Protein AF-0000000083562360 (afdb_homodimer)

Nearest PDB structures (foldseek):
  6b9v-assembly1_B  TM=9.055E-01  e=1.232E-24  Candidatus Koribacter versatilis Ellin345
  6b9v-assembly1_A  TM=9.002E-01  e=2.823E-23  Candidatus Koribacter versatilis Ellin345
  8gyg-assembly1_B  TM=6.924E-01  e=5.625E-12  Paraglaciecola sp. T6c
  2wyl-assembly1_C  TM=6.113E-01  e=2.833E-06  Escherichia coli
  3bv6-assembly1_C  TM=5.402E-01  e=5.572E-07  Vibrio cholerae O1 biovar El Tor str. N16961

Secondary structure (DSSP, 8-state):
-EEEEEE-S-TT-BS-HHHHTSSS--HHHHHHHH-TT-TT-B-SSEEEEEETTEEEEE---TTHHHHHHHHHHHHT----SEEE-S-SSHHHHTTGGGGGGGS-EEEEE-TTT--EEEEESSPEEEEE-HHHHHHHHHHHGGGB--PPPTTPPP-----EEEEE--TT-EEEETTEEEEEEEEESSTT-EEEEEEE-GGGT--EEEE-S-SEE-HHHHHHHHHHHHHS--SEEEEE---SS---SSS--HHHHHHHHHHH--SEEEEES--TT--HHHHHHHHHHHHHHHH---EEE--TT-EEE--/-EEEEEE-S-TT-BS-HHHHTSSS--HHHHHHHH-TT-TT-B-SSEEEEEETTEEEEE---TTHHHHHHHHHHHHT----SEEE-S-SSHHHHTTGGGGGGGS-EEEEE-TTT--EEEEESSPEEEEE-HHHHHHHHHHHGGGB--PPPTTPPP-----EEEEE--TT-EEEETTEEEEEEEEESSTT-EEEEEEE-GGGT--EEEE-S-SEE-HHHHHHHHHHHHHS--SEEEEE---SS---SSS--HHHHHHHHHHH--SEEEEES--TT--HHHHHHHHHHHHHHHH---EEE--TT-EEE--

Radius of gyration: 24.57 Å; Cα contacts (8 Å, |Δi|>4): 1512; chains: 2; bounding box: 50×79×63 Å

Organism: NCBI:txid157072

InterPro domains:
  IPR001279 Metallo-beta-lactamase [PF12706] (54-269)
  IPR001279 Metallo-beta-lactamase [SM00849] (43-247)
  IPR036866 Ribonuclease Z/Hydroxyacylglutathione hydrolase-like [G3DSA:3.60.15.10] (1-306)
  IPR036866 Ribonuclease Z/Hydroxyacylglutathione hydrolase-like [SSF56281] (1-306)

Sequence (614 aa):
MEVHFLGTGPSTGVPSIRCLLSDKLCTVCRDAHTNVNSKNHRNNPSLLVRHNDRNVLIDCGKTFRDSVLRVFPAHKISHIDAVLLTHGHADACLGLDDLRELQVLQTTRCEETGELKKIATTPLLLHCHARTKAEVLPKFEYLMDKPLLPGATYRWTAKLDWALFEDFDTFTAAGITFTALPVLHGKGYICNGFEFGSEVGARFVYLSDLTEVTDATVVALTRSSVARPIDVLVIDALYLEDVHGAHMNYPQAMEVAKLLRPKKTYLIGMGDDFDFAQTNTVIRTEMLQNHGLDVEMSFDGLTVQLGMEVHFLGTGPSTGVPSIRCLLSDKLCTVCRDAHTNVNSKNHRNNPSLLVRHNDRNVLIDCGKTFRDSVLRVFPAHKISHIDAVLLTHGHADACLGLDDLRELQVLQTTRCEETGELKKIATTPLLLHCHARTKAEVLPKFEYLMDKPLLPGATYRWTAKLDWALFEDFDTFTAAGITFTALPVLHGKGYICNGFEFGSEVGARFVYLSDLTEVTDATVVALTRSSVARPIDVLVIDALYLEDVHGAHMNYPQAMEVAKLLRPKKTYLIGMGDDFDFAQTNTVIRTEMLQNHGLDVEMSFDGLTVQLG

pLDDT: mean 95.45, std 5.72, range [68.69, 98.94]

Structure (mmCIF, N/CA/C/O backbone):
data_AF-0000000083562360-model_v1
#
loop_
_entity.id
_entity.type
_entity.pdbx_description
1 polymer 'Metallo-beta-lactamase domain-containing protein'
#
loop_
_atom_site.group_PDB
_atom_site.id
_atom_site.type_symbol
_atom_site.label_atom_id
_atom_site.label_alt_id
_atom_site.label_comp_id
_atom_site.label_asym_id
_atom_site.label_entity_id
_atom_site.label_seq_id
_atom_site.pdbx_PDB_ins_code
_atom_site.Cartn_x
_atom_site.Cartn_y
_atom_site.Cartn_z
_atom_site.occupancy
_atom_site.B_iso_or_equiv
_atom_site.auth_seq_id
_atom_site.auth_comp_id
_atom_site.auth_asym_id
_atom_site.auth_atom_id
_atom_site.pdbx_PDB_model_num
ATOM 1 N N . MET A 1 1 ? 6.582 -28.297 5.633 1 98.25 1 MET A N 1
ATOM 2 C CA . MET A 1 1 ? 6.648 -26.953 5.066 1 98.25 1 MET A CA 1
ATOM 3 C C . MET A 1 1 ? 5.25 -26.391 4.848 1 98.25 1 MET A C 1
ATOM 5 O O . MET A 1 1 ? 4.359 -27.078 4.359 1 98.25 1 MET A O 1
ATOM 9 N N . GLU A 1 2 ? 4.992 -25.078 5.305 1 98.56 2 GLU A N 1
ATOM 10 C CA . GLU A 1 2 ? 3.711 -24.406 5.129 1 98.56 2 GLU A CA 1
ATOM 11 C C . GLU A 1 2 ? 3.805 -23.297 4.082 1 98.56 2 GLU A C 1
ATOM 13 O O . GLU A 1 2 ? 4.77 -22.547 4.059 1 98.56 2 GLU A O 1
ATOM 18 N N . VAL A 1 3 ? 2.838 -23.297 3.197 1 98.88 3 VAL A N 1
ATOM 19 C CA . VAL A 1 3 ? 2.74 -22.219 2.221 1 98.88 3 VAL A CA 1
ATOM 20 C C . VAL A 1 3 ? 1.475 -21.406 2.477 1 98.88 3 VAL A C 1
ATOM 22 O O . VAL A 1 3 ? 0.364 -21.938 2.424 1 98.88 3 VAL A O 1
ATOM 25 N N . HIS A 1 4 ? 1.628 -20.156 2.785 1 98.88 4 HIS A N 1
ATOM 26 C CA . HIS A 1 4 ? 0.517 -19.234 3.041 1 98.88 4 HIS A CA 1
ATOM 27 C C . HIS A 1 4 ? 0.271 -18.328 1.85 1 98.88 4 HIS A C 1
ATOM 29 O O . HIS A 1 4 ? 1.181 -17.625 1.403 1 98.88 4 HIS A O 1
ATOM 35 N N . PHE A 1 5 ? -0.954 -18.359 1.334 1 98.94 5 PHE A N 1
ATOM 36 C CA . PHE A 1 5 ? -1.347 -17.422 0.292 1 98.94 5 PHE A CA 1
ATOM 37 C C . PHE A 1 5 ? -1.694 -16.062 0.892 1 98.94 5 PHE A C 1
ATOM 39 O O . PHE A 1 5 ? -2.703 -15.93 1.587 1 98.94 5 PHE A O 1
ATOM 46 N N . LEU A 1 6 ? -0.9 -15.047 0.588 1 98.88 6 LEU A N 1
ATOM 47 C CA . LEU A 1 6 ? -1.088 -13.734 1.188 1 98.88 6 LEU A CA 1
ATOM 48 C C . LEU A 1 6 ? -1.972 -12.859 0.306 1 98.88 6 LEU A C 1
ATOM 50 O O . LEU A 1 6 ? -2.709 -12.008 0.809 1 98.88 6 LEU A O 1
ATOM 54 N N . GLY A 1 7 ? -1.855 -13.016 -0.937 1 98.88 7 GLY A N 1
ATOM 55 C CA . GLY A 1 7 ? -2.656 -12.305 -1.924 1 98.88 7 GLY A CA 1
ATOM 56 C C . GLY A 1 7 ? -2.912 -13.125 -3.178 1 98.88 7 GLY A C 1
ATOM 57 O O . GLY A 1 7 ? -2.027 -13.836 -3.654 1 98.88 7 GLY A O 1
ATOM 58 N N . THR A 1 8 ? -4.152 -12.984 -3.721 1 98.94 8 THR A N 1
ATOM 59 C CA . THR A 1 8 ? -4.543 -13.875 -4.805 1 98.94 8 THR A CA 1
ATOM 60 C C . THR A 1 8 ? -5.254 -13.109 -5.914 1 98.94 8 THR A C 1
ATOM 62 O O . THR A 1 8 ? -5.914 -13.703 -6.766 1 98.94 8 THR A O 1
ATOM 65 N N . GLY A 1 9 ? -5.156 -11.758 -5.859 1 98.75 9 GLY A N 1
ATOM 66 C CA . GLY A 1 9 ? -5.875 -10.914 -6.805 1 98.75 9 GLY A CA 1
ATOM 67 C C . GLY A 1 9 ? -4.961 -10.234 -7.809 1 98.75 9 GLY A C 1
ATOM 68 O O . GLY A 1 9 ? -3.773 -10.547 -7.887 1 98.75 9 GLY A O 1
ATOM 69 N N . PRO A 1 10 ? -5.602 -9.438 -8.68 1 98.12 10 PRO A N 1
ATOM 70 C CA . PRO A 1 10 ? -4.824 -8.695 -9.68 1 98.12 10 PRO A CA 1
ATOM 71 C C . PRO A 1 10 ? -4.109 -7.48 -9.094 1 98.12 10 PRO A C 1
ATOM 73 O O . PRO A 1 10 ? -4.16 -7.258 -7.879 1 98.12 10 PRO A O 1
ATOM 76 N N . SER A 1 11 ? -3.418 -6.723 -9.938 1 97.5 11 SER A N 1
ATOM 77 C CA . SER A 1 11 ? -2.635 -5.566 -9.516 1 97.5 11 SER A CA 1
ATOM 78 C C . SER A 1 11 ? -3.514 -4.527 -8.828 1 97.5 11 SER A C 1
ATOM 80 O O . SER A 1 11 ? -3.049 -3.799 -7.949 1 97.5 11 SER A O 1
ATOM 82 N N . THR A 1 12 ? -4.832 -4.441 -9.133 1 97.12 12 THR A N 1
ATOM 83 C CA . THR A 1 12 ? -5.727 -3.461 -8.531 1 97.12 12 THR A CA 1
ATOM 84 C C . THR A 1 12 ? -6.328 -3.998 -7.234 1 97.12 12 THR A C 1
ATOM 86 O O . THR A 1 12 ? -6.906 -3.242 -6.453 1 97.12 12 THR A O 1
ATOM 89 N N . GLY A 1 13 ? -6.176 -5.328 -7.035 1 98.25 13 GLY A N 1
ATOM 90 C CA . GLY A 1 13 ? -6.855 -5.961 -5.914 1 98.25 13 GLY A CA 1
ATOM 91 C C . GLY A 1 13 ? -8.352 -6.082 -6.113 1 98.25 13 GLY A C 1
ATOM 92 O O . GLY A 1 13 ? -8.898 -5.582 -7.102 1 98.25 13 GLY A O 1
ATOM 93 N N . VAL A 1 14 ? -8.969 -6.797 -5.273 1 98.75 14 VAL A N 1
ATOM 94 C CA . VAL A 1 14 ? -10.422 -6.914 -5.16 1 98.75 14 VAL A CA 1
ATOM 95 C C . VAL A 1 14 ? -10.852 -6.594 -3.73 1 98.75 14 VAL A C 1
ATOM 97 O O . VAL A 1 14 ? -10.383 -7.219 -2.777 1 98.75 14 VAL A O 1
ATOM 100 N N . PRO A 1 15 ? -11.836 -5.629 -3.445 1 98.44 15 PRO A N 1
ATOM 101 C CA . PRO A 1 15 ? -12.586 -4.887 -4.457 1 98.44 15 PRO A CA 1
ATOM 102 C C . PRO A 1 15 ? -11.711 -3.957 -5.289 1 98.44 15 PRO A C 1
ATOM 104 O O . PRO A 1 15 ? -10.711 -3.434 -4.785 1 98.44 15 PRO A O 1
ATOM 107 N N . SER A 1 16 ? -11.992 -3.885 -6.531 1 97.5 16 SER A N 1
ATOM 108 C CA . SER A 1 16 ? -11.406 -2.822 -7.34 1 97.5 16 SER A CA 1
ATOM 109 C C . SER A 1 16 ? -11.984 -1.461 -6.973 1 97.5 16 SER A C 1
ATOM 111 O O . SER A 1 16 ? -13.195 -1.328 -6.773 1 97.5 16 SER A O 1
ATOM 113 N N . ILE A 1 17 ? -11.109 -0.446 -6.852 1 97.75 17 ILE A N 1
ATOM 114 C CA . ILE A 1 17 ? -11.531 0.907 -6.504 1 97.75 17 ILE A CA 1
ATOM 115 C C . ILE A 1 17 ? -12.516 1.424 -7.551 1 97.75 17 ILE A C 1
ATOM 117 O O . ILE A 1 17 ? -13.547 2.01 -7.211 1 97.75 17 ILE A O 1
ATOM 121 N N . ARG A 1 18 ? -12.219 1.127 -8.781 1 95 18 ARG A N 1
ATOM 122 C CA . ARG A 1 18 ? -13.055 1.607 -9.875 1 95 18 ARG A CA 1
ATOM 123 C C . ARG A 1 18 ? -14.453 1.015 -9.797 1 95 18 ARG A C 1
ATOM 125 O O . ARG A 1 18 ? -15.445 1.731 -9.945 1 95 18 ARG A O 1
ATOM 132 N N . CYS A 1 19 ? -14.57 -0.242 -9.578 1 96.69 19 CYS A N 1
ATOM 133 C CA . CYS A 1 19 ? -15.859 -0.902 -9.461 1 96.69 19 CYS A CA 1
ATOM 134 C C . CYS A 1 19 ? -16.609 -0.407 -8.227 1 96.69 19 CYS A C 1
ATOM 136 O O . CYS A 1 19 ? -17.797 -0.094 -8.305 1 96.69 19 CYS A O 1
ATOM 138 N N . LEU A 1 20 ? -15.883 -0.313 -7.148 1 97.38 20 LEU A N 1
ATOM 139 C CA . LEU A 1 20 ? -16.469 0.08 -5.871 1 97.38 20 LEU A CA 1
ATOM 140 C C . LEU A 1 20 ? -17.094 1.468 -5.965 1 97.38 20 LEU A C 1
ATOM 142 O O . LEU A 1 20 ? -18.141 1.723 -5.363 1 97.38 20 LEU A O 1
ATOM 146 N N . LEU A 1 21 ? -16.438 2.367 -6.715 1 96.88 21 LEU A N 1
ATOM 147 C CA . LEU A 1 21 ? -16.859 3.762 -6.762 1 96.88 21 LEU A CA 1
ATOM 148 C C . LEU A 1 21 ? -17.766 4.016 -7.961 1 96.88 21 LEU A C 1
ATOM 150 O O . LEU A 1 21 ? -18.219 5.145 -8.18 1 96.88 21 LEU A O 1
ATOM 154 N N . SER A 1 22 ? -18.047 2.947 -8.711 1 93.44 22 SER A N 1
ATOM 155 C CA . SER A 1 22 ? -18.906 3.082 -9.883 1 93.44 22 SER A CA 1
ATOM 156 C C . SER A 1 22 ? -20.375 2.902 -9.523 1 93.44 22 SER A C 1
ATOM 158 O O . SER A 1 22 ? -20.703 2.426 -8.43 1 93.44 22 SER A O 1
ATOM 160 N N . ASP A 1 23 ? -21.266 3.27 -10.477 1 91.62 23 ASP A N 1
ATOM 161 C CA . ASP A 1 23 ? -22.703 3.094 -10.297 1 91.62 23 ASP A CA 1
ATOM 162 C C . ASP A 1 23 ? -23.109 1.638 -10.516 1 91.62 23 ASP A C 1
ATOM 164 O O . ASP A 1 23 ? -24.25 1.257 -10.242 1 91.62 23 ASP A O 1
ATOM 168 N N . LYS A 1 24 ? -22.266 0.789 -11.055 1 92.06 24 LYS A N 1
ATOM 169 C CA . LYS A 1 24 ? -22.531 -0.617 -11.344 1 92.06 24 LYS A CA 1
ATOM 170 C C . LYS A 1 24 ? -21.641 -1.529 -10.508 1 92.06 24 LYS A C 1
ATOM 172 O O . LYS A 1 24 ? -20.969 -2.408 -11.047 1 92.06 24 LYS A O 1
ATOM 177 N N . LEU A 1 25 ? -21.688 -1.356 -9.164 1 95.88 25 LEU A N 1
ATOM 178 C CA . LEU A 1 25 ? -20.922 -2.168 -8.219 1 95.88 25 LEU A CA 1
ATOM 179 C C . LEU A 1 25 ? -21.297 -3.643 -8.352 1 95.88 25 LEU A C 1
ATOM 181 O O . LEU A 1 25 ? -22.453 -4.012 -8.211 1 95.88 25 LEU A O 1
ATOM 185 N N . CYS A 1 26 ? -20.312 -4.469 -8.719 1 97.62 26 CYS A N 1
ATOM 186 C CA . CYS A 1 26 ? -20.578 -5.891 -8.914 1 97.62 26 CYS A CA 1
ATOM 187 C C . CYS A 1 26 ? -20.719 -6.609 -7.578 1 97.62 26 CYS A C 1
ATOM 189 O O . CYS A 1 26 ? -20.328 -6.07 -6.535 1 97.62 26 CYS A O 1
ATOM 191 N N . THR A 1 27 ? -21.234 -7.824 -7.582 1 97.5 27 THR A N 1
ATOM 192 C CA . THR A 1 27 ? -21.484 -8.602 -6.375 1 97.5 27 THR A CA 1
ATOM 193 C C . THR A 1 27 ? -20.188 -8.984 -5.688 1 97.5 27 THR A C 1
ATOM 195 O O . THR A 1 27 ? -20.109 -9 -4.457 1 97.5 27 THR A O 1
ATOM 198 N N . VAL A 1 28 ? -19.172 -9.289 -6.406 1 98.62 28 VAL A N 1
ATOM 199 C CA . VAL A 1 28 ? -17.891 -9.742 -5.875 1 98.62 28 VAL A CA 1
ATOM 200 C C . VAL A 1 28 ? -17.203 -8.594 -5.129 1 98.62 28 VAL A C 1
ATOM 202 O O . VAL A 1 28 ? -16.781 -8.758 -3.984 1 98.62 28 VAL A O 1
ATOM 205 N N . CYS A 1 29 ? -17.125 -7.438 -5.742 1 98.62 29 CYS A N 1
ATOM 206 C CA . CYS A 1 29 ? -16.5 -6.285 -5.102 1 98.62 29 CYS A CA 1
ATOM 207 C C . CYS A 1 29 ? -17.297 -5.828 -3.893 1 98.62 29 CYS A C 1
ATOM 209 O O . CYS A 1 29 ? -16.734 -5.41 -2.881 1 98.62 29 CYS A O 1
ATOM 211 N N . ARG A 1 30 ? -18.594 -5.883 -4.031 1 98.19 30 ARG A N 1
ATOM 212 C CA . ARG A 1 30 ? -19.438 -5.547 -2.883 1 98.19 30 ARG A CA 1
ATOM 213 C C . ARG A 1 30 ? -19.141 -6.465 -1.704 1 98.19 30 ARG A C 1
ATOM 215 O O . ARG A 1 30 ? -18.953 -6 -0.578 1 98.19 30 ARG A O 1
ATOM 222 N N . ASP A 1 31 ? -19.141 -7.758 -1.99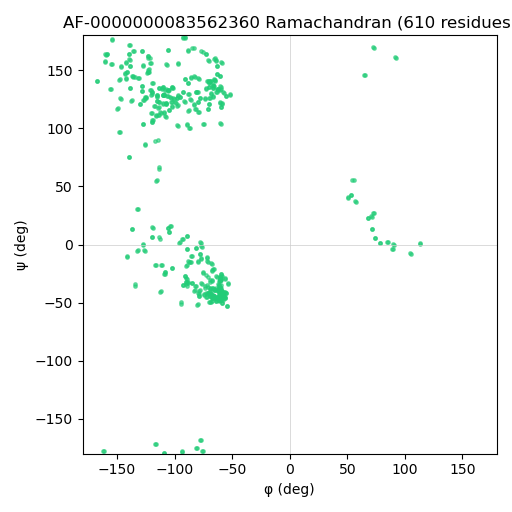 1 98.5 31 ASP A N 1
ATOM 223 C CA . ASP A 1 31 ? -18.859 -8.75 -0.952 1 98.5 31 ASP A CA 1
ATOM 224 C C . ASP A 1 31 ? -17.484 -8.539 -0.35 1 98.5 31 ASP A C 1
ATOM 226 O O . ASP A 1 31 ? -17.312 -8.547 0.873 1 98.5 31 ASP A O 1
ATOM 230 N N . ALA A 1 32 ? -16.5 -8.312 -1.198 1 98.5 32 ALA A N 1
ATOM 231 C CA . ALA A 1 32 ? -15.117 -8.117 -0.766 1 98.5 32 ALA A CA 1
ATOM 232 C C . ALA A 1 32 ? -14.992 -6.883 0.126 1 98.5 32 ALA A C 1
ATOM 234 O O . ALA A 1 32 ? -14.164 -6.848 1.035 1 98.5 32 ALA A O 1
ATOM 235 N N . HIS A 1 33 ? -15.773 -5.879 -0.144 1 97.81 33 HIS A N 1
ATOM 236 C CA . HIS A 1 33 ? -15.688 -4.609 0.574 1 97.81 33 HIS A CA 1
ATOM 237 C C . HIS A 1 33 ? -16.438 -4.676 1.9 1 97.81 33 HIS A C 1
ATOM 239 O O . HIS A 1 33 ? -15.984 -4.113 2.9 1 97.81 33 HIS A O 1
ATOM 245 N N . THR A 1 34 ? -17.547 -5.371 1.975 1 96.44 34 THR A N 1
ATOM 246 C CA . THR A 1 34 ? -18.453 -5.242 3.107 1 96.44 34 THR A CA 1
ATOM 247 C C . THR A 1 34 ? -18.297 -6.414 4.07 1 96.44 34 THR A C 1
ATOM 249 O O . THR A 1 34 ? -18.703 -6.336 5.23 1 96.44 34 THR A O 1
ATOM 252 N N . ASN A 1 35 ? -17.734 -7.504 3.551 1 96 35 ASN A N 1
ATOM 253 C CA . ASN A 1 35 ? -17.531 -8.703 4.359 1 96 35 ASN A CA 1
ATOM 254 C C . ASN A 1 35 ? -16.062 -8.922 4.707 1 96 35 ASN A C 1
ATOM 256 O O . ASN A 1 35 ? -15.281 -9.352 3.861 1 96 35 ASN A O 1
ATOM 260 N N . VAL A 1 36 ? -15.68 -8.742 5.949 1 90.75 36 VAL A N 1
ATOM 261 C CA . VAL A 1 36 ? -14.297 -8.773 6.398 1 90.75 36 VAL A CA 1
ATOM 262 C C . VAL A 1 36 ? -13.727 -10.18 6.223 1 90.75 36 VAL A C 1
ATOM 264 O O . VAL A 1 36 ? -12.516 -10.344 6.055 1 90.75 36 VAL A O 1
ATOM 267 N N . ASN A 1 37 ? -14.562 -11.148 6.145 1 92.94 37 ASN A N 1
ATOM 268 C CA . ASN A 1 37 ? -14.117 -12.531 6.043 1 92.94 37 ASN A CA 1
ATOM 269 C C . ASN A 1 37 ? -14.281 -13.078 4.625 1 92.94 37 ASN A C 1
ATOM 271 O O . ASN A 1 37 ? -14.125 -14.273 4.395 1 92.94 37 ASN A O 1
ATOM 275 N N . SER A 1 38 ? -14.555 -12.219 3.738 1 97.69 38 SER A N 1
ATOM 276 C CA . SER A 1 38 ? -14.859 -12.648 2.379 1 97.69 38 SER A CA 1
ATOM 277 C C . SER A 1 38 ? -13.633 -13.266 1.707 1 97.69 38 SER A C 1
ATOM 279 O O . SER A 1 38 ? -12.539 -12.703 1.761 1 97.69 38 SER A O 1
ATOM 281 N N . LYS A 1 39 ? -13.844 -14.359 1.01 1 98.56 39 LYS A N 1
ATOM 282 C CA . LYS A 1 39 ? -12.789 -14.969 0.201 1 98.56 39 LYS A CA 1
ATOM 283 C C . LYS A 1 39 ? -12.656 -14.273 -1.149 1 98.56 39 LYS A C 1
ATOM 285 O O . LYS A 1 39 ? -11.758 -14.578 -1.932 1 98.56 39 LYS A O 1
ATOM 290 N N . ASN A 1 40 ? -13.57 -13.281 -1.36 1 98.81 40 ASN A N 1
ATOM 291 C CA . ASN A 1 40 ? -13.484 -12.477 -2.574 1 98.81 40 ASN A CA 1
ATOM 292 C C . ASN A 1 40 ? -12.539 -11.297 -2.402 1 98.81 40 ASN A C 1
ATOM 294 O O . ASN A 1 40 ? -12.18 -10.633 -3.379 1 98.81 40 ASN A O 1
ATOM 298 N N . HIS A 1 41 ? -12.211 -11.008 -1.152 1 98.69 41 HIS A N 1
ATOM 299 C CA . HIS A 1 41 ? -11.18 -9.992 -0.948 1 98.69 41 HIS A CA 1
ATOM 300 C C . HIS A 1 41 ? -9.805 -10.516 -1.356 1 98.69 41 HIS A C 1
ATOM 302 O O . HIS A 1 41 ? -9.312 -11.492 -0.788 1 98.69 41 HIS A O 1
ATOM 308 N N . ARG A 1 42 ? -9.211 -9.898 -2.369 1 98.88 42 ARG A N 1
ATOM 309 C CA . ARG A 1 42 ? -7.969 -10.414 -2.943 1 98.88 42 ARG A CA 1
ATOM 310 C C . ARG A 1 42 ? -6.918 -9.312 -3.047 1 98.88 42 ARG A C 1
ATOM 312 O O . ARG A 1 42 ? -7.156 -8.273 -3.672 1 98.88 42 ARG A O 1
ATOM 319 N N . ASN A 1 43 ? -5.793 -9.492 -2.422 1 98.81 43 ASN A N 1
ATOM 320 C CA . ASN A 1 43 ? -4.637 -8.609 -2.494 1 98.81 43 ASN A CA 1
ATOM 321 C C . ASN A 1 43 ? -3.688 -9.016 -3.617 1 98.81 43 ASN A C 1
ATOM 323 O O . ASN A 1 43 ? -3.99 -9.922 -4.395 1 98.81 43 ASN A O 1
ATOM 327 N N . ASN A 1 44 ? -2.6 -8.273 -3.834 1 98.88 44 ASN A N 1
ATOM 328 C CA . ASN A 1 44 ? -1.623 -8.594 -4.871 1 98.88 44 ASN A CA 1
ATOM 329 C C . ASN A 1 44 ? -0.999 -9.969 -4.648 1 98.88 44 ASN A C 1
ATOM 331 O O . ASN A 1 44 ? -0.776 -10.383 -3.508 1 98.88 44 ASN A O 1
ATOM 335 N N . PRO A 1 45 ? -0.702 -10.664 -5.711 1 98.81 45 PRO A N 1
ATOM 336 C CA . PRO A 1 45 ? -0.163 -12.023 -5.586 1 98.81 45 PRO A CA 1
ATOM 337 C C . PRO A 1 45 ? 1.09 -12.078 -4.715 1 98.81 45 PRO A C 1
ATOM 339 O O . PRO A 1 45 ? 2.021 -11.297 -4.914 1 98.81 45 PRO A O 1
A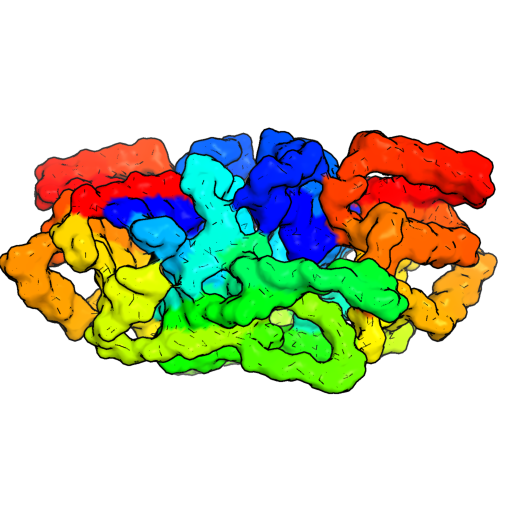TOM 342 N N . SER A 1 46 ? 1.081 -12.945 -3.74 1 98.94 46 SER A N 1
ATOM 343 C CA . SER A 1 46 ? 2.186 -13.125 -2.803 1 98.94 46 SER A CA 1
ATOM 344 C C . SER A 1 46 ? 2.014 -14.398 -1.981 1 98.94 46 SER A C 1
ATOM 346 O O . SER A 1 46 ? 0.894 -14.766 -1.624 1 98.94 46 SER A O 1
ATOM 348 N N . LEU A 1 47 ? 3.113 -15.094 -1.75 1 98.88 47 LEU A N 1
ATOM 349 C CA . LEU A 1 47 ? 3.139 -16.266 -0.875 1 98.88 47 LEU A CA 1
ATOM 350 C C . LEU A 1 47 ? 4.152 -16.078 0.251 1 98.88 47 LEU A C 1
ATOM 352 O O . LEU A 1 47 ? 5.141 -15.352 0.089 1 98.88 47 LEU A O 1
ATOM 356 N N . LEU A 1 48 ? 3.885 -16.703 1.359 1 98.94 48 LEU A N 1
ATOM 357 C CA . LEU A 1 48 ? 4.879 -16.891 2.41 1 98.94 48 LEU A CA 1
ATOM 358 C C . LEU A 1 48 ? 5.148 -18.375 2.631 1 98.94 48 LEU A C 1
ATOM 360 O O . LEU A 1 48 ? 4.223 -19.156 2.887 1 98.94 48 LEU A O 1
ATOM 364 N N . VAL A 1 49 ? 6.375 -18.766 2.414 1 98.94 49 VAL A N 1
ATOM 365 C CA . VAL A 1 49 ? 6.805 -20.141 2.635 1 98.94 49 VAL A CA 1
ATOM 366 C C . VAL A 1 49 ? 7.469 -20.25 4.004 1 98.94 49 VAL A C 1
ATOM 368 O O . VAL A 1 49 ? 8.477 -19.609 4.273 1 98.94 49 VAL A O 1
ATOM 371 N N . ARG A 1 50 ? 6.938 -21.062 4.859 1 98.5 50 ARG A N 1
ATOM 372 C CA . ARG A 1 50 ? 7.461 -21.25 6.211 1 98.5 50 ARG A CA 1
ATOM 373 C C . ARG A 1 50 ? 8.008 -22.672 6.379 1 98.5 50 ARG A C 1
ATOM 375 O O . ARG A 1 50 ? 7.324 -23.641 6.09 1 98.5 50 ARG A O 1
ATOM 382 N N . HIS A 1 51 ? 9.211 -22.781 6.719 1 98.31 51 HIS A N 1
ATOM 383 C CA . HIS A 1 51 ? 9.883 -24.047 6.98 1 98.31 51 HIS A CA 1
ATOM 384 C C . HIS A 1 51 ? 10.938 -23.891 8.07 1 98.31 51 HIS A C 1
ATOM 386 O O . HIS A 1 51 ? 11.797 -23.016 7.988 1 98.31 51 HIS A O 1
ATOM 392 N N . ASN A 1 52 ? 10.883 -24.734 9.195 1 96.56 52 ASN A N 1
ATOM 393 C CA . ASN A 1 52 ? 11.812 -24.703 10.32 1 96.56 52 ASN A CA 1
ATOM 394 C C . ASN A 1 52 ? 11.922 -23.297 10.914 1 96.56 52 ASN A C 1
ATOM 396 O O . ASN A 1 52 ? 13.023 -22.781 11.094 1 96.56 52 ASN A O 1
ATOM 400 N N . ASP A 1 53 ? 10.836 -22.609 11.07 1 94.12 53 ASP A N 1
ATOM 401 C CA . ASP A 1 53 ? 10.688 -21.312 11.727 1 94.12 53 ASP A CA 1
ATOM 402 C C . ASP A 1 53 ? 11.297 -20.188 10.891 1 94.12 53 ASP A C 1
ATOM 404 O O . ASP A 1 53 ? 11.609 -19.125 11.406 1 94.12 53 ASP A O 1
ATOM 408 N N . ARG A 1 54 ? 11.594 -20.531 9.602 1 97.25 54 ARG A N 1
ATOM 409 C CA . ARG A 1 54 ? 12.023 -19.5 8.648 1 97.25 54 ARG A CA 1
ATOM 410 C C . ARG A 1 54 ? 10.883 -19.109 7.723 1 97.25 54 ARG A C 1
ATOM 412 O O . ARG A 1 54 ? 10.109 -19.953 7.277 1 97.25 54 ARG A O 1
ATOM 419 N N . ASN A 1 55 ? 10.766 -17.828 7.555 1 98.31 55 ASN A N 1
ATOM 420 C CA . ASN A 1 55 ? 9.727 -17.266 6.711 1 98.31 55 ASN A CA 1
ATOM 421 C C . ASN A 1 55 ? 10.305 -16.609 5.461 1 98.31 55 ASN A C 1
ATOM 423 O O . ASN A 1 55 ? 11.016 -15.617 5.551 1 98.31 55 ASN A O 1
ATOM 427 N N . VAL A 1 56 ? 10.008 -17.172 4.281 1 98.81 56 VAL A N 1
ATOM 428 C CA . VAL A 1 56 ? 10.445 -16.609 3.014 1 98.81 56 VAL A CA 1
ATOM 429 C C . VAL A 1 56 ? 9.242 -16.047 2.26 1 98.81 56 VAL A C 1
ATOM 431 O O . VAL A 1 56 ? 8.289 -16.766 1.969 1 98.81 56 VAL A O 1
ATOM 434 N N . LEU A 1 57 ? 9.359 -14.766 1.996 1 98.88 57 LEU A N 1
ATOM 435 C CA . LEU A 1 57 ? 8.297 -14.055 1.3 1 98.88 57 LEU A CA 1
ATOM 436 C C . LEU A 1 57 ? 8.539 -14.047 -0.205 1 98.88 57 LEU A C 1
ATOM 438 O O . LEU A 1 57 ? 9.664 -13.805 -0.655 1 98.88 57 LEU A O 1
ATOM 442 N N . ILE A 1 58 ? 7.516 -14.391 -0.993 1 98.94 58 ILE A N 1
ATOM 443 C CA . ILE A 1 58 ? 7.562 -14.211 -2.439 1 98.94 58 ILE A CA 1
ATOM 444 C C . ILE A 1 58 ? 6.699 -13.023 -2.842 1 98.94 58 ILE A C 1
ATOM 446 O O . ILE A 1 58 ? 5.473 -13.055 -2.689 1 98.94 58 ILE A O 1
ATOM 450 N N . ASP A 1 59 ? 7.289 -11.992 -3.377 1 98.94 59 ASP A N 1
ATOM 451 C CA . ASP A 1 59 ? 6.711 -10.719 -3.795 1 98.94 59 ASP A CA 1
ATOM 452 C C . ASP A 1 59 ? 6.164 -9.945 -2.6 1 98.94 59 ASP A C 1
ATOM 454 O O . ASP A 1 59 ? 5.746 -10.539 -1.605 1 98.94 59 ASP A O 1
ATOM 458 N N . CYS A 1 60 ? 6.262 -8.695 -2.67 1 98.81 60 CYS A N 1
ATOM 459 C CA . CYS A 1 60 ? 5.859 -7.719 -1.662 1 98.81 60 CYS A CA 1
ATOM 460 C C . CYS A 1 60 ? 5.199 -6.504 -2.309 1 98.81 60 CYS A C 1
ATOM 462 O O . CYS A 1 60 ? 5.801 -5.43 -2.375 1 98.81 60 CYS A O 1
ATOM 464 N N . GLY A 1 61 ? 3.979 -6.715 -2.723 1 98.69 61 GLY A N 1
ATOM 465 C CA . GLY A 1 61 ? 3.289 -5.715 -3.523 1 98.69 61 GLY A CA 1
ATOM 466 C C . GLY A 1 61 ? 2.686 -4.602 -2.693 1 98.69 61 GLY A C 1
ATOM 467 O O . GLY A 1 61 ? 2.863 -4.559 -1.474 1 98.69 61 GLY A O 1
ATOM 468 N N . LYS A 1 62 ? 1.961 -3.713 -3.361 1 98.25 62 LYS A N 1
ATOM 469 C CA . LYS A 1 62 ? 1.468 -2.482 -2.75 1 98.25 62 LYS A CA 1
ATOM 470 C C . LYS A 1 62 ? 0.349 -2.773 -1.754 1 98.25 62 LYS A C 1
ATOM 472 O O . LYS A 1 62 ? -0.038 -1.9 -0.974 1 98.25 62 LYS A O 1
ATOM 477 N N . THR A 1 63 ? -0.212 -4.012 -1.71 1 98.5 63 THR A N 1
ATOM 478 C CA . THR A 1 63 ? -1.25 -4.379 -0.754 1 98.5 63 THR A CA 1
ATOM 479 C C . THR A 1 63 ? -0.671 -5.227 0.374 1 98.5 63 THR A C 1
ATOM 481 O O . THR A 1 63 ? -1.415 -5.863 1.124 1 98.5 63 THR A O 1
ATOM 484 N N . PHE A 1 64 ? 0.664 -5.223 0.512 1 98.81 64 PHE A N 1
ATOM 485 C CA . PHE A 1 64 ? 1.354 -6.113 1.437 1 98.81 64 PHE A CA 1
ATOM 486 C C . PHE A 1 64 ? 0.896 -5.867 2.869 1 98.81 64 PHE A C 1
ATOM 488 O O . PHE A 1 64 ? 0.662 -6.816 3.621 1 98.81 64 PHE A O 1
ATOM 495 N N . ARG A 1 65 ? 0.787 -4.621 3.273 1 98.56 65 ARG A N 1
ATOM 496 C CA . ARG A 1 65 ? 0.374 -4.309 4.637 1 98.56 65 ARG A CA 1
ATOM 497 C C . ARG A 1 65 ? -0.967 -4.961 4.965 1 98.56 65 ARG A C 1
ATOM 499 O O . ARG A 1 65 ? -1.129 -5.559 6.027 1 98.56 65 ARG A O 1
ATOM 506 N N . ASP A 1 66 ? -1.922 -4.84 4.055 1 98.12 66 ASP A N 1
ATOM 507 C CA . ASP A 1 66 ? -3.23 -5.453 4.273 1 98.12 66 ASP A CA 1
ATOM 508 C C . ASP A 1 66 ? -3.113 -6.969 4.391 1 98.12 66 ASP A C 1
ATOM 510 O O . ASP A 1 66 ? -3.781 -7.586 5.227 1 98.12 66 ASP A O 1
ATOM 514 N N . SER A 1 67 ? -2.271 -7.602 3.559 1 98.56 67 SER A N 1
ATOM 515 C CA . SER A 1 67 ? -2.035 -9.039 3.635 1 98.56 67 SER A CA 1
ATOM 516 C C . SER A 1 67 ? -1.53 -9.445 5.016 1 98.56 67 SER A C 1
ATOM 518 O O . SER A 1 67 ? -1.993 -10.43 5.586 1 98.56 67 SER A O 1
ATOM 520 N N . VAL A 1 68 ? -0.57 -8.641 5.547 1 98.62 68 VAL A N 1
ATOM 521 C CA . VAL A 1 68 ? 0.023 -8.93 6.848 1 98.62 68 VAL A CA 1
ATOM 522 C C . VAL A 1 68 ? -1.045 -8.836 7.938 1 98.62 68 VAL A C 1
ATOM 524 O O . VAL A 1 68 ? -1.2 -9.758 8.742 1 98.62 68 VAL A O 1
ATOM 527 N N . LEU A 1 69 ? -1.82 -7.754 7.938 1 97.75 69 LEU A N 1
ATOM 528 C CA . LEU A 1 69 ? -2.828 -7.52 8.969 1 97.75 69 LEU A CA 1
ATOM 529 C C . LEU A 1 69 ? -3.867 -8.633 8.977 1 97.75 69 LEU A C 1
ATOM 531 O O . LEU A 1 69 ? -4.371 -9.016 10.031 1 97.75 69 LEU A O 1
ATOM 535 N N . ARG A 1 70 ? -4.125 -9.234 7.816 1 97.06 70 ARG A N 1
ATOM 536 C CA . ARG A 1 70 ? -5.207 -10.203 7.684 1 97.06 70 ARG A CA 1
ATOM 537 C C . ARG A 1 70 ? -4.715 -11.617 7.969 1 97.06 70 ARG A C 1
ATOM 539 O O . ARG A 1 70 ? -5.449 -12.438 8.523 1 97.06 70 ARG A O 1
ATOM 546 N N . VAL A 1 71 ? -3.451 -11.891 7.641 1 98.12 71 VAL A N 1
ATOM 547 C CA . VAL A 1 71 ? -3.055 -13.297 7.586 1 98.12 71 VAL A CA 1
ATOM 548 C C . VAL A 1 71 ? -2.066 -13.602 8.711 1 98.12 71 VAL A C 1
ATOM 550 O O . VAL A 1 71 ? -2.164 -14.633 9.375 1 98.12 71 VAL A O 1
ATOM 553 N N . PHE A 1 72 ? -1.109 -12.711 9.023 1 98.44 72 PHE A N 1
ATOM 554 C CA . PHE A 1 72 ? 0.04 -13.031 9.859 1 98.44 72 PHE A CA 1
ATOM 555 C C . PHE A 1 72 ? -0.399 -13.336 11.289 1 98.44 72 PHE A C 1
ATOM 557 O O . PHE A 1 72 ? 0.047 -14.32 11.883 1 98.44 72 PHE A O 1
ATOM 564 N N . PRO A 1 73 ? -1.35 -12.508 11.859 1 97.06 73 PRO A N 1
ATOM 565 C CA . PRO A 1 73 ? -1.723 -12.766 13.258 1 97.06 73 PRO A CA 1
ATOM 566 C C . PRO A 1 73 ? -2.311 -14.156 13.461 1 97.06 73 PRO A C 1
ATOM 568 O O . PRO A 1 73 ? -1.951 -14.844 14.422 1 97.06 73 PRO A O 1
ATOM 571 N N . ALA A 1 74 ? -3.137 -14.594 12.555 1 95.5 74 ALA A N 1
ATOM 572 C CA . ALA A 1 74 ? -3.828 -15.875 12.695 1 95.5 74 ALA A CA 1
ATOM 573 C C . ALA A 1 74 ? -2.846 -17.047 12.609 1 95.5 74 ALA A C 1
ATOM 575 O O . ALA A 1 74 ? -3.121 -18.125 13.117 1 95.5 74 ALA A O 1
ATOM 576 N N . HIS A 1 75 ? -1.712 -16.828 12.008 1 96.62 75 HIS A N 1
ATOM 577 C CA . HIS A 1 75 ? -0.755 -17.906 11.781 1 96.62 75 HIS A CA 1
ATOM 578 C C . HIS A 1 75 ? 0.513 -17.688 12.602 1 96.62 75 HIS A C 1
ATOM 580 O O . HIS A 1 75 ? 1.507 -18.391 12.406 1 96.62 75 HIS A O 1
ATOM 586 N N . LYS A 1 76 ? 0.526 -16.672 13.469 1 95.38 76 LYS A N 1
ATOM 587 C CA . LYS A 1 76 ? 1.629 -16.375 14.375 1 95.38 76 LYS A CA 1
ATOM 588 C C . LYS A 1 76 ? 2.93 -16.156 13.609 1 95.38 76 LYS A C 1
ATOM 590 O O . LYS A 1 76 ? 3.973 -16.703 13.977 1 95.38 76 LYS A O 1
ATOM 595 N N . ILE A 1 77 ? 2.82 -15.547 12.477 1 96.88 77 ILE A N 1
ATOM 596 C CA . ILE A 1 77 ? 3.988 -15.117 11.711 1 96.88 77 ILE A CA 1
ATOM 597 C C . ILE A 1 77 ? 4.445 -13.742 12.188 1 96.88 77 ILE A C 1
ATOM 599 O O . ILE A 1 77 ? 3.672 -12.781 12.164 1 96.88 77 ILE A O 1
ATOM 603 N N . SER A 1 78 ? 5.695 -13.578 12.594 1 95 78 SER A N 1
ATOM 604 C CA . SER A 1 78 ? 6.078 -12.336 13.258 1 95 78 SER A CA 1
ATOM 605 C C . SER A 1 78 ? 7.273 -11.688 12.562 1 95 78 SER A C 1
ATOM 607 O O . SER A 1 78 ? 7.68 -10.578 12.922 1 95 78 SER A O 1
ATOM 609 N N . HIS A 1 79 ? 7.84 -12.383 11.578 1 95.81 79 HIS A N 1
ATOM 610 C CA . HIS A 1 79 ? 9.023 -11.844 10.922 1 95.81 79 HIS A CA 1
ATOM 611 C C . HIS A 1 79 ? 9.219 -12.461 9.539 1 95.81 79 HIS A C 1
ATOM 613 O O . HIS A 1 79 ? 8.539 -13.43 9.188 1 95.81 79 HIS A O 1
ATOM 619 N N . ILE A 1 80 ? 10.008 -11.859 8.758 1 97.5 80 ILE A N 1
ATOM 620 C CA . ILE A 1 80 ? 10.438 -12.336 7.445 1 97.5 80 ILE A CA 1
ATOM 621 C C . ILE A 1 80 ? 11.953 -12.523 7.438 1 97.5 80 ILE A C 1
ATOM 623 O O . ILE A 1 80 ? 12.688 -11.688 7.965 1 97.5 80 ILE A O 1
ATOM 627 N N . ASP A 1 81 ? 12.398 -13.617 6.812 1 97.44 81 ASP A N 1
ATOM 628 C CA . ASP A 1 81 ? 13.82 -13.922 6.836 1 97.44 81 ASP A CA 1
ATOM 629 C C . ASP A 1 81 ? 14.461 -13.688 5.469 1 97.44 81 ASP A C 1
ATOM 631 O O . ASP A 1 81 ? 15.672 -13.508 5.363 1 97.44 81 ASP A O 1
ATOM 635 N N . ALA A 1 82 ? 13.68 -13.727 4.41 1 98.31 82 ALA A N 1
ATOM 636 C CA . ALA A 1 82 ? 14.133 -13.461 3.049 1 98.31 82 ALA A CA 1
ATOM 637 C C . ALA A 1 82 ? 12.961 -13.117 2.133 1 98.31 82 ALA A C 1
ATOM 639 O O . ALA A 1 82 ? 11.812 -13.438 2.439 1 98.31 82 ALA A O 1
ATOM 640 N N . VAL A 1 83 ? 13.281 -12.43 1.06 1 98.75 83 VAL A N 1
ATOM 641 C CA . VAL A 1 83 ? 12.273 -12.047 0.08 1 98.75 83 VAL A CA 1
ATOM 642 C C . VAL A 1 83 ? 12.719 -12.477 -1.315 1 98.75 83 VAL A C 1
ATOM 644 O O . VAL A 1 83 ? 13.883 -12.32 -1.678 1 98.75 83 VAL A O 1
ATOM 647 N N . LEU A 1 84 ? 11.844 -13.117 -2.08 1 98.94 84 LEU A N 1
ATOM 648 C CA . LEU A 1 84 ? 12.016 -13.344 -3.512 1 98.94 84 LEU A CA 1
ATOM 649 C C . LEU A 1 84 ? 11.109 -12.422 -4.32 1 98.94 84 LEU A C 1
ATOM 651 O O . LEU A 1 84 ? 9.93 -12.273 -4.008 1 98.94 84 LEU A O 1
ATOM 655 N N . LEU A 1 85 ? 11.68 -11.812 -5.312 1 98.88 85 LEU A N 1
ATOM 656 C CA . LEU A 1 85 ? 10.867 -11.016 -6.223 1 98.88 85 LEU A CA 1
ATOM 657 C C . LEU A 1 85 ? 10.758 -11.688 -7.586 1 98.88 85 LEU A C 1
ATOM 659 O O . LEU A 1 85 ? 11.773 -12.07 -8.172 1 98.88 85 LEU A O 1
ATOM 663 N N . THR A 1 86 ? 9.508 -11.812 -8.016 1 98.81 86 THR A N 1
ATOM 664 C CA . THR A 1 86 ? 9.281 -12.352 -9.352 1 98.81 86 THR A CA 1
ATOM 665 C C . THR A 1 86 ? 9.625 -11.32 -10.422 1 98.81 86 THR A C 1
ATOM 667 O O . THR A 1 86 ? 10.156 -11.664 -11.477 1 98.81 86 THR A O 1
ATOM 670 N N . HIS A 1 87 ? 9.258 -10.078 -10.242 1 98.56 87 HIS A N 1
ATOM 671 C CA . HIS A 1 87 ? 9.492 -8.977 -11.172 1 98.56 87 HIS A CA 1
ATOM 672 C C . HIS A 1 87 ? 9.344 -7.629 -10.469 1 98.56 87 HIS A C 1
ATOM 674 O O . HIS A 1 87 ? 9.156 -7.574 -9.25 1 98.56 87 HIS A O 1
ATOM 680 N N . GLY A 1 88 ? 9.492 -6.523 -11.258 1 97.94 88 GLY A N 1
ATOM 681 C CA . GLY A 1 88 ? 9.664 -5.234 -10.609 1 97.94 88 GLY A CA 1
ATOM 682 C C . GLY A 1 88 ? 8.43 -4.359 -10.68 1 97.94 88 GLY A C 1
ATOM 683 O O . GLY A 1 88 ? 8.492 -3.16 -10.414 1 97.94 88 GLY A O 1
ATOM 684 N N . HIS A 1 89 ? 7.238 -4.902 -11.039 1 98 89 HIS A N 1
ATOM 685 C CA . HIS A 1 89 ? 6.02 -4.102 -11.109 1 98 89 HIS A CA 1
ATOM 686 C C . HIS A 1 89 ? 5.516 -3.752 -9.711 1 98 89 HIS A C 1
ATOM 688 O O . HIS A 1 89 ? 5.934 -4.359 -8.727 1 98 89 HIS A O 1
ATOM 694 N N . ALA A 1 90 ? 4.629 -2.771 -9.617 1 98.12 90 ALA A N 1
ATOM 695 C CA . ALA A 1 90 ? 4.113 -2.209 -8.375 1 98.12 90 ALA A CA 1
ATOM 696 C C . ALA A 1 90 ? 3.484 -3.293 -7.5 1 98.12 90 ALA A C 1
ATOM 698 O O . ALA A 1 90 ? 3.707 -3.33 -6.289 1 98.12 90 ALA A O 1
ATOM 699 N N . ASP A 1 91 ? 2.756 -4.188 -8.117 1 98.19 91 ASP A N 1
ATOM 700 C CA . ASP A 1 91 ? 2.018 -5.199 -7.371 1 98.19 91 ASP A CA 1
ATOM 701 C C . ASP A 1 91 ? 2.945 -6.312 -6.887 1 98.19 91 ASP A C 1
ATOM 703 O O . ASP A 1 91 ? 2.518 -7.215 -6.164 1 98.19 91 ASP A O 1
ATOM 707 N N . ALA A 1 92 ? 4.258 -6.215 -7.164 1 98.75 92 ALA A N 1
ATOM 708 C CA . ALA A 1 92 ? 5.211 -7.211 -6.684 1 98.75 92 ALA A CA 1
ATOM 709 C C . ALA A 1 92 ? 6.211 -6.59 -5.715 1 98.75 92 ALA A C 1
ATOM 711 O O . ALA A 1 92 ? 6.883 -7.297 -4.961 1 98.75 92 ALA A O 1
ATOM 712 N N . CYS A 1 93 ? 6.312 -5.219 -5.734 1 98.62 93 CYS A N 1
ATOM 713 C CA . CYS A 1 93 ? 7.461 -4.773 -4.957 1 98.62 93 CYS A CA 1
ATOM 714 C C . CYS A 1 93 ? 7.137 -3.502 -4.18 1 98.62 93 CYS A C 1
ATOM 716 O O . CYS A 1 93 ? 7.891 -3.102 -3.291 1 98.62 93 CYS A O 1
ATOM 718 N N . LEU A 1 94 ? 6.051 -2.793 -4.359 1 98.69 94 LEU A N 1
ATOM 719 C CA . LEU A 1 94 ? 5.863 -1.458 -3.803 1 98.69 94 LEU A CA 1
ATOM 720 C C . LEU A 1 94 ? 5.543 -1.528 -2.314 1 98.69 94 LEU A C 1
ATOM 722 O O . LEU A 1 94 ? 5.438 -0.497 -1.647 1 98.69 94 LEU A O 1
ATOM 726 N N . GLY A 1 95 ? 5.434 -2.66 -1.77 1 98.62 95 GLY A N 1
ATOM 727 C CA . GLY A 1 95 ? 5.227 -2.824 -0.339 1 98.62 95 GLY A CA 1
ATOM 728 C C . GLY A 1 95 ? 6.516 -3.004 0.434 1 98.62 95 GLY A C 1
ATOM 729 O O . GLY A 1 95 ? 6.5 -3.158 1.657 1 98.62 95 GLY A O 1
ATOM 730 N N . LEU A 1 96 ? 7.691 -2.896 -0.204 1 98.56 96 LEU A N 1
ATOM 731 C CA . LEU A 1 96 ? 8.984 -3.236 0.39 1 98.56 96 LEU A CA 1
ATOM 732 C C . LEU A 1 96 ? 9.289 -2.326 1.575 1 98.56 96 LEU A C 1
ATOM 734 O O . LEU A 1 96 ? 9.992 -2.729 2.504 1 98.56 96 LEU A O 1
ATOM 738 N N . ASP A 1 97 ? 8.742 -1.087 1.577 1 97.75 97 ASP A N 1
ATOM 739 C CA . ASP A 1 97 ? 8.961 -0.157 2.682 1 97.75 97 ASP A CA 1
ATOM 740 C C . ASP A 1 97 ? 8.438 -0.735 3.996 1 97.75 97 ASP A C 1
ATOM 742 O O . ASP A 1 97 ? 9.008 -0.49 5.059 1 97.75 97 ASP A O 1
ATOM 746 N N . ASP A 1 98 ? 7.418 -1.552 3.943 1 97.94 98 ASP A N 1
ATOM 747 C CA . ASP A 1 98 ? 6.746 -2.066 5.133 1 97.94 98 ASP A CA 1
ATOM 748 C C . ASP A 1 98 ? 7.555 -3.189 5.777 1 97.94 98 ASP A C 1
ATOM 750 O O . ASP A 1 98 ? 7.281 -3.584 6.914 1 97.94 98 ASP A O 1
ATOM 754 N N . LEU A 1 99 ? 8.617 -3.664 5.125 1 97.69 99 LEU A N 1
ATOM 755 C CA . LEU A 1 99 ? 9.43 -4.746 5.664 1 97.69 99 LEU A CA 1
ATOM 756 C C . LEU A 1 99 ? 10.188 -4.289 6.91 1 97.69 99 LEU A C 1
ATOM 758 O O . LEU A 1 99 ? 10.68 -5.117 7.68 1 97.69 99 LEU A O 1
ATOM 762 N N . ARG A 1 100 ? 10.281 -2.963 7.113 1 95.56 100 ARG A N 1
ATOM 763 C CA . ARG A 1 100 ? 10.969 -2.426 8.281 1 95.56 100 ARG A CA 1
ATOM 764 C C . ARG A 1 100 ? 10.383 -2.986 9.57 1 95.56 100 ARG A C 1
ATOM 766 O O . ARG A 1 100 ? 11.102 -3.164 10.562 1 95.56 100 ARG A O 1
ATOM 773 N N . GLU A 1 101 ? 9.125 -3.318 9.562 1 95.69 101 GLU A N 1
ATOM 774 C CA . GLU A 1 101 ? 8.438 -3.746 10.781 1 95.69 101 GLU A CA 1
ATOM 775 C C . GLU A 1 101 ? 8.547 -5.258 10.969 1 95.69 101 GLU A C 1
ATOM 777 O O . GLU A 1 101 ? 8.102 -5.789 11.992 1 95.69 101 GLU A O 1
ATOM 782 N N . LEU A 1 102 ? 9.172 -5.969 9.984 1 96.19 102 LEU A N 1
ATOM 783 C CA . LEU A 1 102 ? 9.195 -7.426 10.008 1 96.19 102 LEU A CA 1
ATOM 784 C C . LEU A 1 102 ? 10.625 -7.945 10.062 1 96.19 102 LEU A C 1
ATOM 786 O O . LEU A 1 102 ? 10.859 -9.148 9.914 1 96.19 102 LEU A O 1
ATOM 790 N N . GLN A 1 103 ? 11.523 -7.004 10.219 1 92.31 103 GLN A N 1
ATOM 791 C CA . GLN A 1 103 ? 12.93 -7.375 10.367 1 92.31 103 GLN A CA 1
ATOM 792 C C . GLN A 1 103 ? 13.336 -7.414 11.836 1 92.31 103 GLN A C 1
ATOM 794 O O . GLN A 1 103 ? 12.664 -6.828 12.688 1 92.31 103 GLN A O 1
ATOM 799 N N . VAL A 1 104 ? 14.383 -8.203 12.125 1 83.31 104 VAL A N 1
ATOM 800 C CA . VAL A 1 104 ? 14.93 -8.211 13.477 1 83.31 104 VAL A CA 1
ATOM 801 C C . VAL A 1 104 ? 15.625 -6.879 13.766 1 83.31 104 VAL A C 1
ATOM 803 O O . VAL A 1 104 ? 16.469 -6.434 12.984 1 83.31 104 VAL A O 1
ATOM 806 N N . LEU A 1 105 ? 15.172 -6.273 14.883 1 87.88 105 LEU A N 1
ATOM 807 C CA . LEU A 1 105 ? 15.672 -4.934 15.188 1 87.88 105 LEU A CA 1
ATOM 808 C C . LEU A 1 105 ? 16.312 -4.895 16.562 1 87.88 105 LEU A C 1
ATOM 810 O O . LEU A 1 105 ? 16 -5.723 17.422 1 87.88 105 LEU A O 1
ATOM 814 N N . GLN A 1 106 ? 17.281 -4.039 16.641 1 85.44 106 GLN A N 1
ATOM 815 C CA . GLN A 1 106 ? 17.781 -3.598 17.938 1 85.44 106 GLN A CA 1
ATOM 816 C C . GLN A 1 106 ? 17.328 -2.172 18.25 1 85.44 106 GLN A C 1
ATOM 818 O O . GLN A 1 106 ? 17.391 -1.295 17.375 1 85.44 106 GLN A O 1
ATOM 823 N N . THR A 1 107 ? 16.734 -1.998 19.438 1 87.94 107 THR A N 1
ATOM 824 C CA . THR A 1 107 ? 16.266 -0.679 19.844 1 87.94 107 THR A CA 1
ATOM 825 C C . THR A 1 107 ? 17.25 -0.043 20.828 1 87.94 107 THR A C 1
ATOM 827 O O . THR A 1 107 ? 17.656 -0.673 21.812 1 87.94 107 THR A O 1
ATOM 830 N N . THR A 1 108 ? 17.656 1.141 20.469 1 87.5 108 THR A N 1
ATOM 831 C CA . THR A 1 108 ? 18.562 1.891 21.344 1 87.5 108 THR A CA 1
ATOM 832 C C . THR A 1 108 ? 18.062 3.32 21.531 1 87.5 108 THR A C 1
ATOM 834 O O . THR A 1 108 ? 17.422 3.881 20.641 1 87.5 108 THR A O 1
ATOM 837 N N . ARG A 1 109 ? 18.219 3.838 22.656 1 88.75 109 ARG A N 1
ATOM 838 C CA . ARG A 1 109 ? 17.844 5.223 22.922 1 88.75 109 ARG A CA 1
ATOM 839 C C . ARG A 1 109 ? 19.047 6.156 22.766 1 88.75 109 ARG A C 1
ATOM 841 O O . ARG A 1 109 ? 20.094 5.926 23.359 1 88.75 109 ARG A O 1
ATOM 848 N N . CYS A 1 110 ? 18.828 7.145 21.953 1 85.69 110 CYS A N 1
ATOM 849 C CA . CYS A 1 110 ? 19.891 8.133 21.781 1 85.69 110 CYS A CA 1
ATOM 850 C C . CYS A 1 110 ? 20.125 8.922 23.062 1 85.69 110 CYS A C 1
ATOM 852 O O . CYS A 1 110 ? 19.203 9.516 23.609 1 85.69 110 CYS A O 1
ATOM 854 N N . GLU A 1 111 ? 21.359 8.93 23.438 1 84.31 111 GLU A N 1
ATOM 855 C CA . GLU A 1 111 ? 21.688 9.609 24.688 1 84.31 111 GLU A CA 1
ATOM 856 C C . GLU A 1 111 ? 21.516 11.117 24.562 1 84.31 111 GLU A C 1
ATOM 858 O O . GLU A 1 111 ? 21.094 11.781 25.5 1 84.31 111 GLU A O 1
ATOM 863 N N . GLU A 1 112 ? 21.734 11.641 23.453 1 82.38 112 GLU A N 1
ATOM 864 C CA . GLU A 1 112 ? 21.734 13.086 23.234 1 82.38 112 GLU A CA 1
ATOM 865 C C . GLU A 1 112 ? 20.312 13.609 23.047 1 82.38 112 GLU A C 1
ATOM 867 O O . GLU A 1 112 ? 19.922 14.609 23.672 1 82.38 112 GLU A O 1
ATOM 872 N N . THR A 1 113 ? 19.469 12.93 22.375 1 82.38 113 THR A N 1
ATOM 873 C CA . THR A 1 113 ? 18.172 13.461 21.984 1 82.38 113 THR A CA 1
ATOM 874 C C . THR A 1 113 ? 17.047 12.734 22.719 1 82.38 113 THR A C 1
ATOM 876 O O . THR A 1 113 ? 15.906 13.211 22.75 1 82.38 113 THR A O 1
ATOM 879 N N . GLY A 1 114 ? 17.406 11.562 23.266 1 87 114 GLY A N 1
ATOM 880 C CA . GLY A 1 114 ? 16.391 10.758 23.922 1 87 114 GLY A CA 1
ATOM 881 C C . GLY A 1 114 ? 15.516 9.984 22.969 1 87 114 GLY A C 1
ATOM 882 O O . GLY A 1 114 ? 14.625 9.234 23.375 1 87 114 GLY A O 1
ATOM 883 N N . GLU A 1 115 ? 15.781 10.094 21.734 1 87.38 115 GLU A N 1
ATOM 884 C CA . GLU A 1 115 ? 14.984 9.43 20.703 1 87.38 115 GLU A CA 1
ATOM 885 C C . GLU A 1 115 ? 15.242 7.922 20.703 1 87.38 115 GLU A C 1
ATOM 887 O O . GLU A 1 115 ? 16.375 7.48 20.844 1 87.38 115 GLU A O 1
ATOM 892 N N . LEU A 1 116 ? 14.172 7.18 20.641 1 88.31 116 LEU A N 1
ATOM 893 C CA . LEU A 1 116 ? 14.305 5.738 20.453 1 88.31 116 LEU A CA 1
ATOM 894 C C . LEU A 1 116 ? 14.57 5.398 18.984 1 88.31 116 LEU A C 1
ATOM 896 O O . LEU A 1 116 ? 13.805 5.785 18.109 1 88.31 116 LEU A O 1
ATOM 900 N N . LYS A 1 117 ? 15.703 4.707 18.797 1 87.31 117 LYS A N 1
ATOM 901 C CA . LYS A 1 117 ? 16.109 4.328 17.453 1 87.31 117 LYS A CA 1
ATOM 902 C C . LYS A 1 117 ? 15.977 2.82 17.25 1 87.31 117 LYS A C 1
ATOM 904 O O . LYS A 1 117 ? 16.406 2.033 18.094 1 87.31 117 LYS A O 1
ATOM 909 N N . LYS A 1 118 ? 15.328 2.441 16.219 1 87.69 118 LYS A N 1
ATOM 910 C CA . LYS A 1 118 ? 15.219 1.045 15.812 1 87.69 118 LYS A CA 1
ATOM 911 C C . LYS A 1 118 ? 16.156 0.746 14.641 1 87.69 118 LYS A C 1
ATOM 913 O O . LYS A 1 118 ? 16.016 1.332 13.562 1 87.69 118 LYS A O 1
ATOM 918 N N . ILE A 1 119 ? 17.078 -0.15 14.836 1 83.62 119 ILE A N 1
ATOM 919 C CA . ILE A 1 119 ? 18.094 -0.424 13.836 1 83.62 119 ILE A CA 1
ATOM 920 C C . ILE A 1 119 ? 18.094 -1.91 13.484 1 83.62 119 ILE A C 1
ATOM 922 O O . ILE A 1 119 ? 18.141 -2.766 14.367 1 83.62 119 ILE A O 1
ATOM 926 N N . ALA A 1 120 ? 17.969 -2.164 12.18 1 84.81 120 ALA A N 1
ATOM 927 C CA . ALA A 1 120 ? 18.031 -3.553 11.727 1 84.81 120 ALA A CA 1
ATOM 928 C C . ALA A 1 120 ? 19.422 -4.137 11.945 1 84.81 120 ALA A C 1
ATOM 930 O O . ALA A 1 120 ? 20.438 -3.504 11.617 1 84.81 120 ALA A O 1
ATOM 931 N N . THR A 1 121 ? 19.531 -5.344 12.438 1 82.5 121 THR A N 1
ATOM 932 C CA . THR A 1 121 ? 20.781 -6.004 12.75 1 82.5 121 THR A CA 1
ATOM 933 C C . THR A 1 121 ? 21.438 -6.566 11.492 1 82.5 121 THR A C 1
ATOM 935 O O . THR A 1 121 ? 22.656 -6.508 11.336 1 82.5 121 THR A O 1
ATOM 938 N N . THR A 1 122 ? 20.641 -7.145 10.695 1 89.5 122 THR A N 1
ATOM 939 C CA . THR A 1 122 ? 21.094 -7.73 9.438 1 89.5 122 THR A CA 1
ATOM 940 C C . THR A 1 122 ? 20.156 -7.359 8.297 1 89.5 122 THR A C 1
ATOM 942 O O . THR A 1 122 ? 18.938 -7.23 8.508 1 89.5 122 THR A O 1
ATOM 945 N N . PRO A 1 123 ? 20.719 -7.152 7.133 1 94.38 123 PRO A N 1
ATOM 946 C CA . PRO A 1 123 ? 19.844 -6.859 6.008 1 94.38 123 PRO A CA 1
ATOM 947 C C . PRO A 1 123 ? 19 -8.062 5.59 1 94.38 123 PRO A C 1
ATOM 949 O O . PRO A 1 123 ? 19.453 -9.203 5.703 1 94.38 123 PRO A O 1
ATOM 952 N N . LEU A 1 124 ? 17.781 -7.785 5.254 1 95.88 124 LEU A N 1
ATOM 953 C CA . LEU A 1 124 ? 16.953 -8.797 4.605 1 95.88 124 LEU A CA 1
ATOM 954 C C . LEU A 1 124 ? 17.391 -9.008 3.16 1 95.88 124 LEU A C 1
ATOM 956 O O . LEU A 1 124 ? 17.484 -8.055 2.383 1 95.88 124 LEU A O 1
ATOM 960 N N . LEU A 1 125 ? 17.688 -10.242 2.789 1 97.38 125 LEU A N 1
ATOM 961 C CA . LEU A 1 125 ? 18.141 -10.516 1.431 1 97.38 125 LEU A CA 1
ATOM 962 C C . LEU A 1 125 ? 16.969 -10.523 0.455 1 97.38 125 LEU A C 1
ATOM 964 O O . LEU A 1 125 ? 15.953 -11.188 0.696 1 97.38 125 LEU A O 1
ATOM 968 N N . LEU A 1 126 ? 17.078 -9.742 -0.563 1 98.25 126 LEU A N 1
ATOM 969 C CA . LEU A 1 126 ? 16.156 -9.703 -1.685 1 98.25 126 LEU A CA 1
ATOM 970 C C . LEU A 1 126 ? 16.672 -10.531 -2.855 1 98.25 126 LEU A C 1
ATOM 972 O O . LEU A 1 126 ? 17.578 -10.094 -3.574 1 98.25 126 LEU A O 1
ATOM 976 N N . HIS A 1 127 ? 16.141 -11.672 -3.016 1 98.88 127 HIS A N 1
ATOM 977 C CA . HIS A 1 127 ? 16.516 -12.531 -4.129 1 98.88 127 HIS A CA 1
ATOM 978 C C . HIS A 1 127 ? 15.758 -12.164 -5.398 1 98.88 127 HIS A C 1
ATOM 980 O O . HIS A 1 127 ? 14.523 -12.18 -5.418 1 98.88 127 HIS A O 1
ATOM 986 N N . CYS A 1 128 ? 16.469 -11.812 -6.414 1 98.81 128 CYS A N 1
ATOM 987 C CA . CYS A 1 128 ? 15.805 -11.508 -7.68 1 98.81 128 CYS A CA 1
ATOM 988 C C . CYS A 1 128 ? 16.797 -11.602 -8.836 1 98.81 128 CYS A C 1
ATOM 990 O O . CYS A 1 128 ? 18 -11.773 -8.625 1 98.81 128 CYS A O 1
ATOM 992 N N . HIS A 1 129 ? 16.297 -11.688 -10.023 1 98.81 129 HIS A N 1
ATOM 993 C CA . HIS A 1 129 ? 17.109 -11.594 -11.219 1 98.81 129 HIS A CA 1
ATOM 994 C C . HIS A 1 129 ? 17.625 -10.172 -11.43 1 98.81 129 HIS A C 1
ATOM 996 O O . HIS A 1 129 ? 17 -9.211 -10.992 1 98.81 129 HIS A O 1
ATOM 1002 N N . ALA A 1 130 ? 18.703 -10.008 -12.188 1 98.62 130 ALA A N 1
ATOM 1003 C CA . ALA A 1 130 ? 19.297 -8.703 -12.461 1 98.62 130 ALA A CA 1
ATOM 1004 C C . ALA A 1 130 ? 18.297 -7.773 -13.148 1 98.62 130 ALA A C 1
ATOM 1006 O O . ALA A 1 130 ? 18.297 -6.566 -12.898 1 98.62 130 ALA A O 1
ATOM 1007 N N . ARG A 1 131 ? 17.5 -8.305 -14.047 1 98.25 131 ARG A N 1
ATOM 1008 C CA . ARG A 1 131 ? 16.5 -7.496 -14.742 1 98.25 131 ARG A CA 1
ATOM 1009 C C . ARG A 1 131 ? 15.508 -6.895 -13.758 1 98.25 131 ARG A C 1
ATOM 1011 O O . ARG A 1 131 ? 15.062 -5.762 -13.93 1 98.25 131 ARG A O 1
ATOM 1018 N N . THR A 1 132 ? 15.172 -7.684 -12.727 1 98.56 132 THR A N 1
ATOM 1019 C CA . THR A 1 132 ? 14.266 -7.203 -11.688 1 98.56 132 THR A CA 1
ATOM 1020 C C . THR A 1 132 ? 14.945 -6.148 -10.82 1 98.56 132 THR A C 1
ATOM 1022 O O . THR A 1 132 ? 14.352 -5.121 -10.5 1 98.56 132 THR A O 1
ATOM 1025 N N . LYS A 1 133 ? 16.203 -6.359 -10.461 1 98.69 133 LYS A N 1
ATOM 1026 C CA . LYS A 1 133 ? 16.969 -5.383 -9.695 1 98.69 133 LYS A CA 1
ATOM 1027 C C . LYS A 1 133 ? 16.984 -4.023 -10.391 1 98.69 133 LYS A C 1
ATOM 1029 O O . LYS A 1 133 ? 16.828 -2.986 -9.75 1 98.69 133 LYS A O 1
ATOM 1034 N N . ALA A 1 134 ? 17.141 -4.055 -11.68 1 98.19 134 ALA A N 1
ATOM 1035 C CA . ALA A 1 134 ? 17.234 -2.824 -12.461 1 98.19 134 ALA A CA 1
ATOM 1036 C C . ALA A 1 134 ? 15.953 -2.004 -12.336 1 98.19 134 ALA A C 1
ATOM 1038 O O . ALA A 1 134 ? 15.992 -0.771 -12.367 1 98.19 134 ALA A O 1
ATOM 1039 N N . GLU A 1 135 ? 14.867 -2.658 -12.172 1 97.56 135 GLU A N 1
ATOM 1040 C CA . GLU A 1 135 ? 13.578 -1.993 -12.055 1 97.56 135 GLU A CA 1
ATOM 1041 C C . GLU A 1 135 ? 13.312 -1.549 -10.625 1 97.56 135 GLU A C 1
ATOM 1043 O O . GLU A 1 135 ? 12.656 -0.528 -10.391 1 97.56 135 GLU A O 1
ATOM 1048 N N . VAL A 1 136 ? 13.781 -2.301 -9.672 1 98.5 136 VAL A N 1
ATOM 1049 C CA . VAL A 1 136 ? 13.414 -2.107 -8.273 1 98.5 136 VAL A CA 1
ATOM 1050 C C . VAL A 1 136 ? 14.359 -1.104 -7.625 1 98.5 136 VAL A C 1
ATOM 1052 O O . VAL A 1 136 ? 13.945 -0.292 -6.797 1 98.5 136 VAL A O 1
ATOM 1055 N N . LEU A 1 137 ? 15.594 -1.067 -8.023 1 98.12 137 LEU A N 1
ATOM 1056 C CA . LEU A 1 137 ? 16.641 -0.286 -7.363 1 98.12 137 LEU A CA 1
ATOM 1057 C C . LEU A 1 137 ? 16.297 1.2 -7.383 1 98.12 137 LEU A C 1
ATOM 1059 O O . LEU A 1 137 ? 16.359 1.871 -6.352 1 98.12 137 LEU A O 1
ATOM 1063 N N . PRO A 1 138 ? 15.891 1.755 -8.539 1 97.19 138 PRO A N 1
ATOM 1064 C CA . PRO A 1 138 ? 15.594 3.189 -8.531 1 97.19 138 PRO A CA 1
ATOM 1065 C C . PRO A 1 138 ? 14.469 3.551 -7.559 1 97.19 138 PRO A C 1
ATOM 1067 O O . PRO A 1 138 ? 14.445 4.66 -7.016 1 97.19 138 PRO A O 1
ATOM 1070 N N . LYS A 1 139 ? 13.57 2.637 -7.312 1 97.38 139 LYS A N 1
ATOM 1071 C CA . LYS A 1 139 ? 12.43 2.885 -6.438 1 97.38 139 LYS A CA 1
ATOM 1072 C C . LYS A 1 139 ? 12.844 2.852 -4.969 1 97.38 139 LYS A C 1
ATOM 1074 O O . LYS A 1 139 ? 12.258 3.543 -4.137 1 97.38 139 LYS A O 1
ATOM 1079 N N . PHE A 1 140 ? 13.82 2.01 -4.66 1 97.88 140 PHE A N 1
ATOM 1080 C CA . PHE A 1 140 ? 14.055 1.686 -3.26 1 97.88 140 PHE A CA 1
ATOM 1081 C C . PHE A 1 140 ? 15.539 1.783 -2.93 1 97.88 140 PHE A C 1
ATOM 1083 O O . PHE A 1 140 ? 16.047 1.03 -2.094 1 97.88 140 PHE A O 1
ATOM 1090 N N . GLU A 1 141 ? 16.234 2.643 -3.607 1 95.56 141 GLU A N 1
ATOM 1091 C CA . GLU A 1 141 ? 17.641 2.836 -3.307 1 95.56 141 GLU A CA 1
ATOM 1092 C C . GLU A 1 141 ? 17.859 3.15 -1.829 1 95.56 141 GLU A C 1
ATOM 1094 O O . GLU A 1 141 ? 18.828 2.693 -1.226 1 95.56 141 GLU A O 1
ATOM 1099 N N . TYR A 1 142 ? 16.922 3.855 -1.192 1 92.88 142 TYR A N 1
ATOM 1100 C CA . TYR A 1 142 ? 17.047 4.324 0.183 1 92.88 142 TYR A CA 1
ATOM 1101 C C . TYR A 1 142 ? 16.953 3.164 1.166 1 92.88 142 TYR A C 1
ATOM 1103 O O . TYR A 1 142 ? 17.297 3.307 2.342 1 92.88 142 TYR A O 1
ATOM 1111 N N . LEU A 1 143 ? 16.484 1.989 0.726 1 95.75 143 LEU A N 1
ATOM 1112 C CA . LEU A 1 143 ? 16.359 0.826 1.596 1 95.75 143 LEU A CA 1
ATOM 1113 C C . LEU A 1 143 ? 17.641 -0.006 1.587 1 95.75 143 LEU A C 1
ATOM 1115 O O . LEU A 1 143 ? 17.812 -0.88 2.438 1 95.75 143 LEU A O 1
ATOM 1119 N N . MET A 1 144 ? 18.422 0.224 0.618 1 93.38 144 MET A N 1
AT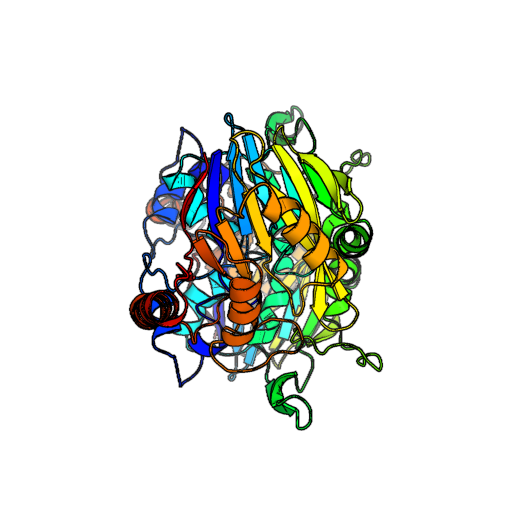OM 1120 C CA . MET A 1 144 ? 19.625 -0.609 0.488 1 93.38 144 MET A CA 1
ATOM 1121 C C . MET A 1 144 ? 20.641 -0.273 1.572 1 93.38 144 MET A C 1
ATOM 1123 O O . MET A 1 144 ? 20.781 0.891 1.95 1 93.38 144 MET A O 1
ATOM 1127 N N . ASP A 1 145 ? 21.188 -1.248 2.008 1 82.94 145 ASP A N 1
ATOM 1128 C CA . ASP A 1 145 ? 22.141 -1.107 3.107 1 82.94 145 ASP A CA 1
ATOM 1129 C C . ASP A 1 145 ? 23.297 -0.201 2.713 1 82.94 145 ASP A C 1
ATOM 1131 O O . ASP A 1 145 ? 24.094 -0.541 1.823 1 82.94 145 ASP A O 1
ATOM 1135 N N . LYS A 1 146 ? 23.266 0.929 3.174 1 79.06 146 LYS A N 1
ATOM 1136 C CA . LYS A 1 146 ? 24.344 1.903 2.986 1 79.06 146 LYS A CA 1
ATOM 1137 C C . LYS A 1 146 ? 24.656 2.637 4.289 1 79.06 146 LYS A C 1
ATOM 1139 O O . LYS A 1 146 ? 23.781 2.807 5.137 1 79.06 146 LYS A O 1
ATOM 1144 N N . PRO A 1 147 ? 25.906 2.947 4.477 1 72.81 147 PRO A N 1
ATOM 1145 C CA . PRO A 1 147 ? 26.25 3.725 5.668 1 72.81 147 PRO A CA 1
ATOM 1146 C C . PRO A 1 147 ? 25.547 5.078 5.715 1 72.81 147 PRO A C 1
ATOM 1148 O O . PRO A 1 147 ? 25.297 5.684 4.668 1 72.81 147 PRO A O 1
ATOM 1151 N N . LEU A 1 148 ? 25.031 5.398 6.902 1 69 148 LEU A N 1
ATOM 1152 C CA . LEU A 1 148 ? 24.438 6.715 7.086 1 69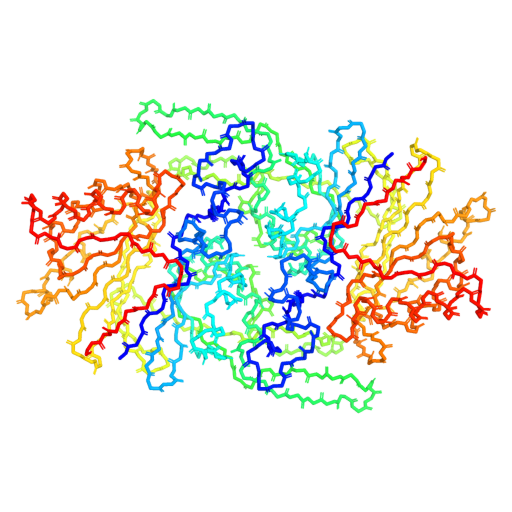 148 LEU A CA 1
ATOM 1153 C C . LEU A 1 148 ? 25.469 7.82 6.887 1 69 148 LEU A C 1
ATOM 1155 O O . LEU A 1 148 ? 26.594 7.711 7.371 1 69 148 LEU A O 1
ATOM 1159 N N . LEU A 1 149 ? 25.047 8.844 6.105 1 69.75 149 LEU A N 1
ATOM 1160 C CA . LEU A 1 149 ? 25.922 9.992 5.926 1 69.75 149 LEU A CA 1
ATOM 1161 C C . LEU A 1 149 ? 26.031 10.797 7.219 1 69.75 149 LEU A C 1
ATOM 1163 O O . LEU A 1 149 ? 25.062 10.922 7.965 1 69.75 149 LEU A O 1
ATOM 1167 N N . PRO A 1 150 ? 27.266 11.266 7.484 1 71.25 150 PRO A N 1
ATOM 1168 C CA . PRO A 1 150 ? 27.438 12.109 8.672 1 71.25 150 PRO A CA 1
ATOM 1169 C C . PRO A 1 150 ? 26.453 13.273 8.711 1 71.25 150 PRO A C 1
ATOM 1171 O O . PRO A 1 150 ? 26.25 13.953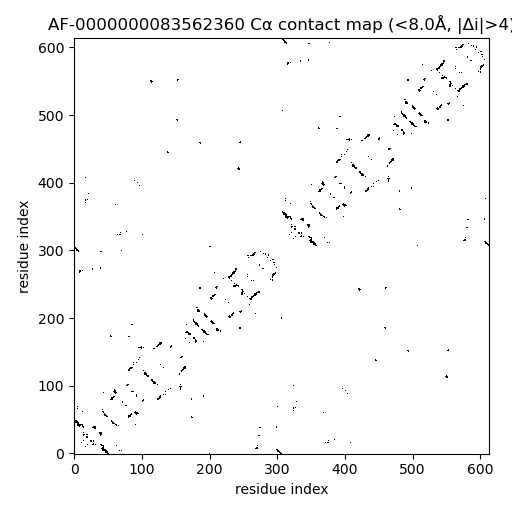 7.699 1 71.25 150 PRO A O 1
ATOM 1174 N N . GLY A 1 151 ? 25.75 13.438 9.875 1 69.12 151 GLY A N 1
ATOM 1175 C CA . GLY A 1 151 ? 24.859 14.578 10.055 1 69.12 151 GLY A CA 1
ATOM 1176 C C . GLY A 1 151 ? 23.438 14.312 9.578 1 69.12 151 GLY A C 1
ATOM 1177 O O . GLY A 1 151 ? 22.547 15.125 9.805 1 69.12 151 GLY A O 1
ATOM 1178 N N . ALA A 1 152 ? 23.266 13.109 8.992 1 76.12 152 ALA A N 1
ATOM 1179 C CA . ALA A 1 152 ? 21.922 12.82 8.477 1 76.12 152 ALA A CA 1
ATOM 1180 C C . ALA A 1 152 ? 20.984 12.406 9.609 1 76.12 152 ALA A C 1
ATOM 1182 O O . ALA A 1 152 ? 21.422 11.805 10.594 1 76.12 152 ALA A O 1
ATOM 1183 N N . THR A 1 153 ? 19.766 12.891 9.406 1 81.38 153 THR A N 1
ATOM 1184 C CA . THR A 1 153 ? 18.75 12.469 10.352 1 81.38 153 THR A CA 1
ATOM 1185 C C . THR A 1 153 ? 18.438 10.977 10.195 1 81.38 153 THR A C 1
ATOM 1187 O O . THR A 1 153 ? 18.266 10.492 9.07 1 81.38 153 THR A O 1
ATOM 1190 N N . TYR A 1 154 ? 18.469 10.344 11.344 1 82 154 TYR A N 1
ATOM 1191 C CA . TYR A 1 154 ? 18.125 8.93 11.336 1 82 154 TYR A CA 1
ATOM 1192 C C . TYR A 1 154 ? 16.688 8.719 10.883 1 82 154 TYR A C 1
ATOM 1194 O O . TYR A 1 154 ? 15.789 9.461 11.289 1 82 154 TYR A O 1
ATOM 1202 N N . ARG A 1 155 ? 16.562 7.762 9.992 1 85.12 155 ARG A N 1
ATOM 1203 C CA . ARG A 1 155 ? 15.234 7.34 9.539 1 85.12 155 ARG A CA 1
ATOM 1204 C C . ARG A 1 155 ? 15.07 5.828 9.672 1 85.12 155 ARG A C 1
ATOM 1206 O O . ARG A 1 155 ? 15.906 5.062 9.188 1 85.12 155 ARG A O 1
ATOM 1213 N N . TRP A 1 156 ? 14.039 5.496 10.383 1 88.06 156 TRP A N 1
ATOM 1214 C CA . TRP A 1 156 ? 13.75 4.07 10.5 1 88.06 156 TRP A CA 1
ATOM 1215 C C . TRP A 1 156 ? 13.148 3.529 9.211 1 88.06 156 TRP A C 1
ATOM 1217 O O . TRP A 1 156 ? 11.984 3.812 8.891 1 88.06 156 TRP A O 1
ATOM 1227 N N . THR A 1 157 ? 13.969 2.801 8.406 1 90.56 157 THR A N 1
ATOM 1228 C CA . THR A 1 157 ? 13.562 2.131 7.18 1 90.56 157 THR A CA 1
ATOM 1229 C C . THR A 1 157 ? 14 0.668 7.188 1 90.56 157 THR A C 1
ATOM 1231 O O . THR A 1 157 ? 14.758 0.248 8.07 1 90.56 157 THR A O 1
ATOM 1234 N N . ALA A 1 158 ? 13.453 -0.089 6.281 1 92.81 158 ALA A N 1
ATOM 1235 C CA . ALA A 1 158 ? 13.969 -1.444 6.086 1 92.81 158 ALA A CA 1
ATOM 1236 C C . ALA A 1 158 ? 15.414 -1.425 5.617 1 92.81 158 ALA A C 1
ATOM 1238 O O . ALA A 1 158 ? 15.859 -0.466 4.977 1 92.81 158 ALA A O 1
ATOM 1239 N N . LYS A 1 159 ? 16.141 -2.387 6.02 1 94.44 159 LYS A N 1
ATOM 1240 C CA . LYS A 1 159 ? 17.484 -2.615 5.516 1 94.44 159 LYS A CA 1
ATOM 1241 C C . LYS A 1 159 ? 17.531 -3.855 4.629 1 94.44 159 LYS A C 1
ATOM 1243 O O . LYS A 1 159 ? 17.312 -4.973 5.102 1 94.44 159 LYS A O 1
ATOM 1248 N N . LEU A 1 160 ? 17.812 -3.629 3.328 1 96.94 160 LEU A N 1
ATOM 1249 C CA . LEU A 1 160 ? 17.781 -4.711 2.348 1 96.94 160 LEU A CA 1
ATOM 1250 C C . LEU A 1 160 ? 19.141 -4.859 1.669 1 96.94 160 LEU A C 1
ATOM 1252 O O . LEU A 1 160 ? 19.953 -3.936 1.688 1 96.94 160 LEU A O 1
ATOM 1256 N N . ASP A 1 161 ? 19.406 -5.977 1.171 1 97 161 ASP A N 1
ATOM 1257 C CA . ASP A 1 161 ? 20.547 -6.258 0.313 1 97 161 ASP A CA 1
ATOM 1258 C C . ASP A 1 161 ? 20.188 -7.242 -0.794 1 97 161 ASP A C 1
ATOM 1260 O O . ASP A 1 161 ? 19.234 -8.016 -0.652 1 97 161 ASP A O 1
ATOM 1264 N N . TRP A 1 162 ? 20.938 -7.23 -1.885 1 98 162 TRP A N 1
ATOM 1265 C CA . TRP A 1 162 ? 20.594 -8.023 -3.061 1 98 162 TRP A CA 1
ATOM 1266 C C . TRP A 1 162 ? 21.203 -9.422 -2.967 1 98 162 TRP A C 1
ATOM 1268 O O . TRP A 1 162 ? 22.344 -9.578 -2.508 1 98 162 TRP A O 1
ATOM 1278 N N . ALA A 1 163 ? 20.5 -10.406 -3.33 1 98.62 163 ALA A N 1
ATOM 1279 C CA . ALA A 1 163 ? 20.969 -11.75 -3.643 1 98.62 163 ALA A CA 1
ATOM 1280 C C . ALA A 1 163 ? 20.469 -12.203 -5.012 1 98.62 163 ALA A C 1
ATOM 1282 O O . ALA A 1 163 ? 19.344 -12.664 -5.145 1 98.62 163 ALA A O 1
ATOM 1283 N N . LEU A 1 164 ? 21.328 -12.188 -5.988 1 98.69 164 LEU A N 1
ATOM 1284 C CA . LEU A 1 164 ? 20.875 -12.352 -7.367 1 98.69 164 LEU A CA 1
ATOM 1285 C C . LEU A 1 164 ? 20.891 -13.812 -7.781 1 98.69 164 LEU A C 1
ATOM 1287 O O . LEU A 1 164 ? 21.75 -14.578 -7.336 1 98.69 164 LEU A O 1
ATOM 1291 N N . PHE A 1 165 ? 19.922 -14.203 -8.547 1 98.75 165 PHE A N 1
ATOM 1292 C CA . PHE A 1 165 ? 19.906 -15.492 -9.227 1 98.75 165 PHE A CA 1
ATOM 1293 C C . PHE A 1 165 ? 19.75 -15.32 -10.727 1 98.75 165 PHE A C 1
ATOM 1295 O O . PHE A 1 165 ? 19.359 -14.25 -11.195 1 98.75 165 PHE A O 1
ATOM 1302 N N . GLU A 1 166 ? 20.078 -16.344 -11.492 1 98.5 166 GLU A N 1
ATOM 1303 C CA . GLU A 1 166 ? 19.844 -16.406 -12.93 1 98.5 166 GLU A CA 1
ATOM 1304 C C . GLU A 1 166 ? 18.688 -17.344 -13.25 1 98.5 166 GLU A C 1
ATOM 1306 O O . GLU A 1 166 ? 18.203 -18.078 -12.383 1 98.5 166 GLU A O 1
ATOM 1311 N N . ASP A 1 167 ? 18.25 -17.266 -14.469 1 98.19 167 ASP A N 1
ATOM 1312 C CA . ASP A 1 167 ? 17.188 -18.172 -14.914 1 98.19 167 ASP A CA 1
ATOM 1313 C C . ASP A 1 167 ? 17.609 -19.625 -14.742 1 98.19 167 ASP A C 1
ATOM 1315 O O . ASP A 1 167 ? 18.734 -20 -15.078 1 98.19 167 ASP A O 1
ATOM 1319 N N . PHE A 1 168 ? 16.75 -20.406 -14.141 1 97.75 168 PHE A N 1
ATOM 1320 C CA . PHE A 1 168 ? 16.859 -21.844 -13.938 1 97.75 168 PHE A CA 1
ATOM 1321 C C . PHE A 1 168 ? 17.875 -22.156 -12.852 1 97.75 168 PHE A C 1
ATOM 1323 O O . PHE A 1 168 ? 18.156 -23.328 -12.578 1 97.75 168 PHE A O 1
ATOM 1330 N N . ASP A 1 169 ? 18.422 -21.078 -12.164 1 98.06 169 ASP A N 1
ATOM 1331 C CA . ASP A 1 169 ? 19.281 -21.312 -11.016 1 98.06 169 ASP A CA 1
ATOM 1332 C C . ASP A 1 169 ? 18.516 -21.969 -9.875 1 98.06 169 ASP A C 1
ATOM 1334 O O . ASP A 1 169 ? 17.328 -21.688 -9.664 1 98.06 169 ASP A O 1
ATOM 1338 N N . THR A 1 170 ? 19.172 -22.875 -9.203 1 98.12 170 THR A N 1
ATOM 1339 C CA . THR A 1 170 ? 18.734 -23.312 -7.879 1 98.12 170 THR A CA 1
ATOM 1340 C C . THR A 1 170 ? 19.516 -22.578 -6.793 1 98.12 170 THR A C 1
ATOM 1342 O O . THR A 1 170 ? 20.75 -22.5 -6.848 1 98.12 170 THR A O 1
ATOM 1345 N N . PHE A 1 171 ? 18.859 -21.938 -5.867 1 98.62 171 PHE A N 1
ATOM 1346 C CA . PHE A 1 171 ? 19.484 -21.156 -4.816 1 98.62 171 PHE A CA 1
ATOM 1347 C C . PHE A 1 171 ? 18.766 -21.359 -3.486 1 98.62 171 PHE A C 1
ATOM 1349 O O . PHE A 1 171 ? 17.672 -21.922 -3.443 1 98.62 171 PHE A O 1
ATOM 1356 N N . THR A 1 172 ? 19.422 -20.969 -2.428 1 98.56 172 THR A N 1
ATOM 1357 C CA . THR A 1 172 ? 18.859 -21.109 -1.086 1 98.56 172 THR A CA 1
ATOM 1358 C C . THR A 1 172 ? 18.484 -19.75 -0.506 1 98.56 172 THR A C 1
ATOM 1360 O O . THR A 1 172 ? 19.266 -18.797 -0.598 1 98.56 172 THR A O 1
ATOM 1363 N N . ALA A 1 173 ? 17.312 -19.625 -0.037 1 98.56 173 ALA A N 1
ATOM 1364 C CA . ALA A 1 173 ? 16.828 -18.469 0.702 1 98.56 173 ALA A CA 1
ATOM 1365 C C . ALA A 1 173 ? 16.375 -18.859 2.105 1 98.56 173 ALA A C 1
ATOM 1367 O O . ALA A 1 173 ? 15.375 -19.562 2.266 1 98.56 173 ALA A O 1
ATOM 1368 N N . ALA A 1 174 ? 17.094 -18.391 3.072 1 97.38 174 ALA A N 1
ATOM 1369 C CA . ALA A 1 174 ? 16.781 -18.672 4.473 1 97.38 174 ALA A CA 1
ATOM 1370 C C . ALA A 1 174 ? 16.594 -20.156 4.707 1 97.38 174 ALA A C 1
ATOM 1372 O O . ALA A 1 174 ? 15.625 -20.578 5.355 1 97.38 174 ALA A O 1
ATOM 1373 N N . GLY A 1 175 ? 17.375 -20.969 4.125 1 97.81 175 GLY A N 1
ATOM 1374 C CA . GLY A 1 175 ? 17.391 -22.406 4.391 1 97.81 175 GLY A CA 1
ATOM 1375 C C . GLY A 1 175 ? 16.438 -23.188 3.5 1 97.81 175 GLY A C 1
ATOM 1376 O O . GLY A 1 175 ? 16.359 -24.406 3.59 1 97.81 175 GLY A O 1
ATOM 1377 N N . ILE A 1 176 ? 15.727 -22.531 2.615 1 98.56 176 ILE A N 1
ATOM 1378 C CA . ILE A 1 176 ? 14.797 -23.188 1.707 1 98.56 176 ILE A CA 1
ATOM 1379 C C . ILE A 1 176 ? 15.328 -23.125 0.278 1 98.56 176 ILE A C 1
ATOM 1381 O O . ILE A 1 176 ? 15.789 -22.062 -0.169 1 98.56 176 ILE A O 1
ATOM 1385 N N . THR A 1 177 ? 15.281 -24.219 -0.424 1 98.62 177 THR A N 1
ATOM 1386 C CA . THR A 1 177 ? 15.797 -24.281 -1.787 1 98.62 177 THR A CA 1
ATOM 1387 C C . THR A 1 177 ? 14.719 -23.891 -2.793 1 98.62 177 THR A C 1
ATOM 1389 O O . THR A 1 177 ? 13.594 -24.406 -2.738 1 98.62 177 THR A O 1
ATOM 1392 N N . PHE A 1 178 ? 15.094 -22.969 -3.684 1 98.81 178 PHE A N 1
ATOM 1393 C CA . PHE A 1 178 ? 14.211 -22.531 -4.754 1 98.81 178 PHE A CA 1
ATOM 1394 C C . PHE A 1 178 ? 14.867 -22.734 -6.117 1 98.81 178 PHE A C 1
ATOM 1396 O O . PHE A 1 178 ? 16.094 -22.672 -6.23 1 98.81 178 PHE A O 1
ATOM 1403 N N . THR A 1 179 ? 14.078 -23 -7.09 1 98.5 179 THR A N 1
ATOM 1404 C CA . THR A 1 179 ? 14.5 -22.922 -8.484 1 98.5 179 THR A CA 1
ATOM 1405 C C . THR A 1 179 ? 13.734 -21.828 -9.227 1 98.5 179 THR A C 1
ATOM 1407 O O . THR A 1 179 ? 12.508 -21.797 -9.195 1 98.5 179 THR A O 1
ATOM 1410 N N . ALA A 1 180 ? 14.531 -20.984 -9.867 1 98.75 180 ALA A N 1
ATOM 1411 C CA . ALA A 1 180 ? 13.914 -19.891 -10.625 1 98.75 180 ALA A CA 1
ATOM 1412 C C . ALA A 1 180 ? 13.438 -20.375 -11.992 1 98.75 180 ALA A C 1
ATOM 1414 O O . ALA A 1 180 ? 14.164 -21.062 -12.703 1 98.75 180 ALA A O 1
ATOM 1415 N N . LEU A 1 181 ? 12.203 -20.062 -12.344 1 98.44 181 LEU A N 1
ATOM 1416 C CA . LEU A 1 181 ? 11.586 -20.469 -13.602 1 98.44 181 LEU A CA 1
ATOM 1417 C C . LEU A 1 181 ? 11.18 -19.25 -14.43 1 98.44 181 LEU A C 1
ATOM 1419 O O . LEU A 1 181 ? 10.188 -18.594 -14.125 1 98.44 181 LEU A O 1
ATOM 1423 N N . PRO A 1 182 ? 11.914 -18.906 -15.508 1 98.25 182 PRO A N 1
ATOM 1424 C CA . PRO A 1 182 ? 11.539 -17.75 -16.328 1 98.25 182 PRO A CA 1
ATOM 1425 C C . PRO A 1 182 ? 10.219 -17.953 -17.062 1 98.25 182 PRO A C 1
ATOM 1427 O O . PRO A 1 182 ? 9.961 -19.031 -17.594 1 98.25 182 PRO A O 1
ATOM 1430 N N . VAL A 1 183 ? 9.367 -16.984 -17.047 1 98.19 183 VAL A N 1
ATOM 1431 C CA . VAL A 1 183 ? 8.094 -16.969 -17.766 1 98.19 183 VAL A CA 1
ATOM 1432 C C . VAL A 1 183 ? 7.902 -15.602 -18.438 1 98.19 183 VAL A C 1
ATOM 1434 O O . VAL A 1 183 ? 8.633 -14.648 -18.141 1 98.19 183 VAL A O 1
ATOM 1437 N N . LEU A 1 184 ? 6.91 -15.531 -19.359 1 97.44 184 LEU A N 1
ATOM 1438 C CA . LEU A 1 184 ? 6.598 -14.273 -20.016 1 97.44 184 LEU A CA 1
ATOM 1439 C C . LEU A 1 184 ? 5.43 -13.57 -19.328 1 97.44 184 LEU A C 1
ATOM 1441 O O . LEU A 1 184 ? 4.41 -14.203 -19.031 1 97.44 184 LEU A O 1
ATOM 1445 N N . HIS A 1 185 ? 5.605 -12.32 -18.984 1 97.19 185 HIS A N 1
ATOM 1446 C CA . HIS A 1 185 ? 4.574 -11.438 -18.453 1 97.19 185 HIS A CA 1
ATOM 1447 C C . HIS A 1 185 ? 4.254 -10.305 -19.406 1 97.19 185 HIS A C 1
ATOM 1449 O O . HIS A 1 185 ? 4.359 -9.133 -19.047 1 97.19 185 HIS A O 1
ATOM 1455 N N . GLY A 1 186 ? 3.703 -10.68 -20.562 1 93.12 186 GLY A N 1
ATOM 1456 C CA . GLY A 1 186 ? 3.596 -9.805 -21.719 1 93.12 186 GLY A CA 1
ATOM 1457 C C . GLY A 1 186 ? 4.766 -9.93 -22.672 1 93.12 186 GLY A C 1
ATOM 1458 O O . GLY A 1 186 ? 5.84 -10.398 -22.281 1 93.12 186 GLY A O 1
ATOM 1459 N N . LYS A 1 187 ? 4.531 -9.469 -23.906 1 88.31 187 LYS A N 1
ATOM 1460 C CA . LYS A 1 187 ? 5.562 -9.602 -24.922 1 88.31 187 LYS A CA 1
ATOM 1461 C C . LYS A 1 187 ? 6.832 -8.852 -24.516 1 88.31 187 LYS A C 1
ATOM 1463 O O . LYS A 1 187 ? 6.773 -7.676 -24.156 1 88.31 187 LYS A O 1
ATOM 1468 N N . GLY A 1 188 ? 7.895 -9.633 -24.469 1 89.12 188 GLY A N 1
ATOM 1469 C CA . GLY A 1 188 ? 9.195 -9.031 -24.266 1 89.12 188 GLY A CA 1
ATOM 1470 C C . GLY A 1 188 ? 9.523 -8.797 -22.797 1 89.12 188 GLY A C 1
ATOM 1471 O O . GLY A 1 188 ? 10.57 -8.234 -22.469 1 89.12 188 GLY A O 1
ATOM 1472 N N . TYR A 1 189 ? 8.688 -9.172 -21.891 1 94.69 189 TYR A N 1
ATOM 1473 C CA . TYR A 1 189 ? 8.938 -9 -20.469 1 94.69 189 TYR A CA 1
ATOM 1474 C C . TYR A 1 189 ? 9.039 -10.352 -19.766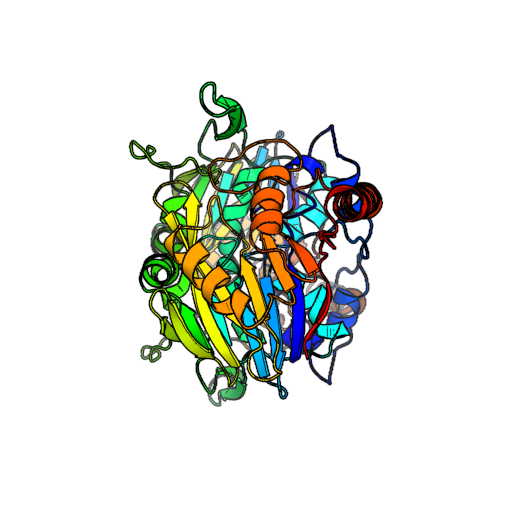 1 94.69 189 TYR A C 1
ATOM 1476 O O . TYR A 1 189 ? 8.039 -11.055 -19.625 1 94.69 189 TYR A O 1
ATOM 1484 N N . ILE A 1 190 ? 10.242 -10.633 -19.344 1 96.62 190 ILE A N 1
ATOM 1485 C CA . ILE A 1 190 ? 10.484 -11.914 -18.672 1 96.62 190 ILE A CA 1
ATOM 1486 C C . ILE A 1 190 ? 10.484 -11.719 -17.156 1 96.62 190 ILE A C 1
ATOM 1488 O O . ILE A 1 190 ? 11.195 -10.852 -16.641 1 96.62 190 ILE A O 1
ATOM 1492 N N . CYS A 1 191 ? 9.656 -12.375 -16.484 1 97.25 191 CYS A N 1
ATOM 1493 C CA . CYS A 1 191 ? 9.68 -12.445 -15.023 1 97.25 191 CYS A CA 1
ATOM 1494 C C . CYS A 1 191 ? 9.938 -13.867 -14.555 1 97.25 191 CYS A C 1
ATOM 1496 O O . CYS A 1 191 ? 10.383 -14.711 -15.328 1 97.25 191 CYS A O 1
ATOM 1498 N N . ASN A 1 192 ? 9.82 -14.117 -13.211 1 98.12 192 ASN A N 1
ATOM 1499 C CA . ASN A 1 192 ? 10.18 -15.438 -12.719 1 98.12 192 ASN A CA 1
ATOM 1500 C C . ASN A 1 192 ? 9.07 -16.047 -11.867 1 98.12 192 ASN A C 1
ATOM 1502 O O . ASN A 1 192 ? 8.422 -15.336 -11.094 1 98.12 192 ASN A O 1
ATOM 1506 N N . GLY A 1 193 ? 8.773 -17.312 -12.07 1 98.56 193 GLY A N 1
ATOM 1507 C CA . GLY A 1 193 ? 8.164 -18.188 -11.078 1 98.56 193 GLY A CA 1
ATOM 1508 C C . GLY A 1 193 ? 9.188 -18.984 -10.273 1 98.56 193 GLY A C 1
ATOM 1509 O O . GLY A 1 193 ? 10.391 -18.828 -10.469 1 98.56 193 GLY A O 1
ATOM 1510 N N . PHE A 1 194 ? 8.68 -19.828 -9.375 1 98.88 194 PHE A N 1
ATOM 1511 C CA . PHE A 1 194 ? 9.594 -20.562 -8.516 1 98.88 194 PHE A CA 1
ATOM 1512 C C . PHE A 1 194 ? 9.086 -21.984 -8.281 1 98.88 194 PHE A C 1
ATOM 1514 O O . PHE A 1 194 ? 7.875 -22.203 -8.18 1 98.88 194 PHE A O 1
ATOM 1521 N N . GLU A 1 195 ? 9.969 -22.906 -8.227 1 98.5 195 GLU A N 1
ATOM 1522 C CA . GLU A 1 195 ? 9.719 -24.25 -7.719 1 98.5 195 GLU A CA 1
ATOM 1523 C C . GLU A 1 195 ? 10.43 -24.484 -6.391 1 98.5 195 GLU A C 1
ATOM 1525 O O . GLU A 1 195 ? 11.578 -24.062 -6.215 1 98.5 195 GLU A O 1
ATOM 1530 N N . PHE A 1 196 ? 9.758 -25.078 -5.41 1 98.56 196 PHE A N 1
ATOM 1531 C CA . PHE A 1 196 ? 10.359 -25.375 -4.117 1 98.56 196 PHE A CA 1
ATOM 1532 C C . PHE A 1 196 ? 9.648 -26.547 -3.443 1 98.56 196 PHE A C 1
ATOM 1534 O O . PHE A 1 196 ? 8.695 -27.094 -4 1 98.56 196 PHE A O 1
ATOM 1541 N N . GLY A 1 197 ? 10.172 -26.953 -2.266 1 98 197 GLY A N 1
ATOM 1542 C CA . GLY A 1 197 ? 9.547 -28.031 -1.501 1 98 197 GLY A CA 1
ATOM 1543 C C . GLY A 1 197 ? 10.391 -29.281 -1.426 1 98 197 GLY A C 1
ATOM 1544 O O . GLY A 1 197 ? 10 -30.266 -0.796 1 98 197 GLY A O 1
ATOM 1545 N N . SER A 1 198 ? 11.609 -29.266 -2.047 1 96.06 198 SER A N 1
ATOM 1546 C CA . SER A 1 198 ? 12.453 -30.453 -2.104 1 96.06 198 SER A CA 1
ATOM 1547 C C . SER A 1 198 ? 12.805 -30.938 -0.705 1 96.06 198 SER A C 1
ATOM 1549 O O . SER A 1 198 ? 12.953 -32.156 -0.487 1 96.06 198 SER A O 1
ATOM 1551 N N . GLU A 1 199 ? 12.898 -30.062 0.295 1 96.88 199 GLU A N 1
ATOM 1552 C CA . GLU A 1 199 ? 13.25 -30.406 1.669 1 96.88 199 GLU A CA 1
ATOM 1553 C C . GLU A 1 199 ? 12.25 -31.391 2.26 1 96.88 199 GLU A C 1
ATOM 1555 O O . GLU A 1 199 ? 12.594 -32.188 3.15 1 96.88 199 GLU A O 1
ATOM 1560 N N . VAL A 1 200 ? 11.078 -31.359 1.743 1 97.5 200 VAL A N 1
ATOM 1561 C CA . VAL A 1 200 ? 10.039 -32.188 2.326 1 97.5 200 VAL A CA 1
ATOM 1562 C C . VAL A 1 200 ? 9.539 -33.188 1.284 1 97.5 200 VAL A C 1
ATOM 1564 O O . VAL A 1 200 ? 8.438 -33.719 1.407 1 97.5 200 VAL A O 1
ATOM 1567 N N . GLY A 1 201 ? 10.242 -33.344 0.236 1 95.88 201 GLY A N 1
ATOM 1568 C CA . GLY A 1 201 ? 9.938 -34.344 -0.793 1 95.88 201 GLY A CA 1
ATOM 1569 C C . GLY A 1 201 ? 8.742 -33.969 -1.64 1 95.88 201 GLY A C 1
ATOM 1570 O O . GLY A 1 201 ? 8.016 -34.844 -2.121 1 95.88 201 GLY A O 1
ATOM 1571 N N . ALA A 1 202 ? 8.477 -32.688 -1.78 1 96.88 202 ALA A N 1
ATOM 1572 C CA . ALA A 1 202 ? 7.344 -32.219 -2.562 1 96.88 202 ALA A CA 1
ATOM 1573 C C . ALA A 1 202 ? 7.809 -31.266 -3.674 1 96.88 202 ALA A C 1
ATOM 1575 O O . ALA A 1 202 ? 8.953 -30.812 -3.666 1 96.88 202 ALA A O 1
ATOM 1576 N N . ARG A 1 203 ? 6.934 -31.125 -4.633 1 97.5 203 ARG A N 1
ATOM 1577 C CA . ARG A 1 203 ? 7.152 -30.156 -5.707 1 97.5 203 ARG A CA 1
ATOM 1578 C C . ARG A 1 203 ? 6.043 -29.109 -5.734 1 97.5 203 ARG A C 1
ATOM 1580 O O . ARG A 1 203 ? 4.895 -29.422 -6.051 1 97.5 203 ARG A O 1
ATOM 1587 N N . PHE A 1 204 ? 6.355 -27.922 -5.324 1 98.62 204 PHE A N 1
ATOM 1588 C CA . PHE A 1 204 ? 5.461 -26.766 -5.406 1 98.62 204 PHE A CA 1
ATOM 1589 C C . PHE A 1 204 ? 5.926 -25.797 -6.48 1 98.62 204 PHE A C 1
ATOM 1591 O O . PHE A 1 204 ? 7.055 -25.312 -6.441 1 98.62 204 PHE A O 1
ATOM 1598 N N . VAL A 1 205 ? 5.074 -25.531 -7.461 1 98.75 205 VAL A N 1
ATOM 1599 C CA . VAL A 1 205 ? 5.41 -24.625 -8.562 1 98.75 205 VAL A CA 1
ATOM 1600 C C . VAL A 1 205 ? 4.504 -23.391 -8.516 1 98.75 205 VAL A C 1
ATOM 1602 O O . VAL A 1 205 ? 3.277 -23.516 -8.516 1 98.75 205 VAL A O 1
ATOM 1605 N N . TYR A 1 206 ? 5.117 -22.219 -8.445 1 98.88 206 TYR A N 1
ATOM 1606 C CA . TYR A 1 206 ? 4.426 -20.938 -8.344 1 98.88 206 TYR A CA 1
ATOM 1607 C C . TYR A 1 206 ? 4.645 -20.094 -9.594 1 98.88 206 TYR A C 1
ATOM 1609 O O . TYR A 1 206 ? 5.754 -19.625 -9.836 1 98.88 206 TYR A O 1
ATOM 1617 N N . LEU A 1 207 ? 3.551 -19.891 -10.383 1 98.62 207 LEU A N 1
ATOM 1618 C CA . LEU A 1 207 ? 3.562 -19.094 -11.602 1 98.62 207 LEU A CA 1
ATOM 1619 C C . LEU A 1 207 ? 2.484 -18.016 -11.555 1 98.62 207 LEU A C 1
ATOM 1621 O O . LEU A 1 207 ? 1.403 -18.188 -12.117 1 98.62 207 LEU A O 1
ATOM 1625 N N . SER A 1 208 ? 2.584 -16.812 -11.016 1 97.19 208 SER A N 1
ATOM 1626 C CA . SER A 1 208 ? 1.548 -15.836 -10.688 1 97.19 208 SER A CA 1
ATOM 1627 C C . SER A 1 208 ? 1.355 -14.828 -11.82 1 97.19 208 SER A C 1
ATOM 1629 O O . SER A 1 208 ? 0.226 -14.445 -12.133 1 97.19 208 SER A O 1
ATOM 1631 N N . ASP A 1 209 ? 2.139 -14.148 -12.414 1 96.12 209 ASP A N 1
ATOM 1632 C CA . ASP A 1 209 ? 2.145 -13.086 -13.422 1 96.12 209 ASP A CA 1
ATOM 1633 C C . ASP A 1 209 ? 2.795 -13.562 -14.719 1 96.12 209 ASP A C 1
ATOM 1635 O O . ASP A 1 209 ? 4 -13.383 -14.914 1 96.12 209 ASP A O 1
ATOM 1639 N N . LEU A 1 210 ? 1.853 -14.125 -15.562 1 97 210 LEU A N 1
ATOM 1640 C CA . LEU A 1 210 ? 2.445 -14.609 -16.797 1 97 210 LEU A CA 1
ATOM 1641 C C . LEU A 1 210 ? 1.412 -14.641 -17.922 1 97 210 LEU A C 1
ATOM 1643 O O . LEU A 1 210 ? 0.209 -14.703 -17.656 1 97 210 LEU A O 1
ATOM 1647 N N . THR A 1 211 ? 1.873 -14.562 -19.047 1 95.56 211 THR A N 1
ATOM 1648 C CA . THR A 1 211 ? 1.078 -14.742 -20.25 1 95.56 211 THR A CA 1
ATOM 1649 C C . THR A 1 211 ? 1.424 -16.062 -20.938 1 95.56 211 THR A C 1
ATOM 1651 O O . THR A 1 211 ? 0.59 -16.641 -21.641 1 95.56 211 THR A O 1
ATOM 1654 N N . GLU A 1 212 ? 2.629 -16.516 -20.703 1 95.19 212 GLU A N 1
ATOM 1655 C CA . GLU A 1 212 ? 3.111 -17.719 -21.375 1 95.19 212 GLU A CA 1
ATOM 1656 C C . GLU A 1 212 ? 4.215 -18.391 -20.578 1 95.19 212 GLU A C 1
ATOM 1658 O O . GLU A 1 212 ? 5.102 -17.719 -20.047 1 95.19 212 GLU A O 1
ATOM 1663 N N . VAL A 1 213 ? 4.07 -19.703 -20.453 1 96.56 213 VAL A N 1
ATOM 1664 C CA . VAL A 1 213 ? 5.18 -20.5 -19.953 1 96.56 213 VAL A CA 1
ATOM 1665 C C . VAL A 1 213 ? 6.164 -20.781 -21.094 1 96.56 213 VAL A C 1
ATOM 1667 O O . VAL A 1 213 ? 5.805 -21.391 -22.094 1 96.56 213 VAL A O 1
ATOM 1670 N N . THR A 1 214 ? 7.336 -20.266 -20.922 1 94.19 214 THR A N 1
ATOM 1671 C CA . THR A 1 214 ? 8.312 -20.438 -21.984 1 94.19 214 THR A CA 1
ATOM 1672 C C . THR A 1 214 ? 8.562 -21.922 -22.25 1 94.19 214 THR A C 1
ATOM 1674 O O . THR A 1 214 ? 8.398 -22.75 -21.359 1 94.19 214 THR A O 1
ATOM 1677 N N . ASP A 1 215 ? 9.039 -22.25 -23.5 1 94.5 215 ASP A N 1
ATOM 1678 C CA . ASP A 1 215 ? 9.375 -23.625 -23.859 1 94.5 215 ASP A CA 1
ATOM 1679 C C . ASP A 1 215 ? 10.43 -24.203 -22.922 1 94.5 215 ASP A C 1
ATOM 1681 O O . ASP A 1 215 ? 10.32 -25.344 -22.484 1 94.5 215 ASP A O 1
ATOM 1685 N N . ALA A 1 216 ? 11.367 -23.406 -22.641 1 95.69 216 ALA A N 1
ATOM 1686 C CA . ALA A 1 216 ? 12.43 -23.844 -21.75 1 95.69 216 ALA A CA 1
ATOM 1687 C C . ALA A 1 216 ? 11.883 -24.188 -20.359 1 95.69 216 ALA A C 1
ATOM 1689 O O . ALA A 1 216 ? 12.312 -25.156 -19.734 1 95.69 216 ALA A O 1
ATOM 1690 N N . THR A 1 217 ? 10.969 -23.406 -19.875 1 96.81 217 THR A N 1
ATOM 1691 C CA . THR A 1 217 ? 10.359 -23.656 -18.562 1 96.81 217 THR A CA 1
ATOM 1692 C C . THR A 1 217 ? 9.477 -24.906 -18.609 1 96.81 217 THR A C 1
ATOM 1694 O O . THR A 1 217 ? 9.453 -25.688 -17.656 1 96.81 217 THR A O 1
ATOM 1697 N N . VAL A 1 218 ? 8.773 -25.109 -19.688 1 95.75 218 VAL A N 1
ATOM 1698 C CA . VAL A 1 218 ? 7.969 -26.312 -19.859 1 95.75 218 VAL A CA 1
ATOM 1699 C C . VAL A 1 218 ? 8.867 -27.547 -19.797 1 95.75 218 VAL A C 1
ATOM 1701 O O . VAL A 1 218 ? 8.547 -28.516 -19.094 1 95.75 218 VAL A O 1
ATOM 1704 N N . VAL A 1 219 ? 9.945 -27.484 -20.5 1 94.75 219 VAL A N 1
ATOM 1705 C CA . VAL A 1 219 ? 10.883 -28.594 -20.516 1 94.75 219 VAL A CA 1
ATOM 1706 C C . VAL A 1 219 ? 11.414 -28.859 -19.109 1 94.75 219 VAL A C 1
ATOM 1708 O O . VAL A 1 219 ? 11.461 -30 -18.672 1 94.75 219 VAL A O 1
ATOM 1711 N N . ALA A 1 220 ? 11.766 -27.812 -18.438 1 94.5 220 ALA A N 1
ATOM 1712 C CA . ALA A 1 220 ? 12.281 -27.953 -17.078 1 94.5 220 ALA A CA 1
ATOM 1713 C C . ALA A 1 220 ? 11.258 -28.609 -16.156 1 94.5 220 ALA A C 1
ATOM 1715 O O . ALA A 1 220 ? 11.594 -29.5 -15.383 1 94.5 220 ALA A O 1
ATOM 1716 N N . LEU A 1 221 ? 10.031 -28.203 -16.266 1 95.62 221 LEU A N 1
ATOM 1717 C CA . LEU A 1 221 ? 8.977 -28.703 -15.383 1 95.62 221 LEU A CA 1
ATOM 1718 C C . LEU A 1 221 ? 8.586 -30.125 -15.742 1 95.62 221 LEU A C 1
ATOM 1720 O O . LEU A 1 221 ? 8.297 -30.938 -14.859 1 95.62 221 LEU A O 1
ATOM 1724 N N . THR A 1 222 ? 8.586 -30.469 -16.984 1 93.06 222 THR A N 1
ATOM 1725 C CA . THR A 1 222 ? 8.141 -31.781 -17.438 1 93.06 222 THR A CA 1
ATOM 1726 C C . THR A 1 222 ? 9.234 -32.812 -17.203 1 93.06 222 THR A C 1
ATOM 1728 O O . THR A 1 222 ? 8.945 -34 -16.906 1 93.06 222 THR A O 1
ATOM 1731 N N . ARG A 1 223 ? 10.453 -32.438 -17.438 1 85.5 223 ARG A N 1
ATOM 1732 C CA . ARG A 1 223 ? 11.562 -33.375 -17.219 1 85.5 223 ARG A CA 1
ATOM 1733 C C . ARG A 1 223 ? 11.57 -33.875 -15.781 1 85.5 223 ARG A C 1
ATOM 1735 O O . ARG A 1 223 ? 11.75 -35.094 -15.547 1 85.5 223 ARG A O 1
ATOM 1742 N N . SER A 1 224 ? 11.406 -33 -14.93 1 76.94 224 SER A N 1
ATOM 1743 C CA . SER A 1 224 ? 11.406 -33.344 -13.516 1 76.94 224 SER A CA 1
ATOM 1744 C C . SER A 1 224 ? 10.148 -34.125 -13.133 1 76.94 224 SER A C 1
ATOM 1746 O O . SER A 1 224 ? 10.172 -34.938 -12.211 1 76.94 224 SER A O 1
ATOM 1748 N N . SER A 1 225 ? 9.102 -33.875 -13.875 1 76.56 225 SER A N 1
ATOM 1749 C CA . SER A 1 225 ? 7.801 -34.438 -13.531 1 76.56 225 SER A CA 1
ATOM 1750 C C . SER A 1 225 ? 7.738 -35.938 -13.875 1 76.56 225 SER A C 1
ATOM 1752 O O . SER A 1 225 ? 6.91 -36.656 -13.336 1 76.56 225 SER A O 1
ATOM 1754 N N . VAL A 1 226 ? 8.547 -36.375 -14.781 1 72.38 226 VAL A N 1
ATOM 1755 C CA . VAL A 1 226 ? 8.625 -37.781 -15.109 1 72.38 226 VAL A CA 1
ATOM 1756 C C . VAL A 1 226 ? 9.062 -38.562 -13.883 1 72.38 226 VAL A C 1
ATOM 1758 O O . VAL A 1 226 ? 8.5 -39.625 -13.594 1 72.38 226 VAL A O 1
ATOM 1761 N N . ALA A 1 227 ? 9.859 -37.969 -13.172 1 75.81 227 ALA A N 1
ATOM 1762 C CA . ALA A 1 227 ? 10.367 -38.625 -11.977 1 75.81 227 ALA A CA 1
ATOM 1763 C C . ALA A 1 227 ? 9.477 -38.344 -10.773 1 75.81 227 ALA A C 1
ATOM 1765 O O . ALA A 1 227 ? 9.219 -39.25 -9.961 1 75.81 227 ALA A O 1
ATOM 1766 N N . ARG A 1 228 ? 8.992 -37.219 -10.758 1 89.06 228 ARG A N 1
ATOM 1767 C CA . ARG A 1 228 ? 8.164 -36.812 -9.633 1 89.06 228 ARG A CA 1
ATOM 1768 C C . ARG A 1 228 ? 7.102 -35.812 -10.086 1 89.06 228 ARG A C 1
ATOM 1770 O O . ARG A 1 228 ? 7.426 -34.688 -10.492 1 89.06 228 ARG A O 1
ATOM 1777 N N . PRO A 1 229 ? 5.91 -36.156 -9.961 1 92.94 229 PRO A N 1
ATOM 1778 C CA . PRO A 1 229 ? 4.836 -35.25 -10.344 1 92.94 229 PRO A CA 1
ATOM 1779 C C . PRO A 1 229 ? 4.816 -33.969 -9.508 1 92.94 229 PRO A C 1
ATOM 1781 O O . PRO A 1 229 ? 5.328 -33.969 -8.383 1 92.94 229 PRO A O 1
ATOM 1784 N N . ILE A 1 230 ? 4.273 -32.875 -10.094 1 97.38 230 ILE A N 1
ATOM 1785 C CA . ILE A 1 230 ? 4.059 -31.625 -9.352 1 97.38 230 ILE A CA 1
ATOM 1786 C C . ILE A 1 230 ? 2.934 -31.828 -8.336 1 97.38 230 ILE A C 1
ATOM 1788 O O . ILE A 1 230 ? 1.832 -32.25 -8.695 1 97.38 230 ILE A O 1
ATOM 1792 N N . ASP A 1 231 ? 3.258 -31.625 -7.086 1 98.06 231 ASP A N 1
ATOM 1793 C CA . ASP A 1 231 ? 2.244 -31.781 -6.047 1 98.06 231 ASP A CA 1
ATOM 1794 C C . ASP A 1 231 ? 1.242 -30.625 -6.078 1 98.06 231 ASP A C 1
ATOM 1796 O O . ASP A 1 231 ? 0.033 -30.844 -5.977 1 98.06 231 ASP A O 1
ATOM 1800 N N . VAL A 1 232 ? 1.728 -29.406 -6.203 1 98.75 232 VAL A N 1
ATOM 1801 C CA . VAL A 1 232 ? 0.866 -28.219 -6.242 1 98.75 232 VAL A CA 1
ATOM 1802 C C . VAL A 1 232 ? 1.358 -27.25 -7.312 1 98.75 232 VAL A C 1
ATOM 1804 O O . VAL A 1 232 ? 2.533 -26.875 -7.324 1 98.75 232 VAL A O 1
ATOM 1807 N N . LEU A 1 233 ? 0.498 -26.906 -8.227 1 98.75 233 LEU A N 1
ATOM 1808 C CA . LEU A 1 233 ? 0.717 -25.828 -9.188 1 98.75 233 LEU A CA 1
ATOM 1809 C C . LEU A 1 233 ? -0.144 -24.625 -8.852 1 98.75 233 LEU A C 1
ATOM 1811 O O . LEU A 1 233 ? -1.362 -24.734 -8.695 1 98.75 233 LEU A O 1
ATOM 1815 N N . VAL A 1 234 ? 0.476 -23.5 -8.625 1 98.94 234 VAL A N 1
ATOM 1816 C CA . VAL A 1 234 ? -0.221 -22.219 -8.547 1 98.94 234 VAL A CA 1
ATOM 1817 C C . VAL A 1 234 ? -0.012 -21.422 -9.836 1 98.94 234 VAL A C 1
ATOM 1819 O O . VAL A 1 234 ? 1.126 -21.172 -10.234 1 98.94 234 VAL A O 1
ATOM 1822 N N . ILE A 1 235 ? -1.121 -20.984 -10.461 1 98.81 235 ILE A N 1
ATOM 1823 C CA . ILE A 1 235 ? -0.947 -20.438 -11.797 1 98.81 235 ILE A CA 1
ATOM 1824 C C . ILE A 1 235 ? -1.893 -19.25 -12 1 98.81 235 ILE A C 1
ATOM 1826 O O . ILE A 1 235 ? -3.016 -19.25 -11.492 1 98.81 235 ILE A O 1
ATOM 1830 N N . ASP A 1 236 ? -1.439 -18.297 -12.773 1 98.56 236 ASP A N 1
ATOM 1831 C CA . ASP A 1 236 ? -2.109 -17.047 -13.094 1 98.56 236 ASP A CA 1
ATOM 1832 C C . ASP A 1 236 ? -3.406 -17.297 -13.859 1 98.56 236 ASP A C 1
ATOM 1834 O O . ASP A 1 236 ? -3.428 -18.062 -14.82 1 98.56 236 ASP A O 1
ATOM 1838 N N . ALA A 1 237 ? -4.469 -16.672 -13.43 1 98.56 237 ALA A N 1
ATOM 1839 C CA . ALA A 1 237 ? -5.738 -16.609 -14.148 1 98.56 237 ALA A CA 1
ATOM 1840 C C . ALA A 1 237 ? -6.461 -15.297 -13.859 1 98.56 237 ALA A C 1
ATOM 1842 O O . ALA A 1 237 ? -7.309 -15.227 -12.969 1 98.56 237 ALA A O 1
ATOM 1843 N N . LEU A 1 238 ? -6.305 -14.336 -14.734 1 98.25 238 LEU A N 1
ATOM 1844 C CA . LEU A 1 238 ? -6.762 -12.977 -14.469 1 98.25 238 LEU A CA 1
ATOM 1845 C C . LEU A 1 238 ? -8.266 -12.859 -14.68 1 98.25 238 LEU A C 1
ATOM 1847 O O . LEU A 1 238 ? -8.969 -12.242 -13.883 1 98.25 238 LEU A O 1
ATOM 1851 N N . TYR A 1 239 ? -8.68 -13.477 -15.82 1 97.94 239 TYR A N 1
ATOM 1852 C CA . TYR A 1 239 ? -10.086 -13.391 -16.219 1 97.94 239 TYR A CA 1
ATOM 1853 C C . TYR A 1 239 ? -10.664 -14.773 -16.469 1 97.94 239 TYR A C 1
ATOM 1855 O O . TYR A 1 239 ? -9.93 -15.711 -16.797 1 97.94 239 TYR A O 1
ATOM 1863 N N . LEU A 1 240 ? -11.938 -14.867 -16.297 1 97.44 240 LEU A N 1
ATOM 1864 C CA . LEU A 1 240 ? -12.617 -16.125 -16.625 1 97.44 240 LEU A CA 1
ATOM 1865 C C . LEU A 1 240 ? -12.625 -16.359 -18.125 1 97.44 240 LEU A C 1
ATOM 1867 O O . LEU A 1 240 ? -12.406 -17.484 -18.578 1 97.44 240 LEU A O 1
ATOM 1871 N N . GLU A 1 241 ? -12.891 -15.219 -18.859 1 94.62 241 GLU A N 1
ATOM 1872 C CA . GLU A 1 241 ? -13.047 -15.406 -20.297 1 94.62 241 GLU A CA 1
ATOM 1873 C C . GLU A 1 241 ? -12.273 -14.352 -21.078 1 94.62 241 GLU A C 1
ATOM 1875 O O . GLU A 1 241 ? -11.664 -14.664 -22.109 1 94.62 241 GLU A O 1
ATOM 1880 N N . ASP A 1 242 ? -12.203 -13.125 -20.594 1 94.81 242 ASP A N 1
ATOM 1881 C CA . ASP A 1 242 ? -11.578 -12.039 -21.328 1 94.81 242 ASP A CA 1
ATOM 1882 C C . ASP A 1 242 ? -10.078 -12.281 -21.516 1 94.81 242 ASP A C 1
ATOM 1884 O O . ASP A 1 242 ? -9.5 -13.148 -20.844 1 94.81 242 ASP A O 1
ATOM 1888 N N . VAL A 1 243 ? -9.555 -11.586 -22.469 1 94.06 243 VAL A N 1
ATOM 1889 C CA . VAL A 1 243 ? -8.148 -11.773 -22.781 1 94.06 243 VAL A CA 1
ATOM 1890 C C . VAL A 1 243 ? -7.348 -10.562 -22.297 1 94.06 243 VAL A C 1
ATOM 1892 O O . VAL A 1 243 ? -7.91 -9.477 -22.109 1 94.06 243 VAL A O 1
ATOM 1895 N N . HIS A 1 244 ? -6.121 -10.805 -22.062 1 93.62 244 HIS A N 1
ATOM 1896 C CA . HIS A 1 244 ? -5.207 -9.773 -21.578 1 93.62 244 HIS A CA 1
ATOM 1897 C C . HIS A 1 244 ? -3.828 -9.922 -22.219 1 93.62 244 HIS A C 1
ATOM 1899 O O . HIS A 1 244 ? -3.363 -11.047 -22.438 1 93.62 244 HIS A O 1
ATOM 1905 N N . GLY A 1 245 ? -3.178 -8.844 -22.406 1 91.31 245 GLY A N 1
ATOM 1906 C CA . GLY A 1 245 ? -1.893 -8.859 -23.078 1 91.31 245 GLY A CA 1
ATOM 1907 C C . GLY A 1 245 ? -0.746 -9.273 -22.188 1 91.31 245 GLY A C 1
ATOM 1908 O O . GLY A 1 245 ? 0.323 -9.656 -22.672 1 91.31 245 GLY A O 1
ATOM 1909 N N . ALA A 1 246 ? -0.991 -9.273 -20.875 1 94.44 246 ALA A N 1
ATOM 1910 C CA . ALA A 1 246 ? 0.129 -9.516 -19.969 1 94.44 246 ALA A CA 1
ATOM 1911 C C . ALA A 1 246 ? -0.199 -10.633 -18.984 1 94.44 246 ALA A C 1
ATOM 1913 O O . ALA A 1 246 ? 0.632 -10.992 -18.141 1 94.44 246 ALA A O 1
ATOM 1914 N N . HIS A 1 247 ? -1.373 -11.195 -19.062 1 97.5 247 HIS A N 1
ATOM 1915 C CA . HIS A 1 247 ? -1.779 -12.234 -18.125 1 97.5 247 HIS A CA 1
ATOM 1916 C C . HIS A 1 247 ? -2.525 -13.359 -18.828 1 97.5 247 HIS A C 1
ATOM 1918 O O . HIS A 1 247 ? -3.082 -13.156 -19.922 1 97.5 247 HIS A O 1
ATOM 1924 N N . MET A 1 248 ? -2.562 -14.523 -18.188 1 97.69 248 MET A N 1
ATOM 1925 C CA . MET A 1 248 ? -3.414 -15.617 -18.625 1 97.69 248 MET A CA 1
ATOM 1926 C C . MET A 1 248 ? -4.844 -15.438 -18.125 1 97.69 248 MET A C 1
ATOM 1928 O O . MET A 1 248 ? -5.062 -14.875 -17.047 1 97.69 248 MET A O 1
ATOM 1932 N N . ASN A 1 249 ? -5.738 -15.852 -18.969 1 97.94 249 ASN A N 1
ATOM 1933 C CA . ASN A 1 249 ? -7.094 -16.094 -18.484 1 97.94 249 ASN A CA 1
ATOM 1934 C C . ASN A 1 249 ? -7.297 -17.547 -18.062 1 97.94 249 ASN A C 1
ATOM 1936 O O . ASN A 1 249 ? -6.363 -18.344 -18.141 1 97.94 249 ASN A O 1
ATOM 1940 N N . TYR A 1 250 ? -8.5 -17.891 -17.562 1 98.38 250 TYR A N 1
ATOM 1941 C CA . TYR A 1 250 ? -8.797 -19.203 -17.016 1 98.38 250 TYR A CA 1
ATOM 1942 C C . TYR A 1 250 ? -8.555 -20.297 -18.062 1 98.38 250 TYR A C 1
ATOM 1944 O O . TYR A 1 250 ? -7.836 -21.266 -17.797 1 98.38 250 TYR A O 1
ATOM 1952 N N . PRO A 1 251 ? -9 -20.219 -19.25 1 97.88 251 PRO A N 1
ATOM 1953 C CA . PRO A 1 251 ? -8.758 -21.266 -20.234 1 97.88 251 PRO A CA 1
ATOM 1954 C C . PRO A 1 251 ? -7.277 -21.484 -20.531 1 97.88 251 PRO A C 1
ATOM 1956 O O . PRO A 1 251 ? -6.824 -22.625 -20.641 1 97.88 251 PRO A O 1
ATOM 1959 N N . GLN A 1 252 ? -6.578 -20.406 -20.672 1 97.88 252 GLN A N 1
ATOM 1960 C CA . GLN A 1 252 ? -5.148 -20.516 -20.938 1 97.88 252 GLN A CA 1
ATOM 1961 C C . GLN A 1 252 ? -4.43 -21.219 -19.781 1 97.88 252 GLN A C 1
ATOM 1963 O O . GLN A 1 252 ? -3.561 -22.062 -20 1 97.88 252 GLN A O 1
ATOM 1968 N N . ALA A 1 253 ? -4.746 -20.859 -18.578 1 98.5 253 ALA A N 1
ATOM 1969 C CA . ALA A 1 253 ? -4.172 -21.5 -17.406 1 98.5 253 ALA A CA 1
ATOM 1970 C C . ALA A 1 253 ? -4.477 -23 -17.391 1 98.5 253 ALA A C 1
ATOM 1972 O O . ALA A 1 253 ? -3.619 -23.812 -17.031 1 98.5 253 ALA A O 1
ATOM 1973 N N . MET A 1 254 ? -5.684 -23.375 -17.766 1 98.12 254 MET A N 1
ATOM 1974 C CA . MET A 1 254 ? -6.09 -24.781 -17.75 1 98.12 254 MET A CA 1
ATOM 1975 C C . MET A 1 254 ? -5.324 -25.578 -18.797 1 98.12 254 MET A C 1
ATOM 1977 O O . MET A 1 254 ? -5.039 -26.75 -18.594 1 98.12 254 MET A O 1
ATOM 1981 N N . GLU A 1 255 ? -4.965 -24.906 -19.891 1 97.75 255 GLU A N 1
ATOM 1982 C CA . GLU A 1 255 ? -4.129 -25.594 -20.859 1 97.75 255 GLU A CA 1
ATOM 1983 C C . GLU A 1 255 ? -2.781 -25.984 -20.266 1 97.75 255 GLU A C 1
ATOM 1985 O O . GLU A 1 255 ? -2.262 -27.062 -20.547 1 97.75 255 GLU A O 1
ATOM 1990 N N . VAL A 1 256 ? -2.236 -25.141 -19.484 1 97.56 256 VAL A N 1
ATOM 1991 C CA . VAL A 1 256 ? -0.971 -25.438 -18.828 1 97.56 256 VAL A CA 1
ATOM 1992 C C . VAL A 1 256 ? -1.165 -26.562 -17.812 1 97.56 256 VAL A C 1
ATOM 1994 O O . VAL A 1 256 ? -0.351 -27.484 -17.734 1 97.56 256 VAL A O 1
ATOM 1997 N N . ALA A 1 257 ? -2.242 -26.516 -17.031 1 97.38 257 ALA A N 1
ATOM 1998 C CA . ALA A 1 257 ? -2.537 -27.547 -16.047 1 97.38 257 ALA A CA 1
ATOM 1999 C C . ALA A 1 257 ? -2.709 -28.906 -16.719 1 97.38 257 ALA A C 1
ATOM 2001 O O . ALA A 1 257 ? -2.248 -29.922 -16.203 1 97.38 257 ALA A O 1
ATOM 2002 N N . LYS A 1 258 ? -3.389 -28.922 -17.844 1 96.75 258 LYS A N 1
ATOM 2003 C CA . LYS A 1 258 ? -3.592 -30.172 -18.578 1 96.75 258 LYS A CA 1
ATOM 2004 C C . LYS A 1 258 ? -2.264 -30.734 -19.062 1 96.75 258 LYS A C 1
ATOM 2006 O O . LYS A 1 258 ? -2.082 -31.953 -19.094 1 96.75 258 LYS A O 1
ATOM 2011 N N . LEU A 1 259 ? -1.434 -29.859 -19.438 1 94.56 259 LEU A N 1
ATOM 2012 C CA . LEU A 1 259 ? -0.13 -30.266 -19.953 1 94.56 259 LEU A CA 1
ATOM 2013 C C . LEU A 1 259 ? 0.729 -30.844 -18.828 1 94.56 259 LEU A C 1
ATOM 2015 O O . LEU A 1 259 ? 1.345 -31.906 -19 1 94.56 259 LEU A O 1
ATOM 2019 N N . LEU A 1 260 ? 0.771 -30.234 -17.656 1 95.25 260 LEU A N 1
ATOM 2020 C CA . LEU A 1 260 ? 1.693 -30.578 -16.578 1 95.25 260 LEU A CA 1
ATOM 2021 C C . LEU A 1 260 ? 1.089 -31.641 -15.664 1 95.25 260 LEU A C 1
ATOM 2023 O O . LEU A 1 260 ? 1.814 -32.344 -14.953 1 95.25 260 LEU A O 1
ATOM 2027 N N . ARG A 1 261 ? -0.19 -31.672 -15.539 1 95.19 261 ARG A N 1
ATOM 2028 C CA . ARG A 1 261 ? -0.989 -32.625 -14.781 1 95.19 261 ARG A CA 1
ATOM 2029 C C . ARG A 1 261 ? -0.543 -32.656 -13.32 1 95.19 261 ARG A C 1
ATOM 2031 O O . ARG A 1 261 ? -0.249 -33.75 -12.789 1 95.19 261 ARG A O 1
ATOM 2038 N N . PRO A 1 262 ? -0.514 -31.562 -12.633 1 97.19 262 PRO A N 1
ATOM 2039 C CA . PRO A 1 262 ? -0.231 -31.547 -11.195 1 97.19 262 PRO A CA 1
ATOM 2040 C C . PRO A 1 262 ? -1.296 -32.281 -10.383 1 97.19 262 PRO A C 1
ATOM 2042 O O . PRO A 1 262 ? -2.42 -32.469 -10.852 1 97.19 262 PRO A O 1
ATOM 2045 N N . LYS A 1 263 ? -0.922 -32.719 -9.133 1 97.12 263 LYS A N 1
ATOM 2046 C CA . LYS A 1 263 ? -1.901 -33.312 -8.242 1 97.12 263 LYS A CA 1
ATOM 2047 C C . LYS A 1 263 ? -2.973 -32.312 -7.824 1 97.12 263 LYS A C 1
ATOM 2049 O O . LYS A 1 263 ? -4.145 -32.688 -7.68 1 97.12 263 LYS A O 1
ATOM 2054 N N . LYS A 1 264 ? -2.611 -31.125 -7.578 1 98.38 264 LYS A N 1
ATOM 2055 C CA . LYS A 1 264 ? -3.49 -30.031 -7.18 1 98.38 264 LYS A CA 1
ATOM 2056 C C . LYS A 1 264 ? -3.1 -28.734 -7.879 1 98.38 264 LYS A C 1
ATOM 2058 O O . LYS A 1 264 ? -1.913 -28.422 -8 1 98.38 264 LYS A O 1
ATOM 2063 N N . THR A 1 265 ? -4.074 -28 -8.414 1 98.75 265 THR A N 1
ATOM 2064 C CA . THR A 1 265 ? -3.846 -26.688 -9.016 1 98.75 265 THR A CA 1
ATOM 2065 C C . THR A 1 265 ? -4.641 -25.609 -8.289 1 98.75 265 THR A C 1
ATOM 2067 O O . THR A 1 265 ? -5.828 -25.781 -8.016 1 98.75 265 THR A O 1
ATOM 2070 N N . TYR A 1 266 ? -4 -24.516 -7.934 1 98.94 266 TYR A N 1
ATOM 2071 C CA . TYR A 1 266 ? -4.672 -23.328 -7.426 1 98.94 266 TYR A CA 1
ATOM 2072 C C . TYR A 1 266 ? -4.531 -22.156 -8.406 1 98.94 266 TYR A C 1
ATOM 2074 O O . TYR A 1 266 ? -3.438 -21.906 -8.914 1 98.94 266 TYR A O 1
ATOM 2082 N N . LEU A 1 267 ? -5.652 -21.484 -8.617 1 98.88 267 LEU A N 1
ATOM 2083 C CA . LEU A 1 267 ? -5.641 -20.266 -9.422 1 98.88 267 LEU A CA 1
ATOM 2084 C C . LEU A 1 267 ? -5.293 -19.047 -8.578 1 98.88 267 LEU A C 1
ATOM 2086 O O . LEU A 1 267 ? -5.738 -18.938 -7.43 1 98.88 267 LEU A O 1
ATOM 2090 N N . ILE A 1 268 ? -4.527 -18.094 -9.195 1 98.81 268 ILE A N 1
ATOM 2091 C CA . ILE A 1 268 ? -4.164 -16.844 -8.523 1 98.81 268 ILE A CA 1
ATOM 2092 C C . ILE A 1 268 ? -4.27 -15.68 -9.5 1 98.81 268 ILE A C 1
ATOM 2094 O O . ILE A 1 268 ? -4.496 -15.875 -10.695 1 98.81 268 ILE A O 1
ATOM 2098 N N . GLY A 1 269 ? -4.141 -14.406 -9 1 98.75 269 GLY A N 1
ATOM 2099 C CA . GLY A 1 269 ? -4.23 -13.219 -9.836 1 98.75 269 GLY A CA 1
ATOM 2100 C C . GLY A 1 269 ? -5.637 -12.953 -10.336 1 98.75 269 GLY A C 1
ATOM 2101 O O . GLY A 1 269 ? -5.82 -12.312 -11.375 1 98.75 269 GLY A O 1
ATOM 2102 N N . MET A 1 270 ? -6.652 -13.398 -9.68 1 98.88 270 MET A N 1
ATOM 2103 C CA . MET A 1 270 ? -8.031 -13.461 -10.156 1 98.88 270 MET A CA 1
ATOM 2104 C C . MET A 1 270 ? -8.719 -12.109 -10.008 1 98.88 270 MET A C 1
ATOM 2106 O O . MET A 1 270 ? -8.695 -11.508 -8.938 1 98.88 270 MET A O 1
ATOM 2110 N N . GLY A 1 271 ? -9.367 -11.641 -11.047 1 98.31 271 GLY A N 1
ATOM 2111 C CA . GLY A 1 271 ? -10.164 -10.43 -11.008 1 98.31 271 GLY A CA 1
ATOM 2112 C C . GLY A 1 271 ? -11.516 -10.625 -10.352 1 98.31 271 GLY A C 1
ATOM 2113 O O . GLY A 1 271 ? -11.773 -11.664 -9.734 1 98.31 271 GLY A O 1
ATOM 2114 N N . ASP A 1 272 ? -12.375 -9.617 -10.508 1 97.88 272 ASP A N 1
ATOM 2115 C CA . ASP A 1 272 ? -13.633 -9.625 -9.773 1 97.88 272 ASP A CA 1
ATOM 2116 C C . ASP A 1 272 ? -14.734 -10.344 -10.562 1 97.88 272 ASP A C 1
ATOM 2118 O O . ASP A 1 272 ? -15.875 -10.422 -10.109 1 97.88 272 ASP A O 1
ATOM 2122 N N . ASP A 1 273 ? -14.336 -10.961 -11.672 1 96.94 273 ASP A N 1
ATOM 2123 C CA . ASP A 1 273 ? -15.305 -11.844 -12.328 1 96.94 273 ASP A CA 1
ATOM 2124 C C . ASP A 1 273 ? -15.273 -13.242 -11.719 1 96.94 273 ASP A C 1
ATOM 2126 O O . ASP A 1 273 ? -16.156 -14.062 -11.992 1 96.94 273 ASP A O 1
ATOM 2130 N N . PHE A 1 274 ? -14.344 -13.508 -10.914 1 98.5 274 PHE A N 1
ATOM 2131 C CA . PHE A 1 274 ? -14.266 -14.742 -10.148 1 98.5 274 PHE A CA 1
ATOM 2132 C C . PHE A 1 274 ? -15 -14.602 -8.82 1 98.5 274 PHE A C 1
ATOM 2134 O O . PHE A 1 274 ? -14.516 -13.938 -7.898 1 98.5 274 PHE A O 1
ATOM 2141 N N . ASP A 1 275 ? -16.156 -15.133 -8.672 1 98.44 275 ASP A N 1
ATOM 2142 C CA . ASP A 1 275 ? -16.859 -15.258 -7.395 1 98.44 275 ASP A CA 1
ATOM 2143 C C . ASP A 1 275 ? -16.469 -16.562 -6.688 1 98.44 275 ASP A C 1
ATOM 2145 O O . ASP A 1 275 ? -16.797 -17.641 -7.16 1 98.44 275 ASP A O 1
ATOM 2149 N N . PHE A 1 276 ? -15.82 -16.453 -5.555 1 98.56 276 PHE A N 1
ATOM 2150 C CA . PHE A 1 276 ? -15.203 -17.625 -4.949 1 98.56 276 PHE A CA 1
ATOM 2151 C C . PHE A 1 276 ? -16.219 -18.75 -4.77 1 98.56 276 PHE A C 1
ATOM 2153 O O . PHE A 1 276 ? -15.992 -19.875 -5.195 1 98.56 276 PHE A O 1
ATOM 2160 N N . ALA A 1 277 ? -17.344 -18.5 -4.145 1 96.31 277 ALA A N 1
ATOM 2161 C CA . ALA A 1 277 ? -18.328 -19.547 -3.846 1 96.31 277 ALA A CA 1
ATOM 2162 C C . ALA A 1 277 ? -18.922 -20.125 -5.129 1 96.31 277 ALA A C 1
ATOM 2164 O O . ALA A 1 277 ? -18.953 -21.344 -5.309 1 96.31 277 ALA A O 1
ATOM 2165 N N . GLN A 1 278 ? -19.281 -19.297 -6.004 1 96.56 278 GLN A N 1
ATOM 2166 C CA . GLN A 1 278 ? -19.984 -19.719 -7.207 1 96.56 278 GLN A CA 1
ATOM 2167 C C . GLN A 1 278 ? -19.016 -20.281 -8.242 1 96.56 278 GLN A C 1
ATOM 2169 O O . GLN A 1 278 ? -19.203 -21.391 -8.734 1 96.56 278 GLN A O 1
ATOM 2174 N N . THR A 1 279 ? -18 -19.547 -8.531 1 97.94 279 THR A N 1
ATOM 2175 C CA . THR A 1 279 ? -17.094 -19.906 -9.602 1 97.94 279 THR A CA 1
ATOM 2176 C C . THR A 1 279 ? -16.234 -21.094 -9.203 1 97.94 279 THR A C 1
ATOM 2178 O O . THR A 1 279 ? -15.961 -21.984 -10.023 1 97.94 279 THR A O 1
ATOM 2181 N N . ASN A 1 280 ? -15.75 -21.125 -7.965 1 98.06 280 ASN A N 1
ATOM 2182 C CA . ASN A 1 280 ? -14.875 -22.203 -7.523 1 98.06 280 ASN A CA 1
ATOM 2183 C C . ASN A 1 280 ? -15.555 -23.578 -7.648 1 98.06 280 ASN A C 1
ATOM 2185 O O . ASN A 1 280 ? -14.93 -24.547 -8.07 1 98.06 280 ASN A O 1
ATOM 2189 N N . THR A 1 281 ? -16.844 -23.641 -7.242 1 96.44 281 THR A N 1
ATOM 2190 C CA . THR A 1 281 ? -17.609 -24.891 -7.332 1 96.44 281 THR A CA 1
ATOM 2191 C C . THR A 1 281 ? -17.672 -25.375 -8.773 1 96.44 281 THR A C 1
ATOM 2193 O O . THR A 1 281 ? -17.453 -26.562 -9.047 1 96.44 281 THR A O 1
ATOM 2196 N N . VAL A 1 282 ? -17.875 -24.5 -9.625 1 97 282 VAL A N 1
ATOM 2197 C CA . VAL A 1 282 ? -18.016 -24.828 -11.039 1 97 282 VAL A CA 1
ATOM 2198 C C . VAL A 1 282 ? -16.672 -25.328 -11.586 1 97 282 VAL A C 1
ATOM 2200 O O . VAL A 1 282 ? -16.609 -26.359 -12.25 1 97 282 VAL A O 1
ATOM 2203 N N . ILE A 1 283 ? -15.609 -24.625 -11.266 1 97.62 283 ILE A N 1
ATOM 2204 C CA . ILE A 1 283 ? -14.266 -24.953 -11.742 1 97.62 283 ILE A CA 1
ATOM 2205 C C . ILE A 1 283 ? -13.867 -26.344 -11.242 1 97.62 283 ILE A C 1
ATOM 2207 O O . ILE A 1 283 ? -13.414 -27.172 -12.023 1 97.62 283 ILE A O 1
ATOM 2211 N N . ARG A 1 284 ? -14.062 -26.562 -10.031 1 97 284 ARG A N 1
ATOM 2212 C CA . ARG A 1 284 ? -13.656 -27.844 -9.43 1 97 284 ARG A CA 1
ATOM 2213 C C . ARG A 1 284 ? -14.391 -29 -10.086 1 97 284 ARG A C 1
ATOM 2215 O O . ARG A 1 284 ? -13.766 -30 -10.461 1 97 284 ARG A O 1
ATOM 2222 N N . THR A 1 285 ? -15.688 -28.875 -10.219 1 97.12 285 THR A N 1
ATOM 2223 C CA . THR A 1 285 ? -16.516 -29.938 -10.781 1 97.12 285 THR A CA 1
ATOM 2224 C C . THR A 1 285 ? -16.141 -30.203 -12.234 1 97.12 285 THR A C 1
ATOM 2226 O O . THR A 1 285 ? -15.906 -31.359 -12.617 1 97.12 285 THR A O 1
ATOM 2229 N N . GLU A 1 286 ? -16.016 -29.188 -12.922 1 96.5 286 GLU A N 1
ATOM 2230 C CA . GLU A 1 286 ? -15.758 -29.312 -14.359 1 96.5 286 GLU A CA 1
ATOM 2231 C C . GLU A 1 286 ? -14.383 -29.922 -14.617 1 96.5 286 GLU A C 1
ATOM 2233 O O . GLU A 1 286 ? -14.242 -30.812 -15.453 1 96.5 286 GLU A O 1
ATOM 2238 N N . MET A 1 287 ? -13.375 -29.484 -13.961 1 97.12 287 MET A N 1
ATOM 2239 C CA . MET A 1 287 ? -12.016 -29.938 -14.211 1 97.12 287 MET A CA 1
ATOM 2240 C C . MET A 1 287 ? -11.812 -31.375 -13.734 1 97.12 287 MET A C 1
ATOM 2242 O O . MET A 1 287 ? -11.102 -32.156 -14.367 1 97.12 287 MET A O 1
ATOM 2246 N N . LEU A 1 288 ? -12.445 -31.672 -12.656 1 96.94 288 LEU A N 1
ATOM 2247 C CA . LEU A 1 288 ? -12.344 -33.031 -12.156 1 96.94 288 LEU A CA 1
ATOM 2248 C C . LEU A 1 288 ? -13.07 -34 -13.078 1 96.94 288 LEU A C 1
ATOM 2250 O O . LEU A 1 288 ? -12.5 -35.031 -13.484 1 96.94 288 LEU A O 1
ATOM 2254 N N . GLN A 1 289 ? -14.281 -33.719 -13.438 1 97.19 289 GLN A N 1
ATOM 2255 C CA . GLN A 1 289 ? -15.133 -34.625 -14.211 1 97.19 289 GLN A CA 1
ATOM 2256 C C . GLN A 1 289 ? -14.609 -34.781 -15.633 1 97.19 289 GLN A C 1
ATOM 2258 O O . GLN A 1 289 ? -14.578 -35.906 -16.172 1 97.19 289 GLN A O 1
ATOM 2263 N N . ASN A 1 290 ? -14.203 -33.688 -16.156 1 96.69 290 ASN A N 1
ATOM 2264 C CA . ASN A 1 290 ? -13.891 -33.719 -17.578 1 96.69 290 ASN A CA 1
ATOM 2265 C C . ASN A 1 290 ? -12.422 -34.062 -17.812 1 96.69 290 ASN A C 1
ATOM 2267 O O . ASN A 1 290 ? -12.07 -34.562 -18.875 1 96.69 290 ASN A O 1
ATOM 2271 N N . HIS A 1 291 ? -11.57 -33.75 -16.859 1 96.75 291 HIS A N 1
ATOM 2272 C CA . HIS A 1 291 ? -10.148 -33.844 -17.172 1 96.75 291 HIS A CA 1
ATOM 2273 C C . HIS A 1 291 ? -9.398 -34.594 -16.062 1 96.75 291 HIS A C 1
ATOM 2275 O O . HIS A 1 291 ? -8.195 -34.844 -16.172 1 96.75 291 HIS A O 1
ATOM 2281 N N . GLY A 1 292 ? -10.062 -34.938 -14.977 1 97.38 292 GLY A N 1
ATOM 2282 C CA . GLY A 1 292 ? -9.422 -35.625 -13.867 1 97.38 292 GLY A CA 1
ATOM 2283 C C . GLY A 1 292 ? -8.414 -34.75 -13.133 1 97.38 292 GLY A C 1
ATOM 2284 O O . GLY A 1 292 ? -7.434 -35.281 -12.586 1 97.38 292 GLY A O 1
ATOM 2285 N N . LEU A 1 293 ? -8.539 -33.469 -13.234 1 97.88 293 LEU A N 1
ATOM 2286 C CA . LEU A 1 293 ? -7.633 -32.531 -12.586 1 97.88 293 LEU A CA 1
ATOM 2287 C C . LEU A 1 293 ? -8.305 -31.875 -11.375 1 97.88 293 LEU A C 1
ATOM 2289 O O . LEU A 1 293 ? -9.469 -31.484 -11.445 1 97.88 293 LEU A O 1
ATOM 2293 N N . ASP A 1 294 ? -7.609 -31.844 -10.258 1 98.44 294 ASP A N 1
ATOM 2294 C CA . ASP A 1 294 ? -8.078 -31.141 -9.062 1 98.44 294 ASP A CA 1
ATOM 2295 C C . ASP A 1 294 ? -7.676 -29.672 -9.102 1 98.44 294 ASP A C 1
ATOM 2297 O O . ASP A 1 294 ? -6.531 -29.328 -8.805 1 98.44 294 ASP A O 1
ATOM 2301 N N . VAL A 1 295 ? -8.602 -28.797 -9.477 1 98.69 295 VAL A N 1
ATOM 2302 C CA . VAL A 1 295 ? -8.344 -27.375 -9.641 1 98.69 295 VAL A CA 1
ATOM 2303 C C . VAL A 1 295 ? -9.266 -26.578 -8.727 1 98.69 295 VAL A C 1
ATOM 2305 O O . VAL A 1 295 ? -10.469 -26.844 -8.648 1 98.69 295 VAL A O 1
ATOM 2308 N N . GLU A 1 296 ? -8.75 -25.625 -8 1 98.69 296 GLU A N 1
ATOM 2309 C CA . GLU A 1 296 ? -9.523 -24.734 -7.129 1 98.69 296 GLU A CA 1
ATOM 2310 C C . GLU A 1 296 ? -9.031 -23.297 -7.23 1 98.69 296 GLU A C 1
ATOM 2312 O O . GLU A 1 296 ? -7.883 -23.047 -7.59 1 98.69 296 GLU A O 1
ATOM 2317 N N . MET A 1 297 ? -9.922 -22.406 -6.961 1 98.88 297 MET A N 1
ATOM 2318 C CA . MET A 1 297 ? -9.5 -21.031 -6.695 1 98.88 297 MET A CA 1
ATOM 2319 C C . MET A 1 297 ? -8.758 -20.938 -5.367 1 98.88 297 MET A C 1
ATOM 2321 O O . MET A 1 297 ? -9.141 -21.594 -4.391 1 98.88 297 MET A O 1
ATOM 2325 N N . SER A 1 298 ? -7.695 -20.141 -5.355 1 98.88 298 SER A N 1
ATOM 2326 C CA . SER A 1 298 ? -7.098 -19.797 -4.066 1 98.88 298 SER A CA 1
ATOM 2327 C C . SER A 1 298 ? -7.812 -18.609 -3.422 1 98.88 298 SER A C 1
ATOM 2329 O O . SER A 1 298 ? -8.734 -18.047 -4.012 1 98.88 298 SER A O 1
ATOM 2331 N N . PHE A 1 299 ? -7.547 -18.312 -2.199 1 98.88 299 PHE A N 1
ATOM 2332 C CA . PHE A 1 299 ? -8.039 -17.141 -1.495 1 98.88 299 PHE A CA 1
ATOM 2333 C C . PHE A 1 299 ? -7.012 -16.641 -0.484 1 98.88 299 PHE A C 1
ATOM 2335 O O . PHE A 1 299 ? -6.133 -17.406 -0.067 1 98.88 299 PHE A O 1
ATOM 2342 N N . ASP A 1 300 ? -7.039 -15.328 -0.17 1 98.81 300 ASP A N 1
ATOM 2343 C CA . ASP A 1 300 ? -6.133 -14.773 0.83 1 98.81 300 ASP A CA 1
ATOM 2344 C C . ASP A 1 300 ? -6.316 -15.461 2.18 1 98.81 300 ASP A C 1
ATOM 2346 O O . ASP A 1 300 ? -7.418 -15.477 2.73 1 98.81 300 ASP A O 1
ATOM 2350 N N . GLY A 1 301 ? -5.223 -16.062 2.688 1 98.44 301 GLY A N 1
ATOM 2351 C CA . GLY A 1 301 ? -5.297 -16.781 3.945 1 98.44 301 GLY A CA 1
ATOM 2352 C C . GLY A 1 301 ? -5.285 -18.297 3.764 1 98.44 301 GLY A C 1
ATOM 2353 O O . GLY A 1 301 ? -5.191 -19.031 4.738 1 98.44 301 GLY A O 1
ATOM 2354 N N . LEU A 1 302 ? -5.383 -18.75 2.541 1 98.75 302 LEU A N 1
ATOM 2355 C CA . LEU A 1 302 ? -5.266 -20.172 2.271 1 98.75 302 LEU A CA 1
ATOM 2356 C C . LEU A 1 302 ? -3.912 -20.703 2.729 1 98.75 302 LEU A C 1
ATOM 2358 O O . LEU A 1 302 ? -2.881 -20.062 2.5 1 98.75 302 LEU A O 1
ATOM 2362 N N . THR A 1 303 ? -3.879 -21.812 3.416 1 98.69 303 THR A N 1
ATOM 2363 C CA . THR A 1 303 ? -2.65 -22.469 3.85 1 98.69 303 THR A CA 1
ATOM 2364 C C . THR A 1 303 ? -2.564 -23.891 3.283 1 98.69 303 THR A C 1
ATOM 2366 O O . THR A 1 303 ? -3.525 -24.656 3.363 1 98.69 303 THR A O 1
ATOM 2369 N N . VAL A 1 304 ? -1.428 -24.188 2.668 1 98.69 304 VAL A N 1
ATOM 2370 C CA . VAL A 1 304 ? -1.152 -25.516 2.119 1 98.69 304 VAL A CA 1
ATOM 2371 C C . VAL A 1 304 ? 0.015 -26.141 2.869 1 98.69 304 VAL A C 1
ATOM 2373 O O . VAL A 1 304 ? 1.066 -25.516 3.039 1 98.69 304 VAL A O 1
ATOM 2376 N N . GLN A 1 305 ? -0.172 -27.344 3.332 1 98.12 305 GLN A N 1
ATOM 2377 C CA . GLN A 1 305 ? 0.907 -28.125 3.938 1 98.12 305 GLN A CA 1
ATOM 2378 C C . GLN A 1 305 ? 1.614 -28.984 2.895 1 98.12 305 GLN A C 1
ATOM 2380 O O . GLN A 1 305 ? 0.977 -29.781 2.213 1 98.12 305 GLN A O 1
ATOM 2385 N N . LEU A 1 306 ? 2.852 -28.781 2.799 1 96.94 306 LEU A N 1
ATOM 2386 C CA . LEU A 1 306 ? 3.65 -29.578 1.873 1 96.94 306 LEU A CA 1
ATOM 2387 C C . LEU A 1 306 ? 4.434 -30.656 2.617 1 96.94 306 LEU A C 1
ATOM 2389 O O . LEU A 1 306 ? 5.098 -30.375 3.613 1 96.94 306 LEU A O 1
ATOM 2393 N N . GLY A 1 307 ? 4.461 -31.875 2.143 1 87.88 307 GLY A N 1
ATOM 2394 C CA . GLY A 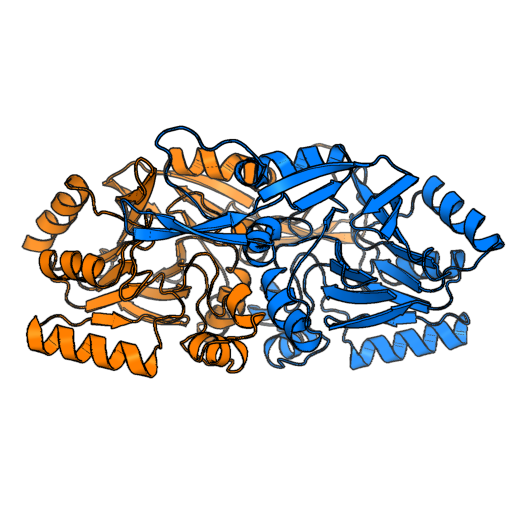1 307 ? 5.148 -33 2.736 1 87.88 307 GLY A CA 1
ATOM 2395 C C . GLY A 1 307 ? 4.402 -33.625 3.912 1 87.88 307 GLY A C 1
ATOM 2396 O O . GLY A 1 307 ? 3.469 -33 4.438 1 87.88 307 GLY A O 1
ATOM 2397 N N . MET B 1 1 ? -16.672 24.406 0.749 1 98.25 1 MET B N 1
ATOM 2398 C CA . MET B 1 1 ? -15.523 23.516 0.537 1 98.25 1 MET B CA 1
ATOM 2399 C C . MET B 1 1 ? -15.461 22.438 1.611 1 98.25 1 MET B C 1
ATOM 2401 O O . MET B 1 1 ? -15.656 22.734 2.795 1 98.25 1 MET B O 1
ATOM 2405 N N . GLU B 1 2 ? -15.281 21.109 1.184 1 98.56 2 GLU B N 1
ATOM 2406 C CA . GLU B 1 2 ? -15.172 20 2.109 1 98.56 2 GLU B CA 1
ATOM 2407 C C . GLU B 1 2 ? -13.734 19.469 2.182 1 98.56 2 GLU B C 1
ATOM 2409 O O . GLU B 1 2 ? -13.07 19.328 1.153 1 98.56 2 GLU B O 1
ATOM 2414 N N . VAL B 1 3 ? -13.281 19.266 3.396 1 98.88 3 VAL B N 1
ATOM 2415 C CA . VAL B 1 3 ? -11.969 18.656 3.598 1 98.88 3 VAL B CA 1
ATOM 2416 C C . VAL B 1 3 ? -12.141 17.281 4.262 1 98.88 3 VAL B C 1
ATOM 2418 O O . VAL B 1 3 ? -12.68 17.188 5.367 1 98.88 3 VAL B O 1
ATOM 2421 N N . HIS B 1 4 ? -11.742 16.234 3.594 1 98.88 4 HIS B N 1
ATOM 2422 C CA . HIS B 1 4 ? -11.82 14.875 4.102 1 98.88 4 HIS B CA 1
ATOM 2423 C C . HIS B 1 4 ? -10.453 14.383 4.574 1 98.88 4 HIS B C 1
ATOM 2425 O O . HIS B 1 4 ? -9.484 14.398 3.812 1 98.88 4 HIS B O 1
ATOM 2431 N N . PHE B 1 5 ? -10.398 13.992 5.844 1 98.94 5 PHE B N 1
ATOM 2432 C CA . PHE B 1 5 ? -9.188 13.359 6.363 1 98.94 5 PHE B CA 1
ATOM 2433 C C . PHE B 1 5 ? -9.117 11.891 5.938 1 98.94 5 PHE B C 1
ATOM 2435 O O . PHE B 1 5 ? -9.906 11.07 6.402 1 98.94 5 PHE B O 1
ATOM 2442 N N . LEU B 1 6 ? -8.148 11.555 5.113 1 98.88 6 LEU B N 1
ATOM 2443 C CA . LEU B 1 6 ? -8.055 10.203 4.574 1 98.88 6 LEU B CA 1
ATOM 2444 C C . LEU B 1 6 ? -7.152 9.328 5.441 1 98.88 6 LEU B C 1
ATOM 2446 O O . LEU B 1 6 ? -7.363 8.117 5.551 1 98.88 6 LEU B O 1
ATOM 2450 N N . GLY B 1 7 ? -6.172 9.898 5.973 1 98.88 7 GLY B N 1
ATOM 2451 C CA . GLY B 1 7 ? -5.242 9.242 6.879 1 98.88 7 GLY B CA 1
ATOM 2452 C C . GLY B 1 7 ? -4.68 10.172 7.938 1 98.88 7 GLY B C 1
ATOM 2453 O O . GLY B 1 7 ? -4.379 11.328 7.652 1 98.88 7 GLY B O 1
ATOM 2454 N N . THR B 1 8 ? -4.512 9.625 9.172 1 98.94 8 THR B N 1
ATOM 2455 C CA . THR B 1 8 ? -4.168 10.508 10.289 1 98.94 8 THR B CA 1
ATOM 2456 C C . THR B 1 8 ? -3.078 9.875 11.148 1 98.94 8 THR B C 1
ATOM 2458 O O . THR B 1 8 ? -2.855 10.305 12.289 1 98.94 8 THR B O 1
ATOM 2461 N N . GLY B 1 9 ? -2.434 8.812 10.617 1 98.75 9 GLY B N 1
ATOM 2462 C CA . GLY B 1 9 ? -1.448 8.078 11.383 1 98.75 9 GLY B CA 1
ATOM 2463 C C . GLY B 1 9 ? -0.028 8.281 10.891 1 98.75 9 GLY B C 1
ATOM 2464 O O . GLY B 1 9 ? 0.224 9.141 10.047 1 98.75 9 GLY B O 1
ATOM 2465 N N . PRO B 1 10 ? 0.901 7.594 11.594 1 98.12 10 PRO B N 1
ATOM 2466 C CA . PRO B 1 10 ? 2.309 7.688 11.195 1 98.12 10 PRO B CA 1
ATOM 2467 C C . PRO B 1 10 ? 2.623 6.867 9.945 1 98.12 10 PRO B C 1
ATOM 2469 O O . PRO B 1 10 ? 1.721 6.273 9.344 1 98.12 10 PRO B O 1
ATOM 2472 N N . SER B 1 11 ? 3.887 6.859 9.531 1 97.5 11 SER B N 1
ATOM 2473 C CA . SER B 1 11 ? 4.332 6.168 8.328 1 97.5 11 SER B CA 1
ATOM 2474 C C . SER B 1 11 ? 4.027 4.676 8.398 1 97.5 11 SER B C 1
ATOM 2476 O O . SER B 1 11 ? 3.789 4.035 7.375 1 97.5 11 SER B O 1
ATOM 2478 N N . THR B 1 12 ? 3.949 4.062 9.602 1 97.06 12 THR B N 1
ATOM 2479 C CA . THR B 1 12 ? 3.686 2.637 9.75 1 97.06 12 THR B CA 1
ATOM 2480 C C . THR B 1 12 ? 2.186 2.365 9.797 1 97.06 12 THR B C 1
ATOM 2482 O O . THR B 1 12 ? 1.751 1.219 9.664 1 97.06 12 THR B O 1
ATOM 2485 N N . GLY B 1 13 ? 1.405 3.449 10.008 1 98.25 13 GLY B N 1
ATOM 2486 C CA . GLY B 1 13 ? -0.021 3.275 10.234 1 98.25 13 GLY B CA 1
ATOM 2487 C C . GLY B 1 13 ? -0.345 2.699 11.594 1 98.25 13 GLY B C 1
ATOM 2488 O O . GLY B 1 13 ? 0.558 2.34 12.352 1 98.25 13 GLY B O 1
ATOM 2489 N N . VAL B 1 14 ? -1.56 2.721 11.93 1 98.75 14 VAL B N 1
ATOM 2490 C CA . VAL B 1 14 ? -2.125 2.066 13.109 1 98.75 14 VAL B CA 1
ATOM 2491 C C . VAL B 1 14 ? -3.266 1.144 12.688 1 98.75 14 VAL B C 1
ATOM 2493 O O . VAL B 1 14 ? -4.219 1.58 12.039 1 98.75 14 VAL B O 1
ATOM 2496 N N . PRO B 1 15 ? -3.307 -0.203 13.062 1 98.44 15 PRO B N 1
ATOM 2497 C CA . PRO B 1 15 ? -2.328 -0.855 13.93 1 98.44 15 PRO B CA 1
ATOM 2498 C C . PRO B 1 15 ? -0.936 -0.925 13.305 1 98.44 15 PRO B C 1
ATOM 2500 O O . PRO B 1 15 ? -0.808 -1.021 12.086 1 98.44 15 PRO B O 1
ATOM 2503 N N . SER B 1 16 ? 0.039 -0.735 14.117 1 97.5 16 SER B N 1
ATOM 2504 C CA . SER B 1 16 ? 1.395 -1.055 13.68 1 97.5 16 SER B CA 1
ATOM 2505 C C . SER B 1 16 ? 1.594 -2.562 13.555 1 97.5 16 SER B C 1
ATOM 2507 O O . SER B 1 16 ? 1.149 -3.326 14.414 1 97.5 16 SER B O 1
ATOM 2509 N N . ILE B 1 17 ? 2.234 -2.998 12.445 1 97.75 17 ILE B N 1
ATOM 2510 C CA . ILE B 1 17 ? 2.496 -4.41 12.203 1 97.75 17 ILE B CA 1
ATOM 2511 C C . ILE B 1 17 ? 3.33 -4.984 13.344 1 97.75 17 ILE B C 1
ATOM 2513 O O . ILE B 1 17 ? 3.043 -6.074 13.844 1 97.75 17 ILE B O 1
ATOM 2517 N N . ARG B 1 18 ? 4.281 -4.219 13.773 1 94.94 18 ARG B N 1
ATOM 2518 C CA . ARG B 1 18 ? 5.18 -4.672 14.828 1 94.94 18 ARG B CA 1
ATOM 2519 C C . ARG B 1 18 ? 4.426 -4.898 16.141 1 94.94 18 ARG B C 1
ATOM 2521 O O . ARG B 1 18 ? 4.617 -5.922 16.797 1 94.94 18 ARG B O 1
ATOM 2528 N N . CYS B 1 19 ? 3.598 -3.994 16.516 1 96.62 19 CYS B N 1
ATOM 2529 C CA . CYS B 1 19 ? 2.801 -4.133 17.734 1 96.62 19 CYS B CA 1
ATOM 2530 C C . CYS B 1 19 ? 1.817 -5.289 17.609 1 96.62 19 CYS B C 1
ATOM 2532 O O . CYS B 1 19 ? 1.696 -6.102 18.531 1 96.62 19 CYS B O 1
ATOM 2534 N N . LEU B 1 20 ? 1.187 -5.348 16.469 1 97.38 20 LEU B N 1
ATOM 2535 C CA . LEU B 1 20 ? 0.161 -6.355 16.234 1 97.38 20 LEU B CA 1
ATOM 2536 C C . LEU B 1 20 ? 0.741 -7.762 16.344 1 97.38 20 LEU B C 1
ATOM 2538 O O . LEU B 1 20 ? 0.074 -8.672 16.844 1 97.38 20 LEU B O 1
ATOM 2542 N N . LEU B 1 21 ? 1.983 -7.945 15.883 1 96.88 21 LEU B N 1
ATOM 2543 C CA . LEU B 1 21 ? 2.584 -9.273 15.812 1 96.88 21 LEU B CA 1
ATOM 2544 C C . LEU B 1 21 ? 3.443 -9.547 17.047 1 96.88 21 LEU B C 1
ATOM 2546 O O . LEU B 1 21 ? 4.055 -10.609 17.156 1 96.88 21 LEU B O 1
ATOM 2550 N N . SER B 1 22 ? 3.461 -8.57 17.953 1 93.38 22 SER B N 1
ATOM 2551 C CA . SER B 1 22 ? 4.254 -8.734 19.172 1 93.38 22 SER B CA 1
ATOM 2552 C C . SER B 1 22 ? 3.449 -9.414 20.266 1 93.38 22 SER B C 1
ATOM 2554 O O . SER B 1 22 ? 2.225 -9.516 20.172 1 93.38 22 SER B O 1
ATOM 2556 N N . ASP B 1 23 ? 4.148 -9.867 21.328 1 91.5 23 ASP B N 1
ATOM 2557 C CA . ASP B 1 23 ? 3.508 -10.477 22.484 1 91.5 23 ASP B CA 1
ATOM 2558 C C . ASP B 1 23 ? 2.873 -9.414 23.391 1 91.5 23 ASP B C 1
ATOM 2560 O O . ASP B 1 23 ? 2.145 -9.742 24.328 1 91.5 23 ASP B O 1
ATOM 2564 N N . LYS B 1 24 ? 3.137 -8.141 23.203 1 91.88 24 LYS B N 1
ATOM 2565 C CA . LYS B 1 24 ? 2.621 -7.031 24 1 91.88 24 LYS B CA 1
ATOM 2566 C C . LYS B 1 24 ? 1.732 -6.117 23.172 1 91.88 24 LYS B C 1
ATOM 2568 O O . LYS B 1 24 ? 1.939 -4.902 23.125 1 91.88 24 LYS B O 1
ATOM 2573 N N . LEU B 1 25 ? 0.686 -6.711 22.531 1 95.88 25 LEU B N 1
ATOM 2574 C CA . LEU B 1 25 ? -0.276 -5.977 21.719 1 95.88 25 LEU B CA 1
ATOM 2575 C C . LEU B 1 25 ? -0.989 -4.914 22.547 1 95.88 25 LEU B C 1
ATOM 2577 O O . LEU B 1 25 ? -1.612 -5.23 23.562 1 95.88 25 LEU B O 1
ATOM 2581 N N . CYS B 1 26 ? -0.822 -3.654 22.172 1 97.62 26 CYS B N 1
ATOM 2582 C CA . CYS B 1 26 ? -1.433 -2.57 22.938 1 97.62 26 CYS B CA 1
ATOM 2583 C C . CYS B 1 26 ? -2.926 -2.471 22.641 1 97.62 26 CYS B C 1
ATOM 2585 O O . CYS B 1 26 ? -3.41 -3.049 21.672 1 97.62 26 CYS B O 1
ATOM 2587 N N . THR B 1 27 ? -3.662 -1.73 23.453 1 97.5 27 THR B N 1
ATOM 2588 C CA . THR B 1 27 ? -5.109 -1.611 23.344 1 97.5 27 THR B CA 1
ATOM 2589 C C . THR B 1 27 ? -5.496 -0.865 22.062 1 97.5 27 THR B C 1
ATOM 2591 O O . THR B 1 27 ? -6.492 -1.198 21.422 1 97.5 27 THR B O 1
ATOM 2594 N N . VAL B 1 28 ? -4.762 0.109 21.672 1 98.62 28 VAL B N 1
ATOM 2595 C CA . VAL B 1 28 ? -5.055 0.94 20.5 1 98.62 28 VAL B CA 1
ATOM 2596 C C . VAL B 1 28 ? -4.914 0.114 19.219 1 98.62 28 VAL B C 1
ATOM 2598 O O . VAL B 1 28 ? -5.82 0.094 18.391 1 98.62 28 VAL B O 1
ATOM 2601 N N . CYS B 1 29 ? -3.828 -0.6 19.078 1 98.62 29 CYS B N 1
ATOM 2602 C CA . CYS B 1 29 ? -3.613 -1.431 17.906 1 98.62 29 CYS B CA 1
ATOM 2603 C C . CYS B 1 29 ? -4.617 -2.576 17.844 1 98.62 29 CYS B C 1
ATOM 2605 O O . CYS B 1 29 ? -5.082 -2.951 16.781 1 98.62 29 CYS B O 1
ATOM 2607 N N . ARG B 1 30 ? -4.891 -3.129 19 1 98.19 30 ARG B N 1
ATOM 2608 C CA . ARG B 1 30 ? -5.91 -4.172 19.047 1 98.19 30 ARG B CA 1
ATOM 2609 C C . ARG B 1 30 ? -7.25 -3.652 18.531 1 98.19 30 ARG B C 1
ATOM 2611 O O . ARG B 1 30 ? -7.895 -4.293 17.703 1 98.19 30 ARG B O 1
ATOM 2618 N N . ASP B 1 31 ? -7.645 -2.51 19.078 1 98.5 31 ASP B N 1
ATOM 2619 C CA . ASP B 1 31 ? -8.906 -1.898 18.672 1 98.5 31 ASP B CA 1
ATOM 2620 C C . ASP B 1 31 ? -8.906 -1.575 17.172 1 98.5 31 ASP B C 1
ATOM 2622 O O . ASP B 1 31 ? -9.867 -1.874 16.469 1 98.5 31 ASP B O 1
ATOM 2626 N N . ALA B 1 32 ? -7.816 -1.006 16.703 1 98.5 32 ALA B N 1
ATOM 2627 C CA . ALA B 1 32 ? -7.68 -0.626 15.297 1 98.5 32 ALA B CA 1
ATOM 2628 C C . ALA B 1 32 ? -7.777 -1.847 14.391 1 98.5 32 ALA B C 1
ATOM 2630 O O . ALA B 1 32 ? -8.273 -1.751 13.266 1 98.5 32 ALA B O 1
ATOM 2631 N N . HIS B 1 33 ? -7.285 -2.965 14.836 1 97.81 33 HIS B N 1
ATOM 2632 C CA . HIS B 1 33 ? -7.23 -4.176 14.023 1 97.81 33 HIS B CA 1
ATOM 2633 C C . HIS B 1 33 ? -8.57 -4.906 14.039 1 97.81 33 HIS B C 1
ATOM 2635 O O . HIS B 1 33 ? -8.984 -5.461 13.016 1 97.81 33 HIS B O 1
ATOM 2641 N N . THR B 1 34 ? -9.289 -4.91 15.133 1 96.44 34 THR B N 1
ATOM 2642 C CA . THR B 1 34 ? -10.414 -5.824 15.305 1 96.44 34 THR B CA 1
ATOM 2643 C C . THR B 1 34 ? -11.742 -5.094 15.094 1 96.44 34 THR B C 1
ATOM 2645 O O . THR B 1 34 ? -12.773 -5.727 14.859 1 96.44 34 THR B O 1
ATOM 2648 N N . ASN B 1 35 ? -11.688 -3.775 15.219 1 95.94 35 ASN B N 1
ATOM 2649 C CA . ASN B 1 35 ? -12.891 -2.963 15.062 1 95.94 35 ASN B CA 1
ATOM 2650 C C . ASN B 1 35 ? -12.867 -2.176 13.758 1 95.94 35 ASN B C 1
ATOM 2652 O O . ASN B 1 35 ? -12.148 -1.18 13.641 1 95.94 35 ASN B O 1
ATOM 2656 N N . VAL B 1 36 ? -13.703 -2.514 12.805 1 90.69 36 VAL B N 1
ATOM 2657 C CA . VAL B 1 36 ? -13.695 -1.95 11.461 1 90.69 36 VAL B CA 1
ATOM 2658 C C . VAL B 1 36 ? -14.07 -0.472 11.516 1 90.69 36 VAL B C 1
ATOM 2660 O O . VAL B 1 36 ? -13.672 0.311 10.656 1 90.69 36 VAL B O 1
ATOM 2663 N N . ASN B 1 37 ? -14.719 -0.066 12.555 1 92.88 37 ASN B N 1
ATOM 2664 C CA . ASN B 1 37 ? -15.188 1.313 12.672 1 92.88 37 ASN B CA 1
ATOM 2665 C C . ASN B 1 37 ? -14.32 2.115 13.641 1 92.88 37 ASN B C 1
ATOM 2667 O O . ASN B 1 37 ? -14.664 3.242 13.992 1 92.88 37 ASN B O 1
ATOM 2671 N N . SER B 1 38 ? -13.25 1.564 14.008 1 97.69 38 SER B N 1
ATOM 2672 C CA . SER B 1 38 ? -12.422 2.193 15.031 1 97.69 38 SER B CA 1
ATOM 2673 C C . SER B 1 38 ? -11.82 3.502 14.531 1 97.69 38 SER B C 1
ATOM 2675 O O . SER B 1 38 ? -11.281 3.561 13.422 1 97.69 38 SER B O 1
ATOM 2677 N N . LYS B 1 39 ? -11.836 4.512 15.367 1 98.56 39 LYS B N 1
ATOM 2678 C CA . LYS B 1 39 ? -11.164 5.773 15.07 1 98.56 39 LYS B CA 1
ATOM 2679 C C . LYS B 1 39 ? -9.672 5.691 15.383 1 98.56 39 LYS B C 1
ATOM 2681 O O . LYS B 1 39 ? -8.922 6.629 15.109 1 98.56 39 LYS B O 1
ATOM 2686 N N . ASN B 1 40 ? -9.281 4.512 15.93 1 98.81 40 ASN B N 1
ATOM 2687 C CA . ASN B 1 40 ? -7.859 4.277 16.188 1 98.81 40 ASN B CA 1
ATOM 2688 C C . ASN B 1 40 ? -7.152 3.727 14.945 1 98.81 40 ASN B C 1
ATOM 2690 O O . ASN B 1 40 ? -5.922 3.668 14.906 1 98.81 40 ASN B O 1
ATOM 2694 N N . HIS B 1 41 ? -7.941 3.262 13.992 1 98.69 41 HIS B N 1
ATOM 2695 C CA . HIS B 1 41 ? -7.32 2.877 12.727 1 98.69 41 HIS B CA 1
ATOM 2696 C C . HIS B 1 41 ? -6.852 4.102 11.953 1 98.69 41 HIS B C 1
ATOM 2698 O O . HIS B 1 41 ? -7.656 4.957 11.578 1 98.69 41 HIS B O 1
ATOM 2704 N N . ARG B 1 42 ? -5.551 4.219 11.742 1 98.88 42 ARG B N 1
ATOM 2705 C CA . ARG B 1 42 ? -4.973 5.422 11.156 1 98.88 42 ARG B CA 1
ATOM 2706 C C . ARG B 1 42 ? -4.047 5.07 9.992 1 98.88 42 ARG B C 1
ATOM 2708 O O . ARG B 1 42 ? -3.094 4.309 10.164 1 98.88 42 ARG B O 1
ATOM 2715 N N . ASN B 1 43 ? -4.328 5.574 8.828 1 98.81 43 ASN B N 1
ATOM 2716 C CA . ASN B 1 43 ? -3.504 5.441 7.629 1 98.81 43 ASN B CA 1
ATOM 2717 C C . ASN B 1 43 ? -2.512 6.594 7.504 1 98.81 43 ASN B C 1
ATOM 2719 O O . ASN B 1 43 ? -2.404 7.43 8.406 1 98.81 43 ASN B O 1
ATOM 2723 N N . ASN B 1 44 ? -1.663 6.602 6.48 1 98.88 44 ASN B N 1
ATOM 2724 C CA . ASN B 1 44 ? -0.688 7.664 6.266 1 98.88 44 ASN B CA 1
ATOM 2725 C C . ASN B 1 44 ? -1.369 9.016 6.078 1 98.88 44 ASN B C 1
ATOM 2727 O O . ASN B 1 44 ? -2.447 9.102 5.488 1 98.88 44 ASN B O 1
ATOM 2731 N N . PRO B 1 45 ? -0.758 10.062 6.547 1 98.81 45 PRO B N 1
ATOM 2732 C CA . PRO B 1 45 ? -1.376 11.383 6.469 1 98.81 45 PRO B CA 1
ATOM 2733 C C . PRO B 1 45 ? -1.763 11.773 5.043 1 98.81 45 PRO B C 1
ATOM 2735 O O . PRO B 1 45 ? -0.947 11.664 4.125 1 98.81 45 PRO B O 1
ATOM 2738 N N . SER B 1 46 ? -2.988 12.172 4.863 1 98.94 46 SER B N 1
ATOM 2739 C CA . SER B 1 46 ? -3.529 12.562 3.564 1 98.94 46 SER B CA 1
ATOM 2740 C C . SER B 1 46 ? -4.879 13.266 3.717 1 98.94 46 SER B C 1
ATOM 2742 O O . SER B 1 46 ? -5.672 12.906 4.586 1 98.94 46 SER B O 1
ATOM 2744 N N . LEU B 1 47 ? -5.105 14.289 2.922 1 98.94 47 LEU B N 1
ATOM 2745 C CA . LEU B 1 47 ? -6.387 14.984 2.854 1 98.94 47 LEU B CA 1
ATOM 2746 C C . LEU B 1 47 ? -6.938 14.969 1.432 1 98.94 47 LEU B C 1
ATOM 2748 O O . LEU B 1 47 ? -6.172 14.922 0.466 1 98.94 47 LEU B O 1
ATOM 2752 N N . LEU B 1 48 ? -8.227 14.992 1.327 1 98.94 48 LEU B N 1
ATOM 2753 C CA . LEU B 1 48 ? -8.914 15.312 0.076 1 98.94 48 LEU B CA 1
ATOM 2754 C C . LEU B 1 48 ? -9.742 16.578 0.215 1 98.94 48 LEU B C 1
ATOM 2756 O O . LEU B 1 48 ? -10.602 16.672 1.098 1 98.94 48 LEU B O 1
ATOM 2760 N N . VAL B 1 49 ? -9.406 17.547 -0.58 1 98.94 49 VAL B N 1
ATOM 2761 C CA . VAL B 1 49 ? -10.133 18.812 -0.605 1 98.94 49 VAL B CA 1
ATOM 2762 C C . VAL B 1 49 ? -11.133 18.812 -1.759 1 98.94 49 VAL B C 1
ATOM 2764 O O . VAL B 1 49 ? -10.75 18.688 -2.924 1 98.94 49 VAL B O 1
ATOM 2767 N N . ARG B 1 50 ? -12.391 18.938 -1.475 1 98.56 50 ARG B N 1
ATOM 2768 C CA . ARG B 1 50 ? -13.445 18.922 -2.477 1 98.56 50 ARG B CA 1
ATOM 2769 C C . ARG B 1 50 ? -14.125 20.297 -2.568 1 98.56 50 ARG B C 1
ATOM 2771 O O . ARG B 1 50 ? -14.57 20.844 -1.558 1 98.56 50 ARG B O 1
ATOM 2778 N N . HIS B 1 51 ? -14.117 20.859 -3.68 1 98.31 51 HIS B N 1
ATOM 2779 C CA . HIS B 1 51 ? -14.766 22.141 -3.959 1 98.31 51 HIS B CA 1
ATOM 2780 C C . HIS B 1 51 ? -15.281 22.188 -5.391 1 98.31 51 HIS B C 1
ATOM 2782 O O . HIS B 1 51 ? -14.539 21.922 -6.336 1 98.31 51 HIS B O 1
ATOM 2788 N N . ASN B 1 52 ? -16.641 22.5 -5.617 1 96.56 52 ASN B N 1
ATOM 2789 C CA . ASN B 1 52 ? -17.281 22.562 -6.926 1 96.56 52 ASN B CA 1
ATOM 2790 C C . ASN B 1 52 ? -17.047 21.281 -7.73 1 96.56 52 ASN B C 1
ATOM 2792 O O . ASN B 1 52 ? -16.625 21.344 -8.891 1 96.56 52 ASN B O 1
ATOM 2796 N N . ASP B 1 53 ? -17.141 20.141 -7.125 1 94.06 53 ASP B N 1
ATOM 2797 C CA . ASP B 1 53 ? -17.078 18.812 -7.715 1 94.06 53 ASP B CA 1
ATOM 2798 C C . ASP B 1 53 ? -15.672 18.469 -8.172 1 94.06 53 ASP B C 1
ATOM 2800 O O . ASP B 1 53 ? -15.484 17.594 -9.023 1 94.06 53 ASP B O 1
ATOM 2804 N N . ARG B 1 54 ? -14.695 19.297 -7.703 1 97.25 54 ARG B N 1
ATOM 2805 C CA . ARG B 1 54 ? -13.289 18.984 -7.934 1 97.25 54 ARG B CA 1
ATOM 2806 C C . ARG B 1 54 ? -12.656 18.375 -6.68 1 97.25 54 ARG B C 1
ATOM 2808 O O . ARG B 1 54 ? -12.922 18.828 -5.566 1 97.25 54 ARG B O 1
ATOM 2815 N N . ASN B 1 55 ? -11.938 17.344 -6.91 1 98.31 55 ASN B N 1
ATOM 2816 C CA . ASN B 1 55 ? -11.258 16.625 -5.832 1 98.31 55 ASN B CA 1
ATOM 2817 C C . ASN B 1 55 ? -9.742 16.781 -5.926 1 98.31 55 ASN B C 1
ATOM 2819 O O . ASN B 1 55 ? -9.125 16.281 -6.871 1 98.31 55 ASN B O 1
ATOM 2823 N N . VAL B 1 56 ? -9.133 17.469 -4.941 1 98.81 56 VAL B N 1
ATOM 2824 C CA . VAL B 1 56 ? -7.684 17.609 -4.887 1 98.81 56 VAL B CA 1
ATOM 2825 C C . VAL B 1 56 ? -7.125 16.797 -3.721 1 98.81 56 VAL B C 1
ATOM 2827 O O . VAL B 1 56 ? -7.512 17.016 -2.568 1 98.81 56 VAL B O 1
ATOM 2830 N N . LEU B 1 57 ? -6.25 15.906 -4.098 1 98.88 57 LEU B N 1
ATOM 2831 C CA . LEU B 1 57 ? -5.629 15.023 -3.115 1 98.88 57 LEU B CA 1
ATOM 2832 C C . LEU B 1 57 ? -4.316 15.609 -2.609 1 98.88 57 LEU B C 1
ATOM 2834 O O . LEU B 1 57 ? -3.506 16.094 -3.398 1 98.88 57 LEU B O 1
ATOM 2838 N N . ILE B 1 58 ? -4.125 15.641 -1.276 1 98.94 58 ILE B N 1
ATOM 2839 C CA . ILE B 1 58 ? -2.832 15.977 -0.692 1 98.94 58 ILE B CA 1
ATOM 2840 C C . ILE B 1 58 ? -2.164 14.711 -0.161 1 98.94 58 ILE B C 1
ATOM 2842 O O . ILE B 1 58 ? -2.654 14.094 0.787 1 98.94 58 ILE B O 1
ATOM 2846 N N . ASP B 1 59 ? -1.053 14.328 -0.724 1 98.94 59 ASP B N 1
ATOM 2847 C CA . ASP B 1 59 ? -0.25 13.141 -0.449 1 98.94 59 ASP B CA 1
ATOM 2848 C C . ASP B 1 59 ? -1.013 11.867 -0.805 1 98.94 59 ASP B C 1
ATOM 2850 O O . ASP B 1 59 ? -2.244 11.836 -0.742 1 98.94 59 ASP B O 1
ATOM 2854 N N . CYS B 1 60 ? -0.309 10.922 -1.245 1 98.81 60 CYS B N 1
ATOM 2855 C CA . CYS B 1 60 ? -0.774 9.617 -1.697 1 98.81 60 CYS B CA 1
ATOM 2856 C C . CYS B 1 60 ? 0.165 8.508 -1.23 1 98.81 60 CYS B C 1
ATOM 2858 O O . CYS B 1 60 ? 0.92 7.953 -2.029 1 98.81 60 CYS B O 1
ATOM 2860 N N . GLY B 1 61 ? 0.051 8.219 0.032 1 98.69 61 GLY B N 1
ATOM 2861 C CA . GLY B 1 61 ? 1.004 7.316 0.666 1 98.69 61 GLY B CA 1
ATOM 2862 C C . GLY B 1 61 ? 0.698 5.852 0.419 1 98.69 61 GLY B C 1
ATOM 2863 O O . GLY B 1 61 ? -0.238 5.523 -0.313 1 98.69 61 GLY B O 1
ATOM 2864 N N . LYS B 1 62 ? 1.48 4.984 1.057 1 98.25 62 LYS B N 1
ATOM 2865 C CA . LYS B 1 62 ? 1.442 3.551 0.79 1 98.25 62 LYS B CA 1
ATOM 2866 C C . LYS B 1 62 ? 0.162 2.924 1.337 1 98.25 62 LYS B C 1
ATOM 2868 O O . LYS B 1 62 ? -0.159 1.776 1.019 1 98.25 62 LYS B O 1
ATOM 2873 N N . THR B 1 63 ? -0.646 3.643 2.154 1 98.5 63 THR B N 1
ATOM 2874 C CA . THR B 1 63 ? -1.908 3.129 2.676 1 98.5 63 THR B CA 1
ATOM 2875 C C . THR B 1 63 ? -3.09 3.748 1.935 1 98.5 63 THR B C 1
ATOM 2877 O O . THR B 1 63 ? -4.23 3.666 2.396 1 98.5 63 THR B O 1
ATOM 2880 N N . PHE B 1 64 ? -2.828 4.355 0.761 1 98.81 64 PHE B N 1
ATOM 2881 C CA . PHE B 1 64 ? -3.83 5.129 0.037 1 98.81 64 PHE B CA 1
ATOM 2882 C C . PHE B 1 64 ? -5.02 4.258 -0.341 1 98.81 64 PHE B C 1
ATOM 2884 O O . PHE B 1 64 ? -6.172 4.676 -0.205 1 98.81 64 PHE B O 1
ATOM 2891 N N . ARG B 1 65 ? -4.766 3.061 -0.827 1 98.56 65 ARG B N 1
ATOM 2892 C CA . ARG B 1 65 ? -5.855 2.178 -1.23 1 98.56 65 ARG B CA 1
ATOM 2893 C C . ARG B 1 65 ? -6.824 1.944 -0.077 1 98.56 65 ARG B C 1
ATOM 2895 O O . ARG B 1 65 ? -8.039 2.021 -0.259 1 98.56 65 ARG B O 1
ATOM 2902 N N . ASP B 1 66 ? -6.293 1.664 1.102 1 98.12 66 ASP B N 1
ATOM 2903 C CA . ASP B 1 66 ? -7.145 1.448 2.268 1 98.12 66 ASP B CA 1
ATOM 2904 C C . ASP B 1 66 ? -7.953 2.701 2.596 1 98.12 66 ASP B C 1
ATOM 2906 O O . ASP B 1 66 ? -9.133 2.613 2.947 1 98.12 66 ASP B O 1
ATOM 2910 N N . SER B 1 67 ? -7.336 3.889 2.49 1 98.56 67 SER B N 1
ATOM 2911 C CA . SER B 1 67 ? -8.039 5.148 2.713 1 98.56 67 SER B CA 1
ATOM 2912 C C . SER B 1 67 ? -9.227 5.293 1.772 1 98.56 67 SER B C 1
ATOM 2914 O O . SER B 1 67 ? -10.32 5.688 2.195 1 98.56 67 SER B O 1
ATOM 2916 N N . VAL B 1 68 ? -9 4.945 0.484 1 98.62 68 VAL B N 1
ATOM 2917 C CA . VAL B 1 68 ? -10.047 5.062 -0.528 1 98.62 68 VAL B CA 1
ATOM 2918 C C . VAL B 1 68 ? -11.195 4.121 -0.192 1 98.62 68 VAL B C 1
ATOM 2920 O O . VAL B 1 68 ? -12.359 4.535 -0.156 1 98.62 68 VAL B O 1
ATOM 2923 N N . LEU B 1 69 ? -10.891 2.863 0.102 1 97.81 69 LEU B N 1
ATOM 2924 C CA . LEU B 1 69 ? -11.914 1.855 0.375 1 97.81 69 LEU B CA 1
ATOM 2925 C C . LEU B 1 69 ? -12.758 2.254 1.576 1 97.81 69 LEU B C 1
ATOM 2927 O O . LEU B 1 69 ? -13.961 1.978 1.61 1 97.81 69 LEU B O 1
ATOM 2931 N N . ARG B 1 70 ? -12.164 2.973 2.523 1 97.06 70 ARG B N 1
ATOM 2932 C CA . ARG B 1 70 ? -12.844 3.275 3.781 1 97.06 70 ARG B CA 1
ATOM 2933 C C . ARG B 1 70 ? -13.633 4.574 3.68 1 97.06 70 ARG B C 1
ATOM 2935 O O . ARG B 1 70 ? -14.711 4.699 4.273 1 97.06 70 ARG B O 1
ATOM 2942 N N . VAL B 1 71 ? -13.148 5.523 2.883 1 98.12 71 VAL B N 1
ATOM 2943 C CA . VAL B 1 71 ? -13.68 6.875 3.023 1 98.12 71 VAL B CA 1
ATOM 2944 C C . VAL B 1 71 ? -14.477 7.246 1.771 1 98.12 71 VAL B C 1
ATOM 2946 O O . VAL B 1 71 ? -15.555 7.836 1.866 1 98.12 71 VAL B O 1
ATOM 2949 N N . PHE B 1 72 ? -14.023 6.902 0.565 1 98.44 72 PHE B N 1
ATOM 2950 C CA . PHE B 1 72 ? -14.539 7.457 -0.68 1 98.44 72 PHE B CA 1
ATOM 2951 C C . PHE B 1 72 ? -15.992 7.043 -0.895 1 98.44 72 PHE B C 1
ATOM 2953 O O . PHE B 1 72 ? -16.828 7.875 -1.238 1 98.44 72 PHE B O 1
ATOM 2960 N N . PRO B 1 73 ? -16.328 5.715 -0.647 1 97.06 73 PRO B N 1
ATOM 2961 C CA . PRO B 1 73 ? -17.703 5.305 -0.914 1 97.06 73 PRO B CA 1
ATOM 2962 C C . PRO B 1 73 ? -18.719 6.086 -0.089 1 97.06 73 PRO B C 1
ATOM 2964 O O . PRO B 1 73 ? -19.75 6.52 -0.62 1 97.06 73 PRO B O 1
ATOM 2967 N N . ALA B 1 74 ? -18.422 6.332 1.15 1 95.5 74 ALA B N 1
ATOM 2968 C CA . ALA B 1 74 ? -19.359 6.992 2.055 1 95.5 74 ALA B CA 1
ATOM 2969 C C . ALA B 1 74 ? -19.594 8.445 1.648 1 95.5 74 ALA B C 1
ATOM 2971 O O . ALA B 1 74 ? -20.609 9.039 1.979 1 95.5 74 ALA B O 1
ATOM 2972 N N . HIS B 1 75 ? -18.672 9.016 0.934 1 96.56 75 HIS B N 1
ATOM 2973 C CA . HIS B 1 75 ? -18.734 10.43 0.585 1 96.56 75 HIS B CA 1
ATOM 2974 C C . HIS B 1 75 ? -18.953 10.617 -0.913 1 96.56 75 HIS B C 1
ATOM 2976 O O . HIS B 1 75 ? -18.859 11.742 -1.423 1 96.56 75 HIS B O 1
ATOM 2982 N N . LYS B 1 76 ? -19.156 9.523 -1.639 1 95.38 76 LYS B N 1
ATOM 2983 C CA . LYS B 1 76 ? -19.438 9.523 -3.07 1 95.38 76 LYS B CA 1
ATOM 2984 C C . LYS B 1 76 ? -18.344 10.227 -3.852 1 95.38 76 LYS B C 1
ATOM 2986 O O . LYS B 1 76 ? -18.609 11.055 -4.723 1 95.38 76 LYS B O 1
ATOM 2991 N N . ILE B 1 77 ? -17.141 10.031 -3.418 1 96.81 77 ILE B N 1
ATOM 2992 C CA . ILE B 1 77 ? -15.969 10.5 -4.156 1 96.81 77 ILE B CA 1
ATOM 2993 C C . ILE B 1 77 ? -15.562 9.453 -5.191 1 96.81 77 ILE B C 1
ATOM 2995 O O . ILE B 1 77 ? -15.297 8.297 -4.844 1 96.81 77 ILE B O 1
ATOM 2999 N N . SER B 1 78 ? -15.453 9.805 -6.461 1 95 78 SER B N 1
ATOM 3000 C CA . SER B 1 78 ? -15.281 8.773 -7.48 1 95 78 SER B CA 1
ATOM 3001 C C . SER B 1 78 ? -14.055 9.047 -8.344 1 95 78 SER B C 1
ATOM 3003 O O . SER B 1 78 ? -13.695 8.234 -9.195 1 95 78 SER B O 1
ATOM 3005 N N . HIS B 1 79 ? -13.422 10.203 -8.109 1 95.81 79 HIS B N 1
ATOM 3006 C CA . HIS B 1 79 ? -12.273 10.555 -8.945 1 95.81 79 HIS B CA 1
ATOM 3007 C C . HIS B 1 79 ? -11.383 11.578 -8.258 1 95.81 79 HIS B C 1
ATOM 3009 O O . HIS B 1 79 ? -11.758 12.141 -7.227 1 95.81 79 HIS B O 1
ATOM 3015 N N . ILE B 1 80 ? -10.219 11.727 -8.734 1 97.56 80 ILE B N 1
ATOM 3016 C CA . ILE B 1 80 ? -9.25 12.742 -8.32 1 97.56 80 ILE B CA 1
ATOM 3017 C C . ILE B 1 80 ? -8.906 13.633 -9.508 1 97.56 80 ILE B C 1
ATOM 3019 O O . ILE B 1 80 ? -8.719 13.148 -10.625 1 97.56 80 ILE B O 1
ATOM 3023 N N . ASP B 1 81 ? -8.797 14.945 -9.227 1 97.5 81 ASP B N 1
ATOM 3024 C CA . ASP B 1 81 ? -8.562 15.883 -10.32 1 97.5 81 ASP B CA 1
ATOM 3025 C C . ASP B 1 81 ? -7.133 16.438 -10.273 1 97.5 81 ASP B C 1
ATOM 3027 O O . ASP B 1 81 ? -6.613 16.906 -11.281 1 97.5 81 ASP B O 1
ATOM 3031 N N . ALA B 1 82 ? -6.504 16.422 -9.117 1 98.31 82 ALA B N 1
ATOM 3032 C CA . ALA B 1 82 ? -5.121 16.859 -8.938 1 98.31 82 ALA B CA 1
ATOM 3033 C C . ALA B 1 82 ? -4.535 16.281 -7.648 1 98.31 82 ALA B C 1
ATOM 3035 O O . ALA B 1 82 ? -5.273 15.883 -6.746 1 98.31 82 ALA B O 1
ATOM 3036 N N . VAL B 1 83 ? -3.221 16.219 -7.621 1 98.75 83 VAL B N 1
ATOM 3037 C CA . VAL B 1 83 ? -2.516 15.727 -6.445 1 98.75 83 VAL B CA 1
ATOM 3038 C C . VAL B 1 83 ? -1.447 16.734 -6.02 1 98.75 83 VAL B C 1
ATOM 3040 O O . VAL B 1 83 ? -0.74 17.297 -6.859 1 98.75 83 VAL B O 1
ATOM 3043 N N . LEU B 1 84 ? -1.371 17.078 -4.734 1 98.94 84 LEU B N 1
ATOM 3044 C CA . LEU B 1 84 ? -0.256 17.797 -4.129 1 98.94 84 LEU B CA 1
ATOM 3045 C C . LEU B 1 84 ? 0.607 16.844 -3.293 1 98.94 84 LEU B C 1
ATOM 3047 O O . LEU B 1 84 ? 0.085 16.047 -2.508 1 98.94 84 LEU B O 1
ATOM 3051 N N . LEU B 1 85 ? 1.881 16.938 -3.49 1 98.88 85 LEU B N 1
ATOM 3052 C CA . LEU B 1 85 ? 2.789 16.172 -2.639 1 98.88 85 LEU B CA 1
ATOM 3053 C C . LEU B 1 85 ? 3.551 17.109 -1.696 1 98.88 85 LEU B C 1
ATOM 3055 O O . LEU B 1 85 ? 4.137 18.094 -2.133 1 98.88 85 LEU B O 1
ATOM 3059 N N . THR B 1 86 ? 3.494 16.719 -0.432 1 98.81 86 THR B N 1
ATOM 3060 C CA . THR B 1 86 ? 4.266 17.469 0.56 1 98.81 86 THR B CA 1
ATOM 3061 C C . THR B 1 86 ? 5.75 17.141 0.451 1 98.81 86 THR B C 1
ATOM 3063 O O . THR B 1 86 ? 6.602 18.016 0.621 1 98.81 86 THR B O 1
ATOM 3066 N N . HIS B 1 87 ? 6.102 15.891 0.29 1 98.56 87 HIS B N 1
ATOM 3067 C CA . HIS B 1 87 ? 7.473 15.398 0.19 1 98.56 87 HIS B CA 1
ATOM 3068 C C . HIS B 1 87 ? 7.516 14.016 -0.443 1 98.56 87 HIS B C 1
ATOM 3070 O O . HIS B 1 87 ? 6.488 13.5 -0.886 1 98.56 87 HIS B O 1
ATOM 3076 N N . GLY B 1 88 ? 8.75 13.438 -0.541 1 97.94 88 GLY B N 1
ATOM 3077 C CA . GLY B 1 88 ? 8.898 12.266 -1.395 1 97.94 88 GLY B CA 1
ATOM 3078 C C . GLY B 1 88 ? 9.031 10.969 -0.617 1 97.94 88 GLY B C 1
ATOM 3079 O O . GLY B 1 88 ? 9.414 9.938 -1.177 1 97.94 88 GLY B O 1
ATOM 3080 N N . HIS B 1 89 ? 8.719 10.938 0.699 1 97.94 89 HIS B N 1
ATOM 3081 C CA . HIS B 1 89 ? 8.82 9.711 1.481 1 97.94 89 HIS B CA 1
ATOM 3082 C C . HIS B 1 89 ? 7.703 8.742 1.132 1 97.94 89 HIS B C 1
ATOM 3084 O O . HIS B 1 89 ? 6.711 9.125 0.512 1 97.94 89 HIS B O 1
ATOM 3090 N N . ALA B 1 90 ? 7.852 7.48 1.519 1 98.06 90 ALA B N 1
ATOM 3091 C CA . ALA B 1 90 ? 6.957 6.379 1.179 1 98.06 90 ALA B CA 1
ATOM 3092 C C . ALA B 1 90 ? 5.527 6.676 1.626 1 98.06 90 ALA B C 1
ATOM 3094 O O . ALA B 1 90 ? 4.574 6.434 0.881 1 98.06 90 ALA B O 1
ATOM 3095 N N . ASP B 1 91 ? 5.391 7.246 2.791 1 98.19 91 ASP B N 1
ATOM 3096 C CA . ASP B 1 91 ? 4.07 7.469 3.365 1 98.19 91 ASP B CA 1
ATOM 3097 C C . ASP B 1 91 ? 3.391 8.68 2.725 1 98.19 91 ASP B C 1
ATOM 3099 O O . ASP B 1 91 ? 2.23 8.977 3.021 1 98.19 91 ASP B O 1
ATOM 3103 N N . ALA B 1 92 ? 4.031 9.328 1.744 1 98.75 92 ALA B N 1
ATOM 3104 C CA . ALA B 1 92 ? 3.422 10.453 1.044 1 98.75 92 ALA B CA 1
ATOM 3105 C C . ALA B 1 92 ? 3.217 10.141 -0.434 1 98.75 92 ALA B C 1
ATOM 3107 O O . ALA B 1 92 ? 2.438 10.805 -1.117 1 98.75 92 ALA B O 1
ATOM 3108 N N . CYS B 1 93 ? 3.934 9.078 -0.938 1 98.62 93 CYS B N 1
ATOM 3109 C CA . CYS B 1 93 ? 3.84 9.039 -2.393 1 98.62 93 CYS B CA 1
ATOM 3110 C C . CYS B 1 93 ? 3.727 7.602 -2.891 1 98.62 93 CYS B C 1
ATOM 3112 O O . CYS B 1 93 ? 3.402 7.367 -4.055 1 98.62 93 CYS B O 1
ATOM 3114 N N . LEU B 1 94 ? 3.914 6.551 -2.135 1 98.69 94 LEU B N 1
ATOM 3115 C CA . LEU B 1 94 ? 4.055 5.199 -2.664 1 98.69 94 LEU B CA 1
ATOM 3116 C C . LEU B 1 94 ? 2.701 4.633 -3.072 1 98.69 94 LEU B C 1
ATOM 3118 O O . LEU B 1 94 ? 2.625 3.529 -3.621 1 98.69 94 LEU B O 1
ATOM 3122 N N . GLY B 1 95 ? 1.665 5.336 -2.889 1 98.62 95 GLY B N 1
ATOM 3123 C CA . GLY B 1 95 ? 0.346 4.918 -3.338 1 98.62 95 GLY B CA 1
ATOM 3124 C C . GLY B 1 95 ? -0.013 5.453 -4.711 1 98.62 95 GLY B C 1
ATOM 3125 O O . GLY B 1 95 ? -1.103 5.184 -5.223 1 98.62 95 GLY B O 1
ATOM 3126 N N . LEU B 1 96 ? 0.894 6.137 -5.41 1 98.56 96 LEU B N 1
ATOM 3127 C CA . LEU B 1 96 ? 0.604 6.855 -6.645 1 98.56 96 LEU B CA 1
ATOM 3128 C C . LEU B 1 96 ? 0.165 5.895 -7.742 1 98.56 96 LEU B C 1
ATOM 3130 O O . LEU B 1 96 ? -0.596 6.27 -8.641 1 98.56 96 LEU B O 1
ATOM 3134 N N . ASP B 1 97 ? 0.612 4.617 -7.68 1 97.75 97 ASP B N 1
ATOM 3135 C CA . ASP B 1 97 ? 0.219 3.617 -8.672 1 97.75 97 ASP B CA 1
ATOM 3136 C C . ASP B 1 97 ? -1.294 3.418 -8.68 1 97.75 97 ASP B C 1
ATOM 3138 O O . ASP B 1 97 ? -1.887 3.158 -9.727 1 97.75 97 ASP B O 1
ATOM 3142 N N . ASP B 1 98 ? -1.936 3.605 -7.559 1 98 98 ASP B N 1
ATOM 3143 C CA . ASP B 1 98 ? -3.359 3.322 -7.402 1 98 98 ASP B CA 1
ATOM 3144 C C . ASP B 1 98 ? -4.211 4.426 -8.023 1 98 98 ASP B C 1
ATOM 3146 O O . ASP B 1 98 ? -5.418 4.258 -8.211 1 98 98 ASP B O 1
ATOM 3150 N N . LEU B 1 99 ? -3.598 5.535 -8.445 1 97.75 99 LEU B N 1
ATOM 3151 C CA . LEU B 1 99 ? -4.34 6.648 -9.031 1 97.75 99 LEU B CA 1
ATOM 3152 C C . LEU B 1 99 ? -4.926 6.254 -10.383 1 97.75 99 LEU B C 1
ATOM 3154 O O . LEU B 1 99 ? -5.824 6.926 -10.891 1 97.75 99 LEU B O 1
ATOM 3158 N N . ARG B 1 100 ? -4.426 5.148 -10.977 1 95.69 100 ARG B N 1
ATOM 3159 C CA . ARG B 1 100 ? -4.93 4.684 -12.266 1 95.69 100 ARG B CA 1
ATOM 3160 C C . ARG B 1 100 ? -6.434 4.445 -12.211 1 95.69 100 ARG B C 1
ATOM 3162 O O . ARG B 1 100 ? -7.133 4.625 -13.211 1 95.69 100 ARG B O 1
ATOM 3169 N N . GLU B 1 101 ? -6.945 4.105 -11.062 1 95.81 101 GLU B N 1
ATOM 3170 C CA . GLU B 1 101 ? -8.352 3.734 -10.938 1 95.81 101 GLU B CA 1
ATOM 3171 C C . GLU B 1 101 ? -9.219 4.953 -10.648 1 95.81 101 GLU B C 1
ATOM 3173 O O . GLU B 1 101 ? -10.445 4.852 -10.586 1 95.81 101 GLU B O 1
ATOM 3178 N N . LEU B 1 102 ? -8.578 6.152 -10.477 1 96.38 102 LEU B N 1
ATOM 3179 C CA . LEU B 1 102 ? -9.305 7.34 -10.047 1 96.38 102 LEU B CA 1
ATOM 3180 C C . LEU B 1 102 ? -9.203 8.445 -11.086 1 96.38 102 LEU B C 1
ATOM 3182 O O . LEU B 1 102 ? -9.594 9.586 -10.836 1 96.38 102 LEU B O 1
ATOM 3186 N N . GLN B 1 103 ? -8.609 8.07 -12.195 1 92.5 103 GLN B N 1
ATOM 3187 C CA . GLN B 1 103 ? -8.516 9.016 -13.305 1 92.5 103 GLN B CA 1
ATOM 3188 C C . GLN B 1 103 ? -9.625 8.781 -14.328 1 92.5 103 GLN B C 1
ATOM 3190 O O . GLN B 1 103 ? -10.227 7.703 -14.367 1 92.5 103 GLN B O 1
ATOM 3195 N N . VAL B 1 104 ? -9.938 9.828 -15.086 1 83.81 104 VAL B N 1
ATOM 3196 C CA . VAL B 1 104 ? -10.906 9.672 -16.172 1 83.81 104 VAL B CA 1
ATOM 3197 C C . VAL B 1 104 ? -10.289 8.836 -17.297 1 83.81 104 VAL B C 1
ATOM 3199 O O . VAL B 1 104 ? -9.18 9.133 -17.75 1 83.81 104 VAL B O 1
ATOM 3202 N N . LEU B 1 105 ? -11.039 7.781 -17.641 1 88.44 105 LEU B N 1
ATOM 3203 C CA . LEU B 1 105 ? -10.492 6.84 -18.625 1 88.44 105 LEU B CA 1
ATOM 3204 C C . LEU B 1 105 ? -11.414 6.703 -19.828 1 88.44 105 LEU B C 1
ATOM 3206 O O . LEU B 1 105 ? -12.617 6.953 -19.719 1 88.44 105 LEU B O 1
ATOM 3210 N N . GLN B 1 106 ? -10.781 6.461 -20.922 1 86.12 106 GLN B N 1
ATOM 3211 C CA . GLN B 1 106 ? -11.484 5.949 -22.094 1 86.12 106 GLN B CA 1
ATOM 3212 C C . GLN B 1 106 ? -11.164 4.473 -22.312 1 86.12 106 GLN B C 1
ATOM 3214 O O . GLN B 1 106 ? -10.008 4.059 -22.234 1 86.12 106 GLN B O 1
ATOM 3219 N N . THR B 1 107 ? -12.234 3.66 -22.438 1 88.31 107 THR B N 1
ATOM 3220 C CA . THR B 1 107 ? -12.07 2.229 -22.672 1 88.31 107 THR B CA 1
ATOM 3221 C C . THR B 1 107 ? -12.273 1.885 -24.141 1 88.31 107 THR B C 1
ATOM 3223 O O . THR B 1 107 ? -13.266 2.295 -24.75 1 88.31 107 THR B O 1
ATOM 3226 N N . THR B 1 108 ? -11.273 1.235 -24.688 1 87.88 108 THR B N 1
ATOM 3227 C CA . THR B 1 108 ? -11.359 0.789 -26.078 1 87.88 108 THR B CA 1
ATOM 3228 C C . THR B 1 108 ? -10.961 -0.677 -26.188 1 87.88 108 THR B C 1
ATOM 3230 O O . THR B 1 108 ? -10.125 -1.163 -25.422 1 87.88 108 THR B O 1
ATOM 3233 N N . ARG B 1 109 ? -11.586 -1.38 -27.016 1 89 109 ARG B N 1
ATOM 3234 C CA . ARG B 1 109 ? -11.234 -2.775 -27.266 1 89 109 ARG B CA 1
ATOM 3235 C C . ARG B 1 109 ? -10.305 -2.904 -28.469 1 89 109 ARG B C 1
ATOM 3237 O O . ARG B 1 109 ? -10.602 -2.383 -29.547 1 89 109 ARG B O 1
ATOM 3244 N N . CYS B 1 110 ? -9.227 -3.559 -28.219 1 85.88 110 CYS B N 1
ATOM 3245 C CA . CYS B 1 110 ? -8.297 -3.793 -29.312 1 85.88 110 CYS B CA 1
ATOM 3246 C C . CYS B 1 110 ? -8.898 -4.719 -30.359 1 85.88 110 CYS B C 1
ATOM 3248 O O . CYS B 1 110 ? -9.336 -5.828 -30.031 1 85.88 110 CYS B O 1
ATOM 3250 N N . GLU B 1 111 ? -8.852 -4.234 -31.562 1 84.25 111 GLU B N 1
ATOM 3251 C CA . GLU B 1 111 ? -9.461 -5.016 -32.625 1 84.25 111 GLU B CA 1
ATOM 3252 C C . GLU B 1 111 ? -8.672 -6.289 -32.906 1 84.25 111 GLU B C 1
ATOM 3254 O O . GLU B 1 111 ? -9.258 -7.336 -33.219 1 84.25 111 GLU B O 1
ATOM 3259 N N . GLU B 1 112 ? -7.453 -6.289 -32.719 1 82.38 112 GLU B N 1
ATOM 3260 C CA . GLU B 1 112 ? -6.574 -7.398 -33.062 1 82.38 112 GLU B CA 1
ATOM 3261 C C . GLU B 1 112 ? -6.562 -8.461 -31.969 1 82.38 112 GLU B C 1
ATOM 3263 O O . GLU B 1 112 ? -6.699 -9.656 -32.25 1 82.38 112 GLU B O 1
ATOM 3268 N N . THR B 1 113 ? -6.566 -8.086 -30.75 1 82.38 113 THR B N 1
ATOM 3269 C CA . THR B 1 113 ? -6.348 -9.023 -29.656 1 82.38 113 THR B CA 1
ATOM 3270 C C . THR B 1 113 ? -7.625 -9.211 -28.844 1 82.38 113 THR B C 1
ATOM 3272 O O . THR B 1 113 ? -7.738 -10.164 -28.078 1 82.38 113 THR B O 1
ATOM 3275 N N . GLY B 1 114 ? -8.547 -8.266 -29.031 1 87.06 114 GLY B N 1
ATOM 3276 C CA . GLY B 1 114 ? -9.781 -8.312 -28.25 1 87.06 114 GLY B CA 1
ATOM 3277 C C . GLY B 1 114 ? -9.617 -7.797 -26.844 1 87.06 114 GLY B C 1
ATOM 3278 O O . GLY B 1 114 ? -10.578 -7.75 -26.078 1 87.06 114 GLY B O 1
ATOM 3279 N N . GLU B 1 115 ? -8.469 -7.375 -26.516 1 87.44 115 GLU B N 1
ATOM 3280 C CA . GLU B 1 115 ? -8.18 -6.895 -25.156 1 87.44 115 GLU B CA 1
ATOM 3281 C C . GLU B 1 115 ? -8.836 -5.543 -24.906 1 87.44 115 GLU B C 1
ATOM 3283 O O . GLU B 1 115 ? -8.844 -4.672 -25.781 1 87.44 115 GLU B O 1
ATOM 3288 N N . LEU B 1 116 ? -9.453 -5.441 -23.766 1 88.44 116 LEU B N 1
ATOM 3289 C CA . LEU B 1 116 ? -9.977 -4.148 -23.328 1 88.44 116 LEU B CA 1
ATOM 3290 C C . LEU B 1 116 ? -8.859 -3.279 -22.75 1 88.44 116 LEU B C 1
ATOM 3292 O O . LEU B 1 116 ? -8.164 -3.691 -21.828 1 88.44 116 LEU B O 1
ATOM 3296 N N . LYS B 1 117 ? -8.719 -2.102 -23.375 1 87.62 117 LYS B N 1
ATOM 3297 C CA . LYS B 1 117 ? -7.68 -1.17 -22.953 1 87.62 117 LYS B CA 1
ATOM 3298 C C . LYS B 1 117 ? -8.289 0.057 -22.281 1 87.62 117 LYS B C 1
ATOM 3300 O O . LYS B 1 117 ? -9.25 0.64 -22.781 1 87.62 117 LYS B O 1
ATOM 3305 N N . LYS B 1 118 ? -7.828 0.36 -21.156 1 88 118 LYS B N 1
ATOM 3306 C CA . LYS B 1 118 ? -8.203 1.572 -20.422 1 88 118 LYS B CA 1
ATOM 3307 C C . LYS B 1 118 ? -7.117 2.639 -20.547 1 88 118 LYS B C 1
ATOM 3309 O O . LYS B 1 118 ? -5.988 2.432 -20.094 1 88 118 LYS B O 1
ATOM 3314 N N . ILE B 1 119 ? -7.449 3.754 -21.109 1 83.94 119 ILE B N 1
ATOM 3315 C CA . ILE B 1 119 ? -6.461 4.793 -21.375 1 83.94 119 ILE B CA 1
ATOM 3316 C C . ILE B 1 119 ? -6.91 6.109 -20.75 1 83.94 119 ILE B C 1
ATOM 3318 O O . ILE B 1 119 ? -8.047 6.547 -20.953 1 83.94 119 ILE B O 1
ATOM 3322 N N . ALA B 1 120 ? -6 6.676 -19.938 1 85.06 120 ALA B N 1
ATOM 3323 C CA . ALA B 1 120 ? -6.301 7.977 -19.359 1 85.06 120 ALA B CA 1
ATOM 3324 C C . ALA B 1 120 ? -6.375 9.062 -20.422 1 85.06 120 ALA B C 1
ATOM 3326 O O . ALA B 1 120 ? -5.508 9.141 -21.297 1 85.06 120 ALA B O 1
ATOM 3327 N N . THR B 1 121 ? -7.344 9.93 -20.359 1 83 121 THR B N 1
ATOM 3328 C CA . THR B 1 121 ? -7.57 10.977 -21.344 1 83 121 THR B CA 1
ATOM 3329 C C . THR B 1 121 ? -6.625 12.156 -21.109 1 83 121 THR B C 1
ATOM 3331 O O . THR B 1 121 ? -6.133 12.758 -22.062 1 83 121 THR B O 1
ATOM 3334 N N . THR B 1 122 ? -6.461 12.484 -19.922 1 89.94 122 THR B N 1
ATOM 3335 C CA . THR B 1 122 ? -5.582 13.578 -19.516 1 89.94 122 THR B CA 1
ATOM 3336 C C . THR B 1 122 ? -4.73 13.172 -18.312 1 89.94 122 THR B C 1
ATOM 3338 O O . THR B 1 122 ? -5.176 12.398 -17.453 1 89.94 122 THR B O 1
ATOM 3341 N N . PRO B 1 123 ? -3.514 13.656 -18.297 1 94.5 123 PRO B N 1
ATOM 3342 C CA . PRO B 1 123 ? -2.691 13.344 -17.125 1 94.5 123 PRO B CA 1
ATOM 3343 C C . PRO B 1 123 ? -3.182 14.039 -15.852 1 94.5 123 PRO B C 1
ATOM 3345 O O . PRO B 1 123 ? -3.715 15.148 -15.922 1 94.5 123 PRO B O 1
ATOM 3348 N N . LEU B 1 124 ? -3.109 13.32 -14.789 1 96 124 LEU B N 1
ATOM 3349 C CA . LEU B 1 124 ? -3.312 13.938 -13.477 1 96 124 LEU B CA 1
ATOM 3350 C C . LEU B 1 124 ? -2.105 14.781 -13.086 1 96 124 LEU B C 1
ATOM 3352 O O . LEU B 1 124 ? -0.976 14.297 -13.07 1 96 124 LEU B O 1
ATOM 3356 N N . LEU B 1 125 ? -2.328 16.047 -12.758 1 97.44 125 LEU B N 1
ATOM 3357 C CA . LEU B 1 125 ? -1.217 16.922 -12.406 1 97.44 125 LEU B CA 1
ATOM 3358 C C . LEU B 1 125 ? -0.75 16.656 -10.977 1 97.44 125 LEU B C 1
ATOM 3360 O O . LEU B 1 125 ? -1.563 16.625 -10.055 1 97.44 125 LEU B O 1
ATOM 3364 N N . LEU B 1 126 ? 0.504 16.406 -10.836 1 98.31 126 LEU B N 1
ATOM 3365 C CA . LEU B 1 126 ? 1.184 16.281 -9.547 1 98.31 126 LEU B CA 1
ATOM 3366 C C . LEU B 1 126 ? 1.894 17.578 -9.172 1 98.31 126 LEU B C 1
ATOM 3368 O O . LEU B 1 126 ? 2.959 17.875 -9.703 1 98.31 126 LEU B O 1
ATOM 3372 N N . HIS B 1 127 ? 1.312 18.297 -8.289 1 98.88 127 HIS B N 1
ATOM 3373 C CA . HIS B 1 127 ? 1.92 19.531 -7.805 1 98.88 127 HIS B CA 1
ATOM 3374 C C . HIS B 1 127 ? 2.932 19.25 -6.699 1 98.88 127 HIS B C 1
ATOM 3376 O O . HIS B 1 127 ? 2.588 18.672 -5.672 1 98.88 127 HIS B O 1
ATOM 3382 N N . CYS B 1 128 ? 4.137 19.641 -6.914 1 98.81 128 CYS B N 1
ATOM 3383 C CA . CYS B 1 128 ? 5.141 19.469 -5.871 1 98.81 128 CYS B CA 1
ATOM 3384 C C . CYS B 1 128 ? 6.336 20.391 -6.105 1 98.81 128 CYS B C 1
ATOM 3386 O O . CYS B 1 128 ? 6.418 21.047 -7.145 1 98.81 128 CYS B O 1
ATOM 3388 N N . HIS B 1 129 ? 7.125 20.578 -5.113 1 98.81 129 HIS B N 1
ATOM 3389 C CA . HIS B 1 129 ? 8.391 21.281 -5.254 1 98.81 129 HIS B CA 1
ATOM 3390 C C . HIS B 1 129 ? 9.406 20.438 -6.023 1 98.81 129 HIS B C 1
ATOM 3392 O O . HIS B 1 129 ? 9.336 19.203 -6.012 1 98.81 129 HIS B O 1
ATOM 3398 N N . ALA B 1 130 ? 10.422 21.062 -6.598 1 98.62 130 ALA B N 1
ATOM 3399 C CA . ALA B 1 130 ? 11.453 20.391 -7.371 1 98.62 130 ALA B CA 1
ATOM 3400 C C . ALA B 1 130 ? 12.195 19.359 -6.52 1 98.62 130 ALA B C 1
ATOM 3402 O O . ALA B 1 130 ? 12.578 18.297 -7.012 1 98.62 130 ALA B O 1
ATOM 3403 N N . ARG B 1 131 ? 12.445 19.688 -5.266 1 98.19 131 ARG B N 1
ATOM 3404 C CA . ARG B 1 131 ? 13.133 18.75 -4.371 1 98.19 131 ARG B CA 1
ATOM 3405 C C . ARG B 1 131 ? 12.328 17.469 -4.203 1 98.19 131 ARG B C 1
ATOM 3407 O O . ARG B 1 131 ? 12.906 16.375 -4.113 1 98.19 131 ARG B O 1
ATOM 3414 N N . THR B 1 132 ? 11.008 17.609 -4.16 1 98.56 132 THR B N 1
ATOM 3415 C CA . THR B 1 132 ? 10.133 16.453 -4.055 1 98.56 132 THR B CA 1
ATOM 3416 C C . THR B 1 132 ? 10.125 15.656 -5.359 1 98.56 132 THR B C 1
ATOM 3418 O O . THR B 1 132 ? 10.195 14.43 -5.344 1 98.56 132 THR B O 1
ATOM 3421 N N . LYS B 1 133 ? 10.078 16.344 -6.496 1 98.69 133 LYS B N 1
ATOM 3422 C CA . LYS B 1 133 ? 10.148 15.68 -7.797 1 98.69 133 LYS B CA 1
ATOM 3423 C C . LYS B 1 133 ? 11.391 14.805 -7.906 1 98.69 133 LYS B C 1
ATOM 3425 O O . LYS B 1 133 ? 11.32 13.672 -8.406 1 98.69 133 LYS B O 1
ATOM 3430 N N . ALA B 1 134 ? 12.484 15.312 -7.43 1 98.19 134 ALA B N 1
ATOM 3431 C CA . ALA B 1 134 ? 13.75 14.602 -7.523 1 98.19 134 ALA B CA 1
ATOM 3432 C C . ALA B 1 134 ? 13.688 13.266 -6.789 1 98.19 134 ALA B C 1
ATOM 3434 O O . ALA B 1 134 ? 14.336 12.289 -7.195 1 98.19 134 ALA B O 1
ATOM 3435 N N . GLU B 1 135 ? 12.93 13.211 -5.77 1 97.56 135 GLU B N 1
ATOM 3436 C CA . GLU B 1 135 ? 12.797 12 -4.969 1 97.56 135 GLU B CA 1
ATOM 3437 C C . GLU B 1 135 ? 11.75 11.055 -5.562 1 97.56 135 GLU B C 1
ATOM 3439 O O . GLU B 1 135 ? 11.875 9.836 -5.453 1 97.56 135 GLU B O 1
ATOM 3444 N N . VAL B 1 136 ? 10.734 11.602 -6.152 1 98.5 136 VAL B N 1
ATOM 3445 C CA . VAL B 1 136 ? 9.57 10.82 -6.566 1 98.5 136 VAL B CA 1
ATOM 3446 C C . VAL B 1 136 ? 9.797 10.273 -7.977 1 98.5 136 VAL B C 1
ATOM 3448 O O . VAL B 1 136 ? 9.391 9.148 -8.281 1 98.5 136 VAL B O 1
ATOM 3451 N N . LEU B 1 137 ? 10.492 10.969 -8.82 1 98.12 137 LEU B N 1
ATOM 3452 C CA . LEU B 1 137 ? 10.625 10.633 -10.234 1 98.12 137 LEU B CA 1
ATOM 3453 C C . LEU B 1 137 ? 11.273 9.266 -10.406 1 98.12 137 LEU B C 1
ATOM 3455 O O . LEU B 1 137 ? 10.773 8.43 -11.164 1 98.12 137 LEU B O 1
ATOM 3459 N N . PRO B 1 138 ? 12.391 8.984 -9.695 1 97.19 138 PRO B N 1
ATOM 3460 C CA . PRO B 1 138 ? 13 7.672 -9.906 1 97.19 138 PRO B CA 1
ATOM 3461 C C . PRO B 1 138 ? 12.062 6.523 -9.547 1 97.19 138 PRO B C 1
ATOM 3463 O O . PRO B 1 138 ? 12.156 5.441 -10.133 1 97.19 138 PRO B O 1
ATOM 3466 N N . LYS B 1 139 ? 11.156 6.742 -8.641 1 97.38 139 LYS B N 1
ATOM 3467 C CA . LYS B 1 139 ? 10.227 5.707 -8.188 1 97.38 139 LYS B CA 1
ATOM 3468 C C . LYS B 1 139 ? 9.125 5.473 -9.211 1 97.38 139 LYS B C 1
ATOM 3470 O O . LYS B 1 139 ? 8.609 4.359 -9.336 1 97.38 139 LYS B O 1
ATOM 3475 N N . PHE B 1 140 ? 8.727 6.543 -9.891 1 97.88 140 PHE B N 1
ATOM 3476 C CA . PHE B 1 140 ? 7.48 6.48 -10.648 1 97.88 140 PHE B CA 1
ATOM 3477 C C . PHE B 1 140 ? 7.68 7.023 -12.062 1 97.88 140 PHE B C 1
ATOM 3479 O O . PHE B 1 140 ? 6.766 7.617 -12.641 1 97.88 140 PHE B O 1
ATOM 3486 N N . GLU B 1 141 ? 8.852 6.875 -12.578 1 95.56 141 GLU B N 1
ATOM 3487 C CA . GLU B 1 141 ? 9.102 7.312 -13.945 1 95.56 141 GLU B CA 1
ATOM 3488 C C . GLU B 1 141 ? 8.102 6.695 -14.914 1 95.56 141 GLU B C 1
ATOM 3490 O O . GLU B 1 141 ? 7.652 7.355 -15.859 1 95.56 141 GLU B O 1
ATOM 3495 N N . TYR B 1 142 ? 7.648 5.465 -14.664 1 92.88 142 TYR B N 1
ATOM 3496 C CA . TYR B 1 142 ? 6.785 4.719 -15.562 1 92.88 142 TYR B CA 1
ATOM 3497 C C . TYR B 1 142 ? 5.375 5.301 -15.578 1 92.88 142 TYR B C 1
ATOM 3499 O O . TYR B 1 142 ? 4.574 4.98 -16.453 1 92.88 142 TYR B O 1
ATOM 3507 N N . LEU B 1 143 ? 5.035 6.168 -14.625 1 95.75 143 LEU B N 1
ATOM 3508 C CA . LEU B 1 143 ? 3.709 6.777 -14.562 1 95.75 143 LEU B CA 1
ATOM 3509 C C . LEU B 1 143 ? 3.672 8.078 -15.352 1 95.75 143 LEU B C 1
ATOM 3511 O O . LEU B 1 143 ? 2.594 8.609 -15.625 1 95.75 143 LEU B O 1
ATOM 3515 N N . MET B 1 144 ? 4.805 8.602 -15.609 1 93.44 144 MET B N 1
ATOM 3516 C CA . MET B 1 144 ? 4.84 9.906 -16.266 1 93.44 144 MET B CA 1
ATOM 3517 C C . MET B 1 144 ? 4.398 9.789 -17.734 1 93.44 144 MET B C 1
ATOM 3519 O O . MET B 1 144 ? 4.699 8.797 -18.391 1 93.44 144 MET B O 1
ATOM 3523 N N . ASP B 1 145 ? 3.717 10.711 -18.078 1 83 145 ASP B N 1
ATOM 3524 C CA . ASP B 1 145 ? 3.154 10.711 -19.422 1 83 145 ASP B CA 1
ATOM 3525 C C . ASP B 1 145 ? 4.254 10.672 -20.484 1 83 145 ASP B C 1
ATOM 3527 O O . ASP B 1 145 ? 5.051 11.602 -20.594 1 83 145 ASP B O 1
ATOM 3531 N N . LYS B 1 146 ? 4.406 9.594 -21.031 1 79.25 146 LYS B N 1
ATOM 3532 C CA . LYS B 1 146 ? 5.344 9.391 -22.125 1 79.25 146 LYS B CA 1
ATOM 3533 C C . LYS B 1 146 ? 4.719 8.539 -23.234 1 79.25 146 LYS B C 1
ATOM 3535 O O . LYS B 1 146 ? 3.852 7.707 -22.969 1 79.25 146 LYS B O 1
ATOM 3540 N N . PRO B 1 147 ? 5.07 8.836 -24.438 1 72.38 147 PRO B N 1
ATOM 3541 C CA . PRO B 1 147 ? 4.57 8 -25.531 1 72.38 147 PRO B CA 1
ATOM 3542 C C . PRO B 1 147 ? 5 6.539 -25.406 1 72.38 147 PRO B C 1
ATOM 3544 O O . PRO B 1 147 ? 6.082 6.254 -24.891 1 72.38 147 PRO B O 1
ATOM 3547 N N . LEU B 1 148 ? 4.031 5.66 -25.656 1 68.69 148 LEU B N 1
ATOM 3548 C CA . LEU B 1 148 ? 4.355 4.238 -25.656 1 68.69 148 LEU B CA 1
ATOM 3549 C C . LEU B 1 148 ? 5.355 3.908 -26.75 1 68.69 148 LEU B C 1
ATOM 3551 O O . LEU B 1 148 ? 5.227 4.398 -27.875 1 68.69 148 LEU B O 1
ATOM 3555 N N . LEU B 1 149 ? 6.395 3.104 -26.359 1 69.62 149 LEU B N 1
ATOM 3556 C CA . LEU B 1 149 ? 7.355 2.656 -27.359 1 69.62 149 LEU B CA 1
ATOM 3557 C C . LEU B 1 149 ? 6.715 1.652 -28.312 1 69.62 149 LEU B C 1
ATOM 3559 O O . LEU B 1 149 ? 5.875 0.849 -27.906 1 69.62 149 LEU B O 1
ATOM 3563 N N . PRO B 1 150 ? 7.07 1.795 -29.594 1 70.62 150 PRO B N 1
ATOM 3564 C CA . PRO B 1 150 ? 6.559 0.821 -30.562 1 70.62 150 PRO B CA 1
ATOM 3565 C C . PRO B 1 150 ? 6.82 -0.623 -30.141 1 70.62 150 PRO B C 1
ATOM 3567 O O . PRO B 1 150 ? 7.93 -0.952 -29.719 1 70.62 150 PRO B O 1
ATOM 3570 N N . GLY B 1 151 ? 5.742 -1.468 -30.156 1 68.75 151 GLY B N 1
ATOM 3571 C CA . GLY B 1 151 ? 5.906 -2.885 -29.875 1 68.75 151 GLY B CA 1
ATOM 3572 C C . GLY B 1 151 ? 5.77 -3.221 -28.391 1 68.75 151 GLY B C 1
ATOM 3573 O O . GLY B 1 151 ? 5.723 -4.395 -28.016 1 68.75 151 GLY B O 1
ATOM 3574 N N . ALA B 1 152 ? 5.613 -2.16 -27.609 1 75.56 152 ALA B N 1
ATOM 3575 C CA . ALA B 1 152 ? 5.516 -2.424 -26.172 1 75.56 152 ALA B CA 1
ATOM 3576 C C . ALA B 1 152 ? 4.113 -2.9 -25.797 1 75.56 152 ALA B C 1
ATOM 3578 O O . ALA B 1 152 ? 3.129 -2.512 -26.422 1 75.56 152 ALA B O 1
ATOM 3579 N N . THR B 1 153 ? 4.164 -3.818 -24.844 1 81.44 153 THR B N 1
ATOM 3580 C CA . THR B 1 153 ? 2.881 -4.27 -24.312 1 81.44 153 THR B CA 1
ATOM 3581 C C . THR B 1 153 ? 2.199 -3.16 -23.516 1 81.44 153 THR B C 1
ATOM 3583 O O . THR B 1 153 ? 2.834 -2.5 -22.688 1 81.44 153 THR B O 1
ATOM 3586 N N . TYR B 1 154 ? 0.948 -2.986 -23.891 1 81.94 154 TYR B N 1
ATOM 3587 C CA . TYR B 1 154 ? 0.161 -2 -23.156 1 81.94 154 TYR B CA 1
ATOM 3588 C C . TYR B 1 154 ? 0.029 -2.393 -21.688 1 81.94 154 TYR B C 1
ATOM 3590 O O . TYR B 1 154 ? -0.198 -3.562 -21.375 1 81.94 154 TYR B O 1
ATOM 3598 N N . ARG B 1 155 ? 0.268 -1.4 -20.875 1 85.31 155 ARG B N 1
ATOM 3599 C CA . ARG B 1 155 ? 0.058 -1.562 -19.438 1 85.31 155 ARG B CA 1
ATOM 3600 C C . ARG B 1 155 ? -0.841 -0.46 -18.891 1 85.31 155 ARG B C 1
ATOM 3602 O O . ARG B 1 155 ? -0.587 0.725 -19.109 1 85.31 155 ARG B O 1
ATOM 3609 N N . TRP B 1 156 ? -1.891 -0.921 -18.266 1 88.31 156 TRP B N 1
ATOM 3610 C CA . TRP B 1 156 ? -2.771 0.057 -17.641 1 88.31 156 TRP B CA 1
ATOM 3611 C C . TRP B 1 156 ? -2.146 0.604 -16.359 1 88.31 156 TRP B C 1
ATOM 3613 O O . TRP B 1 156 ? -2.084 -0.093 -15.344 1 88.31 156 TRP B O 1
ATOM 3623 N N . THR B 1 157 ? -1.603 1.859 -16.438 1 90.81 157 THR B N 1
ATOM 3624 C CA . THR B 1 157 ? -1.039 2.59 -15.305 1 90.81 157 THR B CA 1
ATOM 3625 C C . THR B 1 157 ? -1.635 3.992 -15.211 1 90.81 157 THR B C 1
ATOM 3627 O O . THR B 1 157 ? -2.338 4.434 -16.125 1 90.81 157 THR B O 1
ATOM 3630 N N . ALA B 1 158 ? -1.421 4.633 -14.102 1 93 158 ALA B N 1
ATOM 3631 C CA . ALA B 1 158 ? -1.78 6.047 -14.008 1 93 158 ALA B CA 1
ATOM 3632 C C . ALA B 1 158 ? -0.965 6.887 -14.984 1 93 158 ALA B C 1
ATOM 3634 O O . ALA B 1 158 ? 0.157 6.52 -15.344 1 93 158 ALA B O 1
ATOM 3635 N N . LYS B 1 159 ? -1.561 7.887 -15.461 1 94.56 159 LYS B N 1
ATOM 3636 C CA . LYS B 1 159 ? -0.868 8.891 -16.266 1 94.56 159 LYS B CA 1
ATOM 3637 C C . LYS B 1 159 ? -0.734 10.203 -15.508 1 94.56 159 LYS B C 1
ATOM 3639 O O . LYS B 1 159 ? -1.734 10.859 -15.203 1 94.56 159 LYS B O 1
ATOM 3644 N N . LEU B 1 160 ? 0.522 10.562 -15.18 1 97 160 LEU B N 1
ATOM 3645 C CA . LEU B 1 160 ? 0.791 11.734 -14.359 1 97 160 LEU B CA 1
ATOM 3646 C C . LEU B 1 160 ? 1.662 12.742 -15.109 1 97 160 LEU B C 1
ATOM 3648 O O . LEU B 1 160 ? 2.334 12.383 -16.078 1 97 160 LEU B O 1
ATOM 3652 N N . ASP B 1 161 ? 1.593 13.93 -14.742 1 97.06 161 ASP B N 1
ATOM 3653 C CA . ASP B 1 161 ? 2.486 14.992 -15.195 1 97.06 161 ASP B CA 1
ATOM 3654 C C . ASP B 1 161 ? 2.809 15.961 -14.055 1 97.06 161 ASP B C 1
ATOM 3656 O O . ASP B 1 161 ? 2.043 16.078 -13.102 1 97.06 161 ASP B O 1
ATOM 3660 N N . TRP B 1 162 ? 3.93 16.656 -14.164 1 98 162 TRP B N 1
ATOM 3661 C CA . TRP B 1 162 ? 4.41 17.516 -13.078 1 98 162 TRP B CA 1
ATOM 3662 C C . TRP B 1 162 ? 3.826 18.906 -13.188 1 98 162 TRP B C 1
ATOM 3664 O O . TRP B 1 162 ? 3.699 19.453 -14.289 1 98 162 TRP B O 1
ATOM 3674 N N . ALA B 1 163 ? 3.436 19.5 -12.133 1 98.62 163 ALA B N 1
ATOM 3675 C CA . ALA B 1 163 ? 3.17 20.922 -11.961 1 98.62 163 ALA B CA 1
ATOM 3676 C C . ALA B 1 163 ? 3.93 21.484 -10.758 1 98.62 163 ALA B C 1
ATOM 3678 O O . ALA B 1 163 ? 3.488 21.344 -9.617 1 98.62 163 ALA B O 1
ATOM 3679 N N . LEU B 1 164 ? 4.992 22.188 -11.008 1 98.75 164 LEU B N 1
ATOM 3680 C CA . LEU B 1 164 ? 5.926 22.531 -9.938 1 98.75 164 LEU B CA 1
ATOM 3681 C C . LEU B 1 164 ? 5.551 23.859 -9.297 1 98.75 164 LEU B C 1
ATOM 3683 O O . LEU B 1 164 ? 5.051 24.766 -9.977 1 98.75 164 LEU B O 1
ATOM 3687 N N . PHE B 1 165 ? 5.715 23.938 -8.008 1 98.75 165 PHE B N 1
ATOM 3688 C CA . PHE B 1 165 ? 5.629 25.203 -7.27 1 98.75 165 PHE B CA 1
ATOM 3689 C C . PHE B 1 165 ? 6.914 25.453 -6.492 1 98.75 165 PHE B C 1
ATOM 3691 O O . PHE B 1 165 ? 7.711 24.531 -6.281 1 98.75 165 PHE B O 1
ATOM 3698 N N . GLU B 1 166 ? 7.129 26.688 -6.086 1 98.5 166 GLU B N 1
ATOM 3699 C CA . GLU B 1 166 ? 8.211 27.078 -5.191 1 98.5 166 GLU B CA 1
ATOM 3700 C C . GLU B 1 166 ? 7.695 27.375 -3.785 1 98.5 166 GLU B C 1
ATOM 3702 O O . GLU B 1 166 ? 6.488 27.469 -3.57 1 98.5 166 GLU B O 1
ATOM 3707 N N . ASP B 1 167 ? 8.617 27.469 -2.877 1 98.19 167 ASP B N 1
ATOM 3708 C CA . ASP B 1 167 ? 8.242 27.828 -1.513 1 98.19 167 ASP B CA 1
ATOM 3709 C C . ASP B 1 167 ? 7.508 29.156 -1.476 1 98.19 167 ASP B C 1
ATOM 3711 O O . ASP B 1 167 ? 7.922 30.125 -2.125 1 98.19 167 ASP B O 1
ATOM 3715 N N . PHE B 1 168 ? 6.383 29.188 -0.807 1 97.75 168 PHE B N 1
ATOM 3716 C CA . PHE B 1 168 ? 5.543 30.344 -0.538 1 97.75 168 PHE B CA 1
ATOM 3717 C C . PHE B 1 168 ? 4.777 30.766 -1.789 1 97.75 168 PHE B C 1
ATOM 3719 O O . PHE B 1 168 ? 4.062 31.766 -1.78 1 97.75 168 PHE B O 1
ATOM 3726 N N . ASP B 1 169 ? 4.906 29.922 -2.9 1 98 169 ASP B N 1
ATOM 3727 C CA . ASP B 1 169 ? 4.086 30.188 -4.078 1 98 169 ASP B CA 1
ATOM 3728 C C . ASP B 1 169 ? 2.602 29.984 -3.771 1 98 169 ASP B C 1
ATOM 3730 O O . ASP B 1 169 ? 2.238 29.094 -2.99 1 98 169 ASP B O 1
ATOM 3734 N N . THR B 1 170 ? 1.795 30.828 -4.344 1 98.12 170 THR B N 1
ATOM 3735 C CA . THR B 1 170 ? 0.368 30.547 -4.477 1 98.12 170 THR B CA 1
ATOM 3736 C C . THR B 1 170 ? 0.053 30 -5.863 1 98.12 170 THR B C 1
ATOM 3738 O O . THR B 1 170 ? 0.486 30.547 -6.875 1 98.12 170 THR B O 1
ATOM 3741 N N . PHE B 1 171 ? -0.589 28.859 -5.953 1 98.62 171 PHE B N 1
ATOM 3742 C CA . PHE B 1 171 ? -0.888 28.188 -7.215 1 98.62 171 PHE B CA 1
ATOM 3743 C C . PHE B 1 171 ? -2.285 27.594 -7.191 1 98.62 171 PHE B C 1
ATOM 3745 O O . PHE B 1 171 ? -2.91 27.5 -6.133 1 98.62 171 PHE B O 1
ATOM 3752 N N . THR B 1 172 ? -2.779 27.266 -8.344 1 98.56 172 THR B N 1
ATOM 3753 C CA . THR B 1 172 ? -4.113 26.688 -8.477 1 98.56 172 THR B CA 1
ATOM 3754 C C . THR B 1 172 ? -4.031 25.219 -8.875 1 98.56 172 THR B C 1
ATOM 3756 O O . THR B 1 172 ? -3.271 24.859 -9.773 1 98.56 172 THR B O 1
ATOM 3759 N N . ALA B 1 173 ? -4.703 24.391 -8.156 1 98.56 173 ALA B N 1
ATOM 3760 C CA . ALA B 1 173 ? -4.875 22.984 -8.477 1 98.56 173 ALA B CA 1
ATOM 3761 C C . ALA B 1 173 ? -6.352 22.625 -8.641 1 98.56 173 ALA B C 1
ATOM 3763 O O . ALA B 1 173 ? -7.113 22.672 -7.672 1 98.56 173 ALA B O 1
ATOM 3764 N N . ALA B 1 174 ? -6.715 22.297 -9.836 1 97.44 174 ALA B N 1
ATOM 3765 C CA . ALA B 1 174 ? -8.094 21.922 -10.156 1 97.44 174 ALA B CA 1
ATOM 3766 C C . ALA B 1 174 ? -9.07 22.969 -9.633 1 97.44 174 ALA B C 1
ATOM 3768 O O . ALA B 1 174 ? -10.086 22.641 -9.016 1 97.44 174 ALA B O 1
ATOM 3769 N N . GLY B 1 175 ? -8.766 24.203 -9.742 1 97.81 175 GLY B N 1
ATOM 3770 C CA . GLY B 1 175 ? -9.68 25.297 -9.438 1 97.81 175 GLY B CA 1
ATOM 3771 C C . GLY B 1 175 ? -9.594 25.75 -7.988 1 97.81 175 GLY B C 1
ATOM 3772 O O . GLY B 1 175 ? -10.289 26.688 -7.59 1 97.81 175 GLY B O 1
ATOM 3773 N N . ILE B 1 176 ? -8.75 25.141 -7.195 1 98.56 176 ILE B N 1
ATOM 3774 C CA . ILE B 1 176 ? -8.594 25.516 -5.793 1 98.56 176 ILE B CA 1
ATOM 3775 C C . ILE B 1 176 ? -7.23 26.156 -5.578 1 98.56 176 ILE B C 1
ATOM 3777 O O . ILE B 1 176 ? -6.215 25.656 -6.074 1 98.56 176 ILE B O 1
ATOM 3781 N N . THR B 1 177 ? -7.199 27.25 -4.863 1 98.62 177 THR B N 1
ATOM 3782 C CA . THR B 1 177 ? -5.969 27.984 -4.617 1 98.62 177 THR B CA 1
ATOM 3783 C C . THR B 1 177 ? -5.25 27.453 -3.381 1 98.62 177 THR B C 1
ATOM 3785 O O . THR B 1 177 ? -5.863 27.297 -2.324 1 98.62 177 THR B O 1
ATOM 3788 N N . PHE B 1 178 ? -3.951 27.172 -3.557 1 98.81 178 PHE B N 1
ATOM 3789 C CA . PHE B 1 178 ? -3.104 26.719 -2.463 1 98.81 178 PHE B CA 1
ATOM 3790 C C . PHE B 1 178 ? -1.89 27.625 -2.305 1 98.81 178 PHE B C 1
ATOM 3792 O O . PHE B 1 178 ? -1.414 28.219 -3.279 1 98.81 178 PHE B O 1
ATOM 3799 N N . THR B 1 179 ? -1.45 27.766 -1.109 1 98.5 179 THR B N 1
ATOM 3800 C CA . THR B 1 179 ? -0.148 28.359 -0.821 1 98.5 179 THR B CA 1
ATOM 3801 C C . THR B 1 179 ? 0.784 27.328 -0.186 1 98.5 179 THR B C 1
ATOM 3803 O O . THR B 1 179 ? 0.427 26.688 0.804 1 98.5 179 THR B O 1
ATOM 3806 N N . ALA B 1 180 ? 1.958 27.219 -0.812 1 98.75 180 ALA B N 1
ATOM 3807 C CA . ALA B 1 180 ? 2.938 26.281 -0.291 1 98.75 180 ALA B CA 1
ATOM 3808 C C . ALA B 1 180 ? 3.689 26.859 0.901 1 98.75 180 ALA B C 1
ATOM 3810 O O . ALA B 1 180 ? 4.148 28 0.854 1 98.75 180 ALA B O 1
ATOM 3811 N N . LEU B 1 181 ? 3.787 26.109 1.98 1 98.44 181 LEU B N 1
ATOM 3812 C CA . LEU B 1 181 ? 4.445 26.531 3.211 1 98.44 181 LEU B CA 1
ATOM 3813 C C . LEU B 1 181 ? 5.609 25.609 3.549 1 98.44 181 LEU B C 1
ATOM 3815 O O . LEU B 1 181 ? 5.398 24.484 4.02 1 98.44 181 LEU B O 1
ATOM 3819 N N . PRO B 1 182 ? 6.875 26.031 3.346 1 98.25 182 PRO B N 1
ATOM 3820 C CA . PRO B 1 182 ? 8.008 25.156 3.678 1 98.25 182 PRO B CA 1
ATOM 3821 C C . PRO B 1 182 ? 8.141 24.906 5.18 1 98.25 182 PRO B C 1
ATOM 3823 O O . PRO B 1 182 ? 7.973 25.828 5.98 1 98.25 182 PRO B O 1
ATOM 3826 N N . VAL B 1 183 ? 8.359 23.703 5.566 1 98.12 183 VAL B N 1
ATOM 3827 C CA . VAL B 1 183 ? 8.602 23.281 6.945 1 98.12 183 VAL B CA 1
ATOM 3828 C C . VAL B 1 183 ? 9.766 22.297 6.992 1 98.12 183 VAL B C 1
ATOM 3830 O O . VAL B 1 183 ? 10.188 21.781 5.953 1 98.12 183 VAL B O 1
ATOM 3833 N N . LEU B 1 184 ? 10.273 22.047 8.234 1 97.44 184 LEU B N 1
ATOM 3834 C CA . LEU B 1 184 ? 11.352 21.078 8.398 1 97.44 184 LEU B CA 1
ATOM 3835 C C . LEU B 1 184 ? 10.797 19.719 8.82 1 97.44 184 LEU B C 1
ATOM 3837 O O . LEU B 1 184 ? 9.969 19.641 9.734 1 97.44 184 LEU B O 1
ATOM 3841 N N . HIS B 1 185 ? 11.172 18.672 8.109 1 97.12 185 HIS B N 1
ATOM 3842 C CA . HIS B 1 185 ? 10.859 17.281 8.43 1 97.12 185 HIS B CA 1
ATOM 3843 C C . HIS B 1 185 ? 12.125 16.516 8.797 1 97.12 185 HIS B C 1
ATOM 3845 O O . HIS B 1 185 ? 12.43 15.492 8.172 1 97.12 185 HIS B O 1
ATOM 3851 N N . GLY B 1 186 ? 12.719 16.906 9.922 1 93.06 186 GLY B N 1
ATOM 3852 C CA . GLY B 1 186 ? 14.07 16.516 10.281 1 93.06 186 GLY B CA 1
ATOM 3853 C C . GLY B 1 186 ? 15.133 17.484 9.805 1 93.06 186 GLY B C 1
ATOM 3854 O O . GLY B 1 186 ? 14.883 18.281 8.891 1 93.06 186 GLY B O 1
ATOM 3855 N N . LYS B 1 187 ? 16.312 17.375 10.43 1 88.31 187 LYS B N 1
ATOM 3856 C CA . LYS B 1 187 ? 17.391 18.297 10.094 1 88.31 187 LYS B CA 1
ATOM 3857 C C . LYS B 1 187 ? 17.781 18.188 8.625 1 88.31 187 LYS B C 1
ATOM 3859 O O . LYS B 1 187 ? 18.031 17.078 8.133 1 88.31 187 LYS B O 1
ATOM 3864 N N . GLY B 1 188 ? 17.656 19.328 7.969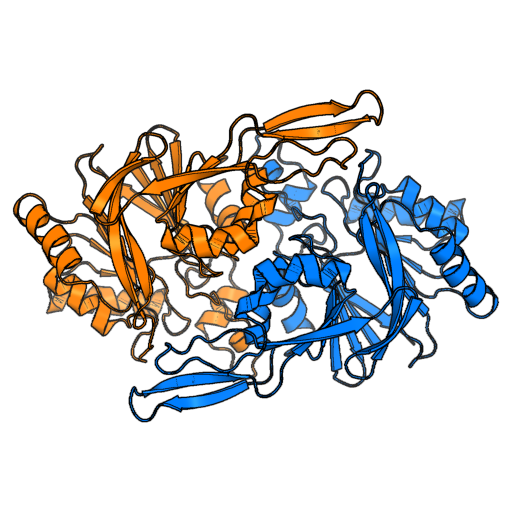 1 89.06 188 GLY B N 1
ATOM 3865 C CA . GLY B 1 188 ? 18.156 19.406 6.605 1 89.06 188 GLY B CA 1
ATOM 3866 C C . GLY B 1 188 ? 17.172 18.922 5.574 1 89.06 188 GLY B C 1
ATOM 3867 O O . GLY B 1 188 ? 17.484 18.859 4.383 1 89.06 188 GLY B O 1
ATOM 3868 N N . TYR B 1 189 ? 16 18.531 5.953 1 94.62 189 TYR B N 1
ATOM 3869 C CA . TYR B 1 189 ? 14.977 18.078 5.02 1 94.62 189 TYR B CA 1
ATOM 3870 C C . TYR B 1 189 ? 13.766 19 5.031 1 94.62 189 TYR B C 1
ATOM 3872 O O . TYR B 1 189 ? 13.016 19.031 6.008 1 94.62 189 TYR B O 1
ATOM 3880 N N . ILE B 1 190 ? 13.609 19.688 3.928 1 96.56 190 ILE B N 1
ATOM 3881 C CA . ILE B 1 190 ? 12.508 20.641 3.822 1 96.56 190 ILE B CA 1
ATOM 3882 C C . ILE B 1 190 ? 11.359 20 3.043 1 96.56 190 ILE B C 1
ATOM 3884 O O . ILE B 1 190 ? 11.555 19.484 1.941 1 96.56 190 ILE B O 1
ATOM 3888 N N . CYS B 1 191 ? 10.242 19.922 3.605 1 97.25 191 CYS B N 1
ATOM 3889 C CA . CYS B 1 191 ? 9.016 19.531 2.92 1 97.25 191 CYS B CA 1
ATOM 3890 C C . CYS B 1 191 ? 8 20.656 2.93 1 97.25 191 CYS B C 1
ATOM 3892 O O . CYS B 1 191 ? 8.352 21.812 3.189 1 97.25 191 CYS B O 1
ATOM 3894 N N . ASN B 1 192 ? 6.734 20.391 2.484 1 98.12 192 ASN B N 1
ATOM 3895 C CA . ASN B 1 192 ? 5.781 21.484 2.369 1 98.12 192 ASN B CA 1
ATOM 3896 C C . ASN B 1 192 ? 4.469 21.156 3.078 1 98.12 192 ASN B C 1
ATOM 3898 O O . ASN B 1 192 ? 3.99 20.031 3.021 1 98.12 192 ASN B O 1
ATOM 3902 N N . GLY B 1 193 ? 3.926 22.125 3.822 1 98.56 193 GLY B N 1
ATOM 3903 C CA . GLY B 1 193 ? 2.508 22.219 4.129 1 98.56 193 GLY B CA 1
ATOM 3904 C C . GLY B 1 193 ? 1.753 23.109 3.156 1 98.56 193 GLY B C 1
ATOM 3905 O O . GLY B 1 193 ? 2.334 23.641 2.203 1 98.56 193 GLY B O 1
ATOM 3906 N N . PHE B 1 194 ? 0.457 23.266 3.414 1 98.88 194 PHE B N 1
ATOM 3907 C CA . PHE B 1 194 ? -0.354 24.047 2.492 1 98.88 194 PHE B CA 1
ATOM 3908 C C . PHE B 1 194 ? -1.387 24.875 3.248 1 98.88 194 PHE B C 1
ATOM 3910 O O . PHE B 1 194 ? -1.917 24.438 4.27 1 98.88 194 PHE B O 1
ATOM 3917 N N . GLU B 1 195 ? -1.637 26.047 2.775 1 98.44 195 GLU B N 1
ATOM 3918 C CA . GLU B 1 195 ? -2.783 26.859 3.166 1 98.44 195 GLU B CA 1
ATOM 3919 C C . GLU B 1 195 ? -3.791 26.969 2.025 1 98.44 195 GLU B C 1
ATOM 3921 O O . GLU B 1 195 ? -3.408 27.141 0.865 1 98.44 195 GLU B O 1
ATOM 3926 N N . PHE B 1 196 ? -5.086 26.812 2.307 1 98.56 196 PHE B N 1
ATOM 3927 C CA . PHE B 1 196 ? -6.129 26.938 1.296 1 98.56 196 PHE B CA 1
ATOM 3928 C C . PHE B 1 196 ? -7.457 27.328 1.936 1 98.56 196 PHE B C 1
ATOM 3930 O O . PHE B 1 196 ? -7.543 27.484 3.154 1 98.56 196 PHE B O 1
ATOM 3937 N N . GLY B 1 197 ? -8.477 27.547 1.088 1 98 197 GLY B N 1
ATOM 3938 C CA . GLY B 1 197 ? -9.812 27.875 1.578 1 98 197 GLY B CA 1
ATOM 3939 C C . GLY B 1 197 ? -10.25 29.281 1.234 1 98 197 GLY B C 1
ATOM 3940 O O . GLY B 1 197 ? -11.367 29.688 1.57 1 98 197 GLY B O 1
ATOM 3941 N N . SER B 1 198 ? -9.391 30.047 0.514 1 96 198 SER B N 1
ATOM 3942 C CA . SER B 1 198 ? -9.695 31.438 0.218 1 96 198 SER B CA 1
ATOM 3943 C C . SER B 1 198 ? -10.984 31.578 -0.574 1 96 198 SER B C 1
ATOM 3945 O O . SER B 1 198 ? -11.719 32.562 -0.424 1 96 198 SER B O 1
ATOM 3947 N N . GLU B 1 199 ? -11.344 30.594 -1.401 1 96.81 199 GLU B N 1
ATOM 3948 C CA . GLU B 1 199 ? -12.547 30.609 -2.229 1 96.81 199 GLU B CA 1
ATOM 3949 C C . GLU B 1 199 ? -13.797 30.734 -1.372 1 96.81 199 GLU B C 1
ATOM 3951 O O . GLU B 1 199 ? -14.82 31.266 -1.828 1 96.81 199 GLU B O 1
ATOM 3956 N N . VAL B 1 200 ? -13.68 30.312 -0.178 1 97.5 200 VAL B N 1
ATOM 3957 C CA . VAL B 1 200 ? -14.875 30.297 0.669 1 97.5 200 VAL B CA 1
ATOM 3958 C C . VAL B 1 200 ? -14.648 31.188 1.886 1 97.5 200 VAL B C 1
ATOM 3960 O O . VAL B 1 200 ? -15.328 31.047 2.904 1 97.5 200 VAL B O 1
ATOM 3963 N N . GLY B 1 201 ? -13.664 32 1.85 1 95.81 201 GLY B N 1
ATOM 3964 C CA . GLY B 1 201 ? -13.383 32.969 2.895 1 95.81 201 GLY B CA 1
ATOM 3965 C C . GLY B 1 201 ? -12.836 32.344 4.164 1 95.81 201 GLY B C 1
ATOM 3966 O O . GLY B 1 201 ? -13.07 32.844 5.262 1 95.81 201 GLY B O 1
ATOM 3967 N N . ALA B 1 202 ? -12.18 31.219 4.051 1 96.88 202 ALA B N 1
ATOM 3968 C CA . ALA B 1 202 ? -11.609 30.516 5.199 1 96.88 202 ALA B CA 1
ATOM 3969 C C . ALA B 1 202 ? -10.102 30.344 5.043 1 96.88 202 ALA B C 1
ATOM 3971 O O . ALA B 1 202 ? -9.562 30.516 3.953 1 96.88 202 ALA B O 1
ATOM 3972 N N . ARG B 1 203 ? -9.484 30.094 6.168 1 97.44 203 ARG B N 1
ATOM 3973 C CA . ARG B 1 203 ? -8.062 29.75 6.191 1 97.44 203 ARG B CA 1
ATOM 3974 C C . ARG B 1 203 ? -7.844 28.375 6.793 1 97.44 203 ARG B C 1
ATOM 3976 O O . ARG B 1 203 ? -8.062 28.172 7.988 1 97.44 203 ARG B O 1
ATOM 3983 N N . PHE B 1 204 ? -7.508 27.422 5.961 1 98.62 204 PHE B N 1
ATOM 3984 C CA . PHE B 1 204 ? -7.137 26.078 6.375 1 98.62 204 PHE B CA 1
ATOM 3985 C C . PHE B 1 204 ? -5.637 25.859 6.199 1 98.62 204 PHE B C 1
ATOM 3987 O O . PHE B 1 204 ? -5.109 26 5.094 1 98.62 204 PHE B O 1
ATOM 3994 N N . VAL B 1 205 ? -4.949 25.531 7.281 1 98.75 205 VAL B N 1
ATOM 3995 C CA . VAL B 1 205 ? -3.508 25.312 7.242 1 98.75 205 VAL B CA 1
ATOM 3996 C C . VAL B 1 205 ? -3.201 23.859 7.574 1 98.75 205 VAL B C 1
ATOM 3998 O O . VAL B 1 205 ? -3.613 23.344 8.625 1 98.75 205 VAL B O 1
ATOM 4001 N N . TYR B 1 206 ? -2.494 23.172 6.668 1 98.88 206 TYR B N 1
ATOM 4002 C CA . TYR B 1 206 ? -2.152 21.766 6.785 1 98.88 206 TYR B CA 1
ATOM 4003 C C . TYR B 1 206 ? -0.646 21.578 6.93 1 98.88 206 TYR B C 1
ATOM 4005 O O . TYR B 1 206 ? 0.107 21.812 5.98 1 98.88 206 TYR B O 1
ATOM 4013 N N . LEU B 1 207 ? -0.206 21.125 8.133 1 98.62 207 LEU B N 1
ATOM 4014 C CA . LEU B 1 207 ? 1.194 20.859 8.445 1 98.62 207 LEU B CA 1
ATOM 4015 C C . LEU B 1 207 ? 1.374 19.438 8.969 1 98.62 207 LEU B C 1
ATOM 4017 O O . LEU B 1 207 ? 1.447 19.234 10.188 1 98.62 207 LEU B O 1
ATOM 4021 N N . SER B 1 208 ? 1.553 18.344 8.25 1 97.25 208 SER B N 1
ATOM 4022 C CA . SER B 1 208 ? 1.46 16.938 8.641 1 97.25 208 SER B CA 1
ATOM 4023 C C . SER B 1 208 ? 2.828 16.375 9.016 1 97.25 208 SER B C 1
ATOM 4025 O O . SER B 1 208 ? 2.947 15.586 9.953 1 97.25 208 SER B O 1
ATOM 4027 N N . ASP B 1 209 ? 3.869 16.422 8.453 1 96.19 209 ASP B N 1
ATOM 4028 C CA . ASP B 1 209 ? 5.215 15.875 8.586 1 96.19 209 ASP B CA 1
ATOM 4029 C C . ASP B 1 209 ? 6.242 16.984 8.812 1 96.19 209 ASP B C 1
ATOM 4031 O O . ASP B 1 209 ? 6.828 17.5 7.859 1 96.19 209 ASP B O 1
ATOM 4035 N N . LEU B 1 210 ? 6.398 17.25 10.156 1 96.94 210 LEU B N 1
ATOM 4036 C CA . LEU B 1 210 ? 7.355 18.312 10.414 1 96.94 210 LEU B CA 1
ATOM 4037 C C . LEU B 1 210 ? 7.965 18.188 11.805 1 96.94 210 LEU B C 1
ATOM 4039 O O . LEU B 1 210 ? 7.371 17.562 12.688 1 96.94 210 LEU B O 1
ATOM 4043 N N . THR B 1 211 ? 9.062 18.703 11.93 1 95.5 211 THR B N 1
ATOM 4044 C CA . THR B 1 211 ? 9.742 18.828 13.219 1 95.5 211 THR B CA 1
ATOM 4045 C C . THR B 1 211 ? 9.758 20.297 13.664 1 95.5 211 THR B C 1
ATOM 4047 O O . THR B 1 211 ? 9.805 20.578 14.867 1 95.5 211 THR B O 1
ATOM 4050 N N . GLU B 1 212 ? 9.688 21.172 12.703 1 95.06 212 GLU B N 1
ATOM 4051 C CA . GLU B 1 212 ? 9.789 22.609 13 1 95.06 212 GLU B CA 1
ATOM 4052 C C . GLU B 1 212 ? 9.109 23.438 11.922 1 95.06 212 GLU B C 1
ATOM 4054 O O . GLU B 1 212 ? 9.25 23.156 10.734 1 95.06 212 GLU B O 1
ATOM 4059 N N . VAL B 1 213 ? 8.336 24.391 12.391 1 96.38 213 VAL B N 1
ATOM 4060 C CA . VAL B 1 213 ? 7.852 25.422 11.492 1 96.38 213 VAL B CA 1
ATOM 4061 C C . VAL B 1 213 ? 8.93 26.5 11.305 1 96.38 213 VAL B C 1
ATOM 4063 O O . VAL B 1 213 ? 9.359 27.125 12.273 1 96.38 213 VAL B O 1
ATOM 4066 N N . THR B 1 214 ? 9.375 26.609 10.109 1 94 214 THR B N 1
ATOM 4067 C CA . THR B 1 214 ? 10.445 27.562 9.867 1 94 214 THR B CA 1
ATOM 4068 C C . THR B 1 214 ? 10.016 28.969 10.25 1 94 214 THR B C 1
ATOM 4070 O O . THR B 1 214 ? 8.82 29.281 10.234 1 94 214 THR B O 1
ATOM 4073 N N . ASP B 1 215 ? 11.008 29.859 10.547 1 94.31 215 ASP B N 1
ATOM 4074 C CA . ASP B 1 215 ? 10.727 31.266 10.867 1 94.31 215 ASP B CA 1
ATOM 4075 C C . ASP B 1 215 ? 9.961 31.938 9.734 1 94.31 215 ASP B C 1
ATOM 4077 O O . ASP B 1 215 ? 9.016 32.688 9.977 1 94.31 215 ASP B O 1
ATOM 4081 N N . ALA B 1 216 ? 10.406 31.672 8.586 1 95.5 216 ALA B N 1
ATOM 4082 C CA . ALA B 1 216 ? 9.758 32.281 7.426 1 95.5 216 ALA B CA 1
ATOM 4083 C C . ALA B 1 216 ? 8.297 31.844 7.328 1 95.5 216 ALA B C 1
ATOM 4085 O O . ALA B 1 216 ? 7.43 32.656 6.98 1 95.5 216 ALA B O 1
ATOM 4086 N N . THR B 1 217 ? 8.008 30.594 7.605 1 96.62 217 THR B N 1
ATOM 4087 C CA . THR B 1 217 ? 6.645 30.094 7.562 1 96.62 217 THR B CA 1
ATOM 4088 C C . THR B 1 217 ? 5.816 30.688 8.703 1 96.62 217 THR B C 1
ATOM 4090 O O . THR B 1 217 ? 4.637 31.016 8.516 1 96.62 217 THR B O 1
ATOM 4093 N N . VAL B 1 218 ? 6.391 30.859 9.859 1 95.56 218 VAL B N 1
ATOM 4094 C CA . VAL B 1 218 ? 5.711 31.5 10.977 1 95.56 218 VAL B CA 1
ATOM 4095 C C . VAL B 1 218 ? 5.305 32.906 10.594 1 95.56 218 VAL B C 1
ATOM 4097 O O . VAL B 1 218 ? 4.164 33.344 10.828 1 95.56 218 VAL B O 1
ATOM 4100 N N . VAL B 1 219 ? 6.223 33.625 10.008 1 94.56 219 VAL B N 1
ATOM 4101 C CA . VAL B 1 219 ? 5.961 34.969 9.594 1 94.56 219 VAL B CA 1
ATOM 4102 C C . VAL B 1 219 ? 4.824 35 8.57 1 94.56 219 VAL B C 1
ATOM 4104 O O . VAL B 1 219 ? 3.906 35.812 8.68 1 94.56 219 VAL B O 1
ATOM 4107 N N . ALA B 1 220 ? 4.887 34.125 7.645 1 94.25 220 ALA B N 1
ATOM 4108 C CA . ALA B 1 220 ? 3.85 34.062 6.613 1 94.25 220 ALA B CA 1
ATOM 4109 C C . ALA B 1 220 ? 2.479 33.781 7.234 1 94.25 220 ALA B C 1
ATOM 4111 O O . ALA B 1 220 ? 1.493 34.438 6.863 1 94.25 220 ALA B O 1
ATOM 4112 N N . LEU B 1 221 ? 2.414 32.906 8.164 1 95.44 221 LEU B N 1
ATOM 4113 C CA . LEU B 1 221 ? 1.15 32.5 8.773 1 95.44 221 LEU B CA 1
ATOM 4114 C C . LEU B 1 221 ? 0.63 33.594 9.703 1 95.44 221 LEU B C 1
ATOM 4116 O O . LEU B 1 221 ? -0.578 33.844 9.773 1 95.44 221 LEU B O 1
ATOM 4120 N N . THR B 1 222 ? 1.474 34.25 10.406 1 92.69 222 THR B N 1
ATOM 4121 C CA . THR B 1 222 ? 1.066 35.25 11.391 1 92.69 222 THR B CA 1
ATOM 4122 C C . THR B 1 222 ? 0.689 36.562 10.711 1 92.69 222 THR B C 1
ATOM 4124 O O . THR B 1 222 ? -0.203 37.281 11.172 1 92.69 222 THR B O 1
ATOM 4127 N N . ARG B 1 223 ? 1.418 36.938 9.688 1 85.06 223 ARG B N 1
ATOM 4128 C CA . ARG B 1 223 ? 1.104 38.156 8.969 1 85.06 223 ARG B CA 1
ATOM 4129 C C . ARG B 1 223 ? -0.328 38.156 8.445 1 85.06 223 ARG B C 1
ATOM 4131 O O . ARG B 1 223 ? -1.053 39.125 8.57 1 85.06 223 ARG B O 1
ATOM 4138 N N . SER B 1 224 ? -0.66 37.094 7.91 1 76.38 224 SER B N 1
ATOM 4139 C CA . SER B 1 224 ? -1.999 36.938 7.352 1 76.38 224 SER B CA 1
ATOM 4140 C C . SER B 1 224 ? -3.047 36.812 8.453 1 76.38 224 SER B C 1
ATOM 4142 O O . SER B 1 224 ? -4.203 37.188 8.258 1 76.38 224 SER B O 1
ATOM 4144 N N . SER B 1 225 ? -2.602 36.344 9.578 1 76.19 225 SER B N 1
ATOM 4145 C CA . SER B 1 225 ? -3.531 36.062 10.664 1 76.19 225 SER B CA 1
ATOM 4146 C C . SER B 1 225 ? -3.992 37.344 11.344 1 76.19 225 SER B C 1
ATOM 4148 O O . SER B 1 225 ? -5.031 37.344 12.008 1 76.19 225 SER B O 1
ATOM 4150 N N . VAL B 1 226 ? -3.234 38.375 11.266 1 71.75 226 VAL B N 1
ATOM 4151 C CA . VAL B 1 226 ? -3.639 39.656 11.805 1 71.75 226 VAL B CA 1
ATOM 4152 C C . VAL B 1 226 ? -4.922 40.125 11.125 1 71.75 226 VAL B C 1
ATOM 4154 O O . VAL B 1 226 ? -5.84 40.625 11.781 1 71.75 226 VAL B O 1
ATOM 4157 N N . ALA B 1 227 ? -4.988 39.812 9.93 1 75.38 227 ALA B N 1
ATOM 4158 C CA . ALA B 1 227 ? -6.164 40.219 9.164 1 75.38 227 ALA B CA 1
ATOM 4159 C C . ALA B 1 227 ? -7.262 39.156 9.234 1 75.38 227 ALA B C 1
ATOM 4161 O O . ALA B 1 227 ? -8.445 39.5 9.344 1 75.38 227 ALA B O 1
ATOM 4162 N N . ARG B 1 228 ? -6.852 38 9.281 1 88.81 228 ARG B N 1
ATOM 4163 C CA . ARG B 1 228 ? -7.805 36.906 9.305 1 88.81 228 ARG B CA 1
ATOM 4164 C C . ARG B 1 228 ? -7.25 35.719 10.07 1 88.81 228 ARG B C 1
ATOM 4166 O O . ARG B 1 228 ? -6.277 35.094 9.641 1 88.81 228 ARG B O 1
ATOM 4173 N N . PRO B 1 229 ? -7.863 35.375 11.117 1 92.81 229 PRO B N 1
ATOM 4174 C CA . PRO B 1 229 ? -7.398 34.219 11.898 1 92.81 229 PRO B CA 1
ATOM 4175 C C . PRO B 1 229 ? -7.477 32.938 11.117 1 92.81 229 PRO B C 1
ATOM 4177 O O . PRO B 1 229 ? -8.25 32.812 10.156 1 92.81 229 PRO B O 1
ATOM 4180 N N . ILE B 1 230 ? -6.598 31.938 11.492 1 97.31 230 ILE B N 1
ATOM 4181 C CA . ILE B 1 230 ? -6.664 30.594 10.922 1 97.31 230 ILE B CA 1
ATOM 4182 C C . ILE B 1 230 ? -7.914 29.875 11.438 1 97.31 230 ILE B C 1
ATOM 4184 O O . ILE B 1 230 ? -8.133 29.797 12.648 1 97.31 230 ILE B O 1
ATOM 4188 N N . ASP B 1 231 ? -8.75 29.484 10.516 1 98.06 231 ASP B N 1
ATOM 4189 C CA . ASP B 1 231 ? -9.977 28.781 10.914 1 98.06 231 ASP B CA 1
ATOM 4190 C C . ASP B 1 231 ? -9.672 27.375 11.391 1 98.06 231 ASP B C 1
ATOM 4192 O O . ASP B 1 231 ? -10.203 26.922 12.414 1 98.06 231 ASP B O 1
ATOM 4196 N N . VAL B 1 232 ? -8.836 26.641 10.664 1 98.75 232 VAL B N 1
ATOM 4197 C CA . VAL B 1 232 ? -8.477 25.281 11.023 1 98.75 232 VAL B CA 1
ATOM 4198 C C . VAL B 1 232 ? -6.973 25.078 10.82 1 98.75 232 VAL B C 1
ATOM 4200 O O . VAL B 1 232 ? -6.445 25.344 9.734 1 98.75 232 VAL B O 1
ATOM 4203 N N . LEU B 1 233 ? -6.297 24.656 11.852 1 98.69 233 LEU B N 1
ATOM 4204 C CA . LEU B 1 233 ? -4.914 24.188 11.781 1 98.69 233 LEU B CA 1
ATOM 4205 C C . LEU B 1 233 ? -4.84 22.672 11.953 1 98.69 233 LEU B C 1
ATOM 4207 O O . LEU B 1 233 ? -5.367 22.125 12.93 1 98.69 233 LEU B O 1
ATOM 4211 N N . VAL B 1 234 ? -4.293 22 10.984 1 98.94 234 VAL B N 1
ATOM 4212 C CA . VAL B 1 234 ? -3.934 20.578 11.117 1 98.94 234 VAL B CA 1
ATOM 4213 C C . VAL B 1 234 ? -2.424 20.453 11.305 1 98.94 234 VAL B C 1
ATOM 4215 O O . VAL B 1 234 ? -1.644 20.922 10.477 1 98.94 234 VAL B O 1
ATOM 4218 N N . ILE B 1 235 ? -2.006 19.75 12.375 1 98.81 235 ILE B N 1
ATOM 4219 C CA . ILE B 1 235 ? -0.583 19.812 12.688 1 98.81 235 ILE B CA 1
ATOM 4220 C C . ILE B 1 235 ? -0.107 18.438 13.188 1 98.81 235 ILE B C 1
ATOM 4222 O O . ILE B 1 235 ? -0.847 17.734 13.875 1 98.81 235 ILE B O 1
ATOM 4226 N N . ASP B 1 236 ? 1.126 18.141 12.875 1 98.56 236 ASP B N 1
ATOM 4227 C CA . ASP B 1 236 ? 1.81 16.875 13.18 1 98.56 236 ASP B CA 1
ATOM 4228 C C . ASP B 1 236 ? 1.951 16.688 14.688 1 98.56 236 ASP B C 1
ATOM 4230 O O . ASP B 1 236 ? 2.363 17.609 15.398 1 98.56 236 ASP B O 1
ATOM 4234 N N . ALA B 1 237 ? 1.591 15.539 15.164 1 98.56 237 ALA B N 1
ATOM 4235 C CA . ALA B 1 237 ? 1.853 15.086 16.531 1 98.56 237 ALA B CA 1
ATOM 4236 C C . ALA B 1 237 ? 2.057 13.57 16.578 1 98.56 237 ALA B C 1
ATOM 4238 O O . ALA B 1 237 ? 1.114 12.82 16.828 1 98.56 237 ALA B O 1
ATOM 4239 N N . LEU B 1 238 ? 3.291 13.141 16.562 1 98.19 238 LEU B N 1
ATOM 4240 C CA . LEU B 1 238 ? 3.609 11.727 16.391 1 98.19 238 LEU B CA 1
ATOM 4241 C C . LEU B 1 238 ? 3.414 10.961 17.688 1 98.19 238 LEU B C 1
ATOM 4243 O O . LEU B 1 238 ? 2.859 9.859 17.688 1 98.19 238 LEU B O 1
ATOM 4247 N N . TYR B 1 239 ? 3.932 11.609 18.766 1 97.88 239 TYR B N 1
ATOM 4248 C CA . TYR B 1 239 ? 3.898 10.977 20.078 1 97.88 239 TYR B CA 1
ATOM 4249 C C . TYR B 1 239 ? 3.262 11.898 21.109 1 97.88 239 TYR B C 1
ATOM 4251 O O . TYR B 1 239 ? 3.275 13.125 20.953 1 97.88 239 TYR B O 1
ATOM 4259 N N . LEU B 1 240 ? 2.721 11.297 22.109 1 97.38 240 LEU B N 1
ATOM 4260 C CA . LEU B 1 240 ? 2.188 12.078 23.219 1 97.38 240 LEU B CA 1
ATOM 4261 C C . LEU B 1 240 ? 3.312 12.742 24 1 97.38 240 LEU B C 1
ATOM 4263 O O . LEU B 1 240 ? 3.205 13.914 24.375 1 97.38 240 LEU B O 1
ATOM 4267 N N . GLU B 1 241 ? 4.398 11.906 24.203 1 94.5 241 GLU B N 1
ATOM 4268 C CA . GLU B 1 241 ? 5.445 12.438 25.062 1 94.5 241 GLU B CA 1
ATOM 4269 C C . GLU B 1 241 ? 6.828 12.203 24.469 1 94.5 241 GLU B C 1
ATOM 4271 O O . GLU B 1 241 ? 7.707 13.062 24.562 1 94.5 241 GLU B O 1
ATOM 4276 N N . ASP B 1 242 ? 7.035 11.102 23.781 1 94.75 242 ASP B N 1
ATOM 4277 C CA . ASP B 1 242 ? 8.352 10.75 23.266 1 94.75 242 ASP B CA 1
ATOM 4278 C C . ASP B 1 242 ? 8.812 11.75 22.203 1 94.75 242 ASP B C 1
ATOM 4280 O O . ASP B 1 242 ? 8 12.516 21.672 1 94.75 242 ASP B O 1
ATOM 4284 N N . VAL B 1 243 ? 10.078 11.75 22.016 1 94 243 VAL B N 1
ATOM 4285 C CA . VAL B 1 243 ? 10.656 12.688 21.062 1 94 243 VAL B CA 1
ATOM 4286 C C . VAL B 1 243 ? 11.086 11.945 19.797 1 94 243 VAL B C 1
ATOM 4288 O O . VAL B 1 243 ? 11.297 10.734 19.828 1 94 243 VAL B O 1
ATOM 4291 N N . HIS B 1 244 ? 11.117 12.656 18.75 1 93.5 244 HIS B N 1
ATOM 4292 C CA . HIS B 1 244 ? 11.492 12.117 17.438 1 93.5 244 HIS B CA 1
ATOM 4293 C C . HIS B 1 244 ? 12.328 13.125 16.656 1 93.5 244 HIS B C 1
ATOM 4295 O O . HIS B 1 244 ? 12.086 14.328 16.734 1 93.5 244 HIS B O 1
ATOM 4301 N N . GLY B 1 245 ? 13.195 12.617 15.867 1 91.25 245 GLY B N 1
ATOM 4302 C CA . GLY B 1 245 ? 14.109 13.477 15.133 1 91.25 245 GLY B CA 1
ATOM 4303 C C . GLY B 1 245 ? 13.484 14.094 13.898 1 91.25 245 GLY B C 1
ATOM 4304 O O . GLY B 1 245 ? 14 15.078 13.367 1 91.25 245 GLY B O 1
ATOM 4305 N N . ALA B 1 246 ? 12.344 13.562 13.477 1 94.38 246 ALA B N 1
ATOM 4306 C CA . ALA B 1 246 ? 11.789 14.023 12.211 1 94.38 246 ALA B CA 1
ATOM 4307 C C . ALA B 1 246 ? 10.336 14.453 12.359 1 94.38 246 ALA B C 1
ATOM 4309 O O . ALA B 1 246 ? 9.703 14.883 11.398 1 94.38 246 ALA B O 1
ATOM 4310 N N . HIS B 1 247 ? 9.797 14.367 13.547 1 97.44 247 HIS B N 1
ATOM 4311 C CA . HIS B 1 247 ? 8.391 14.711 13.766 1 97.44 247 HIS B CA 1
ATOM 4312 C C . HIS B 1 247 ? 8.211 15.484 15.07 1 97.44 247 HIS B C 1
ATOM 4314 O O . HIS B 1 247 ? 9.055 15.391 15.977 1 97.44 247 HIS B O 1
ATOM 4320 N N . MET B 1 248 ? 7.094 16.203 15.164 1 97.69 248 MET B N 1
ATOM 4321 C CA . MET B 1 248 ? 6.688 16.812 16.422 1 97.69 248 MET B CA 1
ATOM 4322 C C . MET B 1 248 ? 5.957 15.812 17.312 1 97.69 248 MET B C 1
ATOM 4324 O O . MET B 1 248 ? 5.281 14.914 16.812 1 97.69 248 MET B O 1
ATOM 4328 N N . ASN B 1 249 ? 6.184 15.977 18.578 1 97.88 249 ASN B N 1
ATOM 4329 C CA . ASN B 1 249 ? 5.285 15.352 19.547 1 97.88 249 ASN B CA 1
ATOM 4330 C C . ASN B 1 249 ? 4.172 16.297 19.969 1 97.88 249 ASN B C 1
ATOM 4332 O O . ASN B 1 249 ? 4.098 17.438 19.484 1 97.88 249 ASN B O 1
ATOM 4336 N N . TYR B 1 250 ? 3.234 15.844 20.828 1 98.31 250 TYR B N 1
ATOM 4337 C CA . TYR B 1 250 ? 2.053 16.594 21.219 1 98.31 250 TYR B CA 1
ATOM 4338 C C . TYR B 1 250 ? 2.443 17.922 21.859 1 98.31 250 TYR B C 1
ATOM 4340 O O . TYR B 1 250 ? 1.968 18.984 21.438 1 98.31 250 TYR B O 1
ATOM 4348 N N . PRO B 1 251 ? 3.342 18.031 22.766 1 97.88 251 PRO B N 1
ATOM 4349 C CA . PRO B 1 251 ? 3.711 19.312 23.375 1 97.88 251 PRO B CA 1
ATOM 4350 C C . PRO B 1 251 ? 4.273 20.297 22.359 1 97.88 251 PRO B C 1
ATOM 4352 O O . PRO B 1 251 ? 3.939 21.484 22.391 1 97.88 251 PRO B O 1
ATOM 4355 N N . GLN B 1 252 ? 5.117 19.797 21.516 1 97.81 252 GLN B N 1
ATOM 4356 C CA . GLN B 1 252 ? 5.691 20.672 20.484 1 97.81 252 GLN B CA 1
ATOM 4357 C C . GLN B 1 252 ? 4.609 21.234 19.562 1 97.81 252 GLN B C 1
ATOM 4359 O O . GLN B 1 252 ? 4.633 22.422 19.219 1 97.81 252 GLN B O 1
ATOM 4364 N N . ALA B 1 253 ? 3.709 20.406 19.141 1 98.5 253 ALA B N 1
ATOM 4365 C CA . ALA B 1 253 ? 2.588 20.844 18.312 1 98.5 253 ALA B CA 1
ATOM 4366 C C . ALA B 1 253 ? 1.764 21.906 19.031 1 98.5 253 ALA B C 1
ATOM 4368 O O . ALA B 1 253 ? 1.314 22.875 18.406 1 98.5 253 ALA B O 1
ATOM 4369 N N . MET B 1 254 ? 1.54 21.75 20.328 1 98.06 254 MET B N 1
ATOM 4370 C CA . MET B 1 254 ? 0.723 22.688 21.094 1 98.06 254 MET B CA 1
ATOM 4371 C C . MET B 1 254 ? 1.415 24.031 21.203 1 98.06 254 MET B C 1
ATOM 4373 O O . MET B 1 254 ? 0.752 25.078 21.25 1 98.06 254 MET B O 1
ATOM 4377 N N . GLU B 1 255 ? 2.74 24.016 21.219 1 97.69 255 GLU B N 1
ATOM 4378 C CA . GLU B 1 255 ? 3.449 25.281 21.203 1 97.69 255 GLU B CA 1
ATOM 4379 C C . GLU B 1 255 ? 3.146 26.078 19.938 1 97.69 255 GLU B C 1
ATOM 4381 O O . GLU B 1 255 ? 2.998 27.297 19.984 1 97.69 255 GLU B O 1
ATOM 4386 N N . VAL B 1 256 ? 3.07 25.406 18.844 1 97.5 256 VAL B N 1
ATOM 4387 C CA . VAL B 1 256 ? 2.74 26.062 17.578 1 97.5 256 VAL B CA 1
ATOM 4388 C C . VAL B 1 256 ? 1.299 26.562 17.625 1 97.5 256 VAL B C 1
ATOM 4390 O O . VAL B 1 256 ? 1.017 27.688 17.203 1 97.5 256 VAL B O 1
ATOM 4393 N N . ALA B 1 257 ? 0.381 25.75 18.125 1 97.31 257 ALA B N 1
ATOM 4394 C CA . ALA B 1 257 ? -1.023 26.141 18.234 1 97.31 257 ALA B CA 1
ATOM 4395 C C . ALA B 1 257 ? -1.188 27.375 19.109 1 97.31 257 ALA B C 1
ATOM 4397 O O . ALA B 1 257 ? -1.986 28.266 18.812 1 97.31 257 ALA B O 1
ATOM 4398 N N . LYS B 1 258 ? -0.466 27.406 20.219 1 96.62 258 LYS B N 1
ATOM 4399 C CA . LYS B 1 258 ? -0.521 28.547 21.125 1 96.62 258 LYS B CA 1
ATOM 4400 C C . LYS B 1 258 ? -0.029 29.828 20.438 1 96.62 258 LYS B C 1
ATOM 4402 O O . LYS B 1 258 ? -0.554 30.906 20.688 1 96.62 258 LYS B O 1
ATOM 4407 N N . LEU B 1 259 ? 0.955 29.625 19.656 1 94.44 259 LEU B N 1
ATOM 4408 C CA . LEU B 1 259 ? 1.541 30.766 18.938 1 94.44 259 LEU B CA 1
ATOM 4409 C C . LEU B 1 259 ? 0.58 31.297 17.891 1 94.44 259 LEU B C 1
ATOM 4411 O O . LEU B 1 259 ? 0.375 32.5 17.797 1 94.44 259 LEU B O 1
ATOM 4415 N N . LEU B 1 260 ? -0.077 30.453 17.109 1 95.06 260 LEU B N 1
ATOM 4416 C CA . LEU B 1 260 ? -0.869 30.844 15.945 1 95.06 260 LEU B CA 1
ATOM 4417 C C . LEU B 1 260 ? -2.316 31.125 16.344 1 95.06 260 LEU B C 1
ATOM 4419 O O . LEU B 1 260 ? -3.035 31.828 15.633 1 95.06 260 LEU B O 1
ATOM 4423 N N . ARG B 1 261 ? -2.793 30.5 17.359 1 95 261 ARG B N 1
ATOM 4424 C CA . ARG B 1 261 ? -4.117 30.641 17.953 1 95 261 ARG B CA 1
ATOM 4425 C C . ARG B 1 261 ? -5.211 30.438 16.906 1 95 261 ARG B C 1
ATOM 4427 O O . ARG B 1 261 ? -6.094 31.281 16.766 1 95 261 ARG B O 1
ATOM 4434 N N . PRO B 1 262 ? -5.223 29.328 16.219 1 97.06 262 PRO B N 1
ATOM 4435 C CA . PRO B 1 262 ? -6.32 29 15.305 1 97.06 262 PRO B CA 1
ATOM 4436 C C . PRO B 1 262 ? -7.652 28.812 16.031 1 97.06 262 PRO B C 1
ATOM 4438 O O . PRO B 1 262 ? -7.676 28.562 17.234 1 97.06 262 PRO B O 1
ATOM 4441 N N . LYS B 1 263 ? -8.789 28.969 15.273 1 97.06 263 LYS B N 1
ATOM 4442 C CA . LYS B 1 263 ? -10.102 28.703 15.852 1 97.06 263 LYS B CA 1
ATOM 4443 C C . LYS B 1 263 ? -10.258 27.234 16.219 1 97.06 263 LYS B C 1
ATOM 4445 O O . LYS B 1 263 ? -10.883 26.906 17.234 1 97.06 263 LYS B O 1
ATOM 4450 N N . LYS B 1 264 ? -9.781 26.359 15.43 1 98.38 264 LYS B N 1
ATOM 4451 C CA . LYS B 1 264 ? -9.82 24.922 15.625 1 98.38 264 LYS B CA 1
ATOM 4452 C C . LYS B 1 264 ? -8.5 24.281 15.227 1 98.38 264 LYS B C 1
ATOM 4454 O O . LYS B 1 264 ? -7.906 24.641 14.203 1 98.38 264 LYS B O 1
ATOM 4459 N N . THR B 1 265 ? -7.969 23.359 16.047 1 98.75 265 THR B N 1
ATOM 4460 C CA . THR B 1 265 ? -6.766 22.594 15.734 1 98.75 265 THR B CA 1
ATOM 4461 C C . THR B 1 265 ? -7.062 21.094 15.703 1 98.75 265 THR B C 1
ATOM 4463 O O . THR B 1 265 ? -7.719 20.578 16.609 1 98.75 265 THR B O 1
ATOM 4466 N N . TYR B 1 266 ? -6.633 20.406 14.664 1 98.94 266 TYR B N 1
ATOM 4467 C CA . TYR B 1 266 ? -6.66 18.953 14.602 1 98.94 266 TYR B CA 1
ATOM 4468 C C . TYR B 1 266 ? -5.246 18.375 14.586 1 98.94 266 TYR B C 1
ATOM 4470 O O . TYR B 1 266 ? -4.387 18.859 13.844 1 98.94 266 TYR B O 1
ATOM 4478 N N . LEU B 1 267 ? -5.074 17.359 15.391 1 98.88 267 LEU B N 1
ATOM 4479 C CA . LEU B 1 267 ? -3.809 16.625 15.383 1 98.88 267 LEU B CA 1
ATOM 4480 C C . LEU B 1 267 ? -3.816 15.539 14.312 1 98.88 267 LEU B C 1
ATOM 4482 O O . LEU B 1 267 ? -4.832 14.875 14.102 1 98.88 267 LEU B O 1
ATOM 4486 N N . ILE B 1 268 ? -2.604 15.32 13.672 1 98.81 268 ILE B N 1
ATOM 4487 C CA . ILE B 1 268 ? -2.447 14.281 12.664 1 98.81 268 ILE B CA 1
ATOM 4488 C C . ILE B 1 268 ? -1.102 13.586 12.844 1 98.81 268 ILE B C 1
ATOM 4490 O O . ILE B 1 268 ? -0.276 14.016 13.656 1 98.81 268 ILE B O 1
ATOM 4494 N N . GLY B 1 269 ? -0.856 12.453 12.094 1 98.75 269 GLY B N 1
ATOM 4495 C CA . GLY B 1 269 ? 0.39 11.711 12.195 1 98.75 269 GLY B CA 1
ATOM 4496 C C . GLY B 1 269 ? 0.533 10.953 13.5 1 98.75 269 GLY B C 1
ATOM 4497 O O . GLY B 1 269 ? 1.648 10.656 13.938 1 98.75 269 GLY B O 1
ATOM 4498 N N . MET B 1 270 ? -0.516 10.625 14.164 1 98.88 270 MET B N 1
ATOM 4499 C CA . MET B 1 270 ? -0.543 10.148 15.547 1 98.88 270 MET B CA 1
ATOM 4500 C C . MET B 1 270 ? -0.196 8.664 15.617 1 98.88 270 MET B C 1
ATOM 4502 O O . MET B 1 270 ? -0.779 7.848 14.898 1 98.88 270 MET B O 1
ATOM 4506 N N . GLY B 1 271 ? 0.705 8.289 16.5 1 98.31 271 GLY B N 1
ATOM 4507 C CA . GLY B 1 271 ? 1.036 6.895 16.766 1 98.31 271 GLY B CA 1
ATOM 4508 C C . GLY B 1 271 ? 0.015 6.188 17.625 1 98.31 271 GLY B C 1
ATOM 4509 O O . GLY B 1 271 ? -1.07 6.719 17.875 1 98.31 271 GLY B O 1
ATOM 4510 N N . ASP B 1 272 ? 0.39 4.992 18.094 1 97.88 272 ASP B N 1
ATOM 4511 C CA . ASP B 1 272 ? -0.582 4.152 18.781 1 97.88 272 ASP B CA 1
ATOM 4512 C C . ASP B 1 272 ? -0.594 4.449 20.281 1 97.88 272 ASP B C 1
ATOM 4514 O O . ASP B 1 272 ? -1.328 3.812 21.047 1 97.88 272 ASP B O 1
ATOM 4518 N N . ASP B 1 273 ? 0.134 5.492 20.688 1 96.81 273 ASP B N 1
ATOM 4519 C CA . ASP B 1 273 ? -0.032 5.938 22.062 1 96.81 273 ASP B CA 1
ATOM 4520 C C . ASP B 1 273 ? -1.209 6.902 22.188 1 96.81 273 ASP B C 1
ATOM 4522 O O . ASP B 1 273 ? -1.631 7.23 23.297 1 96.81 273 ASP B O 1
ATOM 4526 N N . PHE B 1 274 ? -1.731 7.316 21.125 1 98.5 274 PHE B N 1
ATOM 4527 C CA . PHE B 1 274 ? -2.947 8.125 21.094 1 98.5 274 PHE B CA 1
ATOM 4528 C C . PHE B 1 274 ? -4.184 7.234 21.031 1 98.5 274 PHE B C 1
ATOM 4530 O O . PHE B 1 274 ? -4.488 6.652 19.984 1 98.5 274 PHE B O 1
ATOM 4537 N N . ASP B 1 275 ? -4.891 7.043 22.094 1 98.44 275 ASP B N 1
ATOM 4538 C CA . ASP B 1 275 ? -6.207 6.406 22.094 1 98.44 275 ASP B CA 1
ATOM 4539 C C . ASP B 1 275 ? -7.312 7.43 21.859 1 98.44 275 ASP B C 1
ATOM 4541 O O . ASP B 1 275 ? -7.539 8.312 22.672 1 98.44 275 ASP B O 1
ATOM 4545 N N . PHE B 1 276 ? -8.016 7.305 20.75 1 98.56 276 PHE B N 1
ATOM 4546 C CA . PHE B 1 276 ? -8.914 8.367 20.328 1 98.56 276 PHE B CA 1
ATOM 4547 C C . PHE B 1 276 ? -9.906 8.711 21.438 1 98.56 276 PHE B C 1
ATOM 4549 O O . PHE B 1 276 ? -10.047 9.875 21.812 1 98.56 276 PHE B O 1
ATOM 4556 N N . ALA B 1 277 ? -10.617 7.758 21.984 1 96.25 277 ALA B N 1
ATOM 4557 C CA . ALA B 1 277 ? -11.656 8.016 22.984 1 96.25 277 ALA B CA 1
ATOM 4558 C C . ALA B 1 277 ? -11.055 8.602 24.266 1 96.25 277 ALA B C 1
ATOM 4560 O O . ALA B 1 277 ? -11.531 9.617 24.766 1 96.25 277 ALA B O 1
ATOM 4561 N N . GLN B 1 278 ? -10.023 8.047 24.703 1 96.56 278 GLN B N 1
ATOM 4562 C CA . GLN B 1 278 ? -9.438 8.438 25.984 1 96.56 278 GLN B CA 1
ATOM 4563 C C . GLN B 1 278 ? -8.594 9.703 25.844 1 96.56 278 GLN B C 1
ATOM 4565 O O . GLN B 1 278 ? -8.797 10.672 26.578 1 96.56 278 GLN B O 1
ATOM 4570 N N . THR B 1 279 ? -7.707 9.695 24.922 1 97.88 279 THR B N 1
ATOM 4571 C CA . THR B 1 279 ? -6.738 10.773 24.781 1 97.88 279 THR B CA 1
ATOM 4572 C C . THR B 1 279 ? -7.414 12.039 24.266 1 97.88 279 THR B C 1
ATOM 4574 O O . THR B 1 279 ? -7.094 13.148 24.703 1 97.88 279 THR B O 1
ATOM 4577 N N . ASN B 1 280 ? -8.312 11.906 23.297 1 98 280 ASN B N 1
ATOM 4578 C CA . ASN B 1 280 ? -8.961 13.078 22.719 1 98 280 ASN B CA 1
ATOM 4579 C C . ASN B 1 280 ? -9.711 13.891 23.766 1 98 280 ASN B C 1
ATOM 4581 O O . ASN B 1 280 ? -9.672 15.125 23.75 1 98 280 ASN B O 1
ATOM 4585 N N . THR B 1 281 ? -10.445 13.195 24.656 1 96.44 281 THR B N 1
ATOM 4586 C CA . THR B 1 281 ? -11.188 13.867 25.719 1 96.44 281 THR B CA 1
ATOM 4587 C C . THR B 1 281 ? -10.258 14.68 26.609 1 96.44 281 THR B C 1
ATOM 4589 O O . THR B 1 281 ? -10.547 15.836 26.922 1 96.44 281 THR B O 1
ATOM 4592 N N . VAL B 1 282 ? -9.188 14.133 26.891 1 96.88 282 VAL B N 1
ATOM 4593 C CA . VAL B 1 282 ? -8.219 14.781 27.766 1 96.88 282 VAL B CA 1
ATOM 4594 C C . VAL B 1 282 ? -7.637 16 27.078 1 96.88 282 VAL B C 1
ATOM 4596 O O . VAL B 1 282 ? -7.574 17.094 27.672 1 96.88 282 VAL B O 1
ATOM 4599 N N . ILE B 1 283 ? -7.258 15.859 25.844 1 97.44 283 ILE B N 1
ATOM 4600 C CA . ILE B 1 283 ? -6.645 16.922 25.062 1 97.44 283 ILE B CA 1
ATOM 4601 C C . ILE B 1 283 ? -7.617 18.094 24.922 1 97.44 283 ILE B C 1
ATOM 4603 O O . ILE B 1 283 ? -7.254 19.25 25.172 1 97.44 283 ILE B O 1
ATOM 4607 N N . ARG B 1 284 ? -8.781 17.812 24.594 1 96.88 284 ARG B N 1
ATOM 4608 C CA . ARG B 1 284 ? -9.781 18.859 24.375 1 96.88 284 ARG B CA 1
ATOM 4609 C C . ARG B 1 284 ? -10.023 19.656 25.656 1 96.88 284 ARG B C 1
ATOM 4611 O O . ARG B 1 284 ? -10.023 20.891 25.625 1 96.88 284 ARG B O 1
ATOM 4618 N N . THR B 1 285 ? -10.219 18.969 26.75 1 97.06 285 THR B N 1
ATOM 4619 C CA . THR B 1 285 ? -10.516 19.594 28.031 1 97.06 285 THR B CA 1
ATOM 4620 C C . THR B 1 285 ? -9.336 20.453 28.484 1 97.06 285 THR B C 1
ATOM 4622 O O . THR B 1 285 ? -9.508 21.625 28.828 1 97.06 285 THR B O 1
ATOM 4625 N N . GLU B 1 286 ? -8.234 19.891 28.391 1 96.44 286 GLU B N 1
ATOM 4626 C CA . GLU B 1 286 ? -7.039 20.578 28.891 1 96.44 286 GLU B CA 1
ATOM 4627 C C . GLU B 1 286 ? -6.73 21.828 28.062 1 96.44 286 GLU B C 1
ATOM 4629 O O . GLU B 1 286 ? -6.441 22.875 28.625 1 96.44 286 GLU B O 1
ATOM 4634 N N . MET B 1 287 ? -6.773 21.766 26.797 1 97.12 287 MET B N 1
ATOM 4635 C CA . MET B 1 287 ? -6.398 22.875 25.938 1 97.12 287 MET B CA 1
ATOM 4636 C C . MET B 1 287 ? -7.438 23.984 25.984 1 97.12 287 MET B C 1
ATOM 4638 O O . MET B 1 287 ? -7.094 25.172 25.953 1 97.12 287 MET B O 1
ATOM 4642 N N . LEU B 1 288 ? -8.656 23.594 26.109 1 96.88 288 LEU B N 1
ATOM 4643 C CA . LEU B 1 288 ? -9.711 24.594 26.219 1 96.88 288 LEU B CA 1
ATOM 4644 C C . LEU B 1 288 ? -9.633 25.312 27.562 1 96.88 288 LEU B C 1
ATOM 4646 O O . LEU B 1 288 ? -9.633 26.547 27.609 1 96.88 288 LEU B O 1
ATOM 4650 N N . GLN B 1 289 ? -9.539 24.594 28.641 1 97.06 289 GLN B N 1
ATOM 4651 C CA . GLN B 1 289 ? -9.586 25.156 29.984 1 97.06 289 GLN B CA 1
ATOM 4652 C C . GLN B 1 289 ? -8.336 25.984 30.281 1 97.06 289 GLN B C 1
ATOM 4654 O O . GLN B 1 289 ? -8.43 27.062 30.859 1 97.06 289 GLN B O 1
ATOM 4659 N N . ASN B 1 290 ? -7.262 25.453 29.828 1 96.56 290 ASN B N 1
ATOM 4660 C CA . ASN B 1 290 ? -6.008 26.078 30.25 1 96.56 290 ASN B CA 1
ATOM 4661 C C . ASN B 1 290 ? -5.559 27.156 29.266 1 96.56 290 ASN B C 1
ATOM 4663 O O . ASN B 1 290 ? -4.832 28.078 29.641 1 96.56 290 ASN B O 1
ATOM 4667 N N . HIS B 1 291 ? -5.957 27.016 28 1 96.62 291 HIS B N 1
ATOM 4668 C CA . HIS B 1 291 ? -5.352 27.906 27.016 1 96.62 291 HIS B CA 1
ATOM 4669 C C . HIS B 1 291 ? -6.41 28.531 26.125 1 96.62 291 HIS B C 1
ATOM 4671 O O . HIS B 1 291 ? -6.094 29.344 25.25 1 96.62 291 HIS B O 1
ATOM 4677 N N . GLY B 1 292 ? -7.656 28.156 26.266 1 97.25 292 GLY B N 1
ATOM 4678 C CA . GLY B 1 292 ? -8.727 28.672 25.422 1 97.25 292 GLY B CA 1
ATOM 4679 C C . GLY B 1 292 ? -8.617 28.219 23.984 1 97.25 292 GLY B C 1
ATOM 4680 O O . GLY B 1 292 ? -9.031 28.953 23.062 1 97.25 292 GLY B O 1
ATOM 4681 N N . LEU B 1 293 ? -7.949 27.141 23.719 1 97.88 293 LEU B N 1
ATOM 4682 C CA . LEU B 1 293 ? -7.77 26.609 22.375 1 97.88 293 LEU B CA 1
ATOM 4683 C C . LEU B 1 293 ? -8.641 25.375 22.156 1 97.88 293 LEU B C 1
ATOM 4685 O O . LEU B 1 293 ? -8.727 24.5 23.031 1 97.88 293 LEU B O 1
ATOM 4689 N N . ASP B 1 294 ? -9.352 25.328 21.031 1 98.44 294 ASP B N 1
ATOM 4690 C CA . ASP B 1 294 ? -10.117 24.156 20.641 1 98.44 294 ASP B CA 1
ATOM 4691 C C . ASP B 1 294 ? -9.25 23.172 19.859 1 98.44 294 ASP B C 1
ATOM 4693 O O . ASP B 1 294 ? -9 23.359 18.672 1 98.44 294 ASP B O 1
ATOM 4697 N N . VAL B 1 295 ? -8.781 22.125 20.531 1 98.69 295 VAL B N 1
ATOM 4698 C CA . VAL B 1 295 ? -7.875 21.141 19.953 1 98.69 295 VAL B CA 1
ATOM 4699 C C . VAL B 1 295 ? -8.508 19.766 20.016 1 98.69 295 VAL B C 1
ATOM 4701 O O . VAL B 1 295 ? -9.047 19.359 21.062 1 98.69 295 VAL B O 1
ATOM 4704 N N . GLU B 1 296 ? -8.484 19.016 18.953 1 98.62 296 GLU B N 1
ATOM 4705 C CA . GLU B 1 296 ? -8.992 17.641 18.906 1 98.62 296 GLU B CA 1
ATOM 4706 C C . GLU B 1 296 ? -8.062 16.734 18.094 1 98.62 296 GLU B C 1
ATOM 4708 O O . GLU B 1 296 ? -7.312 17.219 17.25 1 98.62 296 GLU B O 1
ATOM 4713 N N . MET B 1 297 ? -8.102 15.484 18.422 1 98.88 297 MET B N 1
ATOM 4714 C CA . MET B 1 297 ? -7.523 14.492 17.516 1 98.88 297 MET B CA 1
ATOM 4715 C C . MET B 1 297 ? -8.367 14.352 16.25 1 98.88 297 MET B C 1
ATOM 4717 O O . MET B 1 297 ? -9.594 14.383 16.312 1 98.88 297 MET B O 1
ATOM 4721 N N . SER B 1 298 ? -7.684 14.242 15.117 1 98.88 298 SER B N 1
ATOM 4722 C CA . SER B 1 298 ? -8.406 13.852 13.906 1 98.88 298 SER B CA 1
ATOM 4723 C C . SER B 1 298 ? -8.555 12.336 13.828 1 98.88 298 SER B C 1
ATOM 4725 O O . SER B 1 298 ? -8.047 11.609 14.68 1 98.88 298 SER B O 1
ATOM 4727 N N . PHE B 1 299 ? -9.344 11.836 12.938 1 98.88 299 PHE B N 1
ATOM 4728 C CA . PHE B 1 299 ? -9.484 10.414 12.633 1 98.88 299 PHE B CA 1
ATOM 4729 C C . PHE B 1 299 ? -9.781 10.195 11.156 1 98.88 299 PHE B C 1
ATOM 4731 O O . PHE B 1 299 ? -10.242 11.109 10.469 1 98.88 299 PHE B O 1
ATOM 4738 N N . ASP B 1 300 ? -9.406 9.008 10.617 1 98.81 300 ASP B N 1
ATOM 4739 C CA . ASP B 1 300 ? -9.695 8.688 9.227 1 98.81 300 ASP B CA 1
ATOM 4740 C C . ASP B 1 300 ? -11.203 8.734 8.953 1 98.81 300 ASP B C 1
ATOM 4742 O O . ASP B 1 300 ? -11.977 8.047 9.609 1 98.81 300 ASP B O 1
ATOM 4746 N N . GLY B 1 301 ? -11.594 9.594 7.996 1 98.44 301 GLY B N 1
ATOM 4747 C CA . GLY B 1 301 ? -13.008 9.758 7.688 1 98.44 301 GLY B CA 1
ATOM 4748 C C . GLY B 1 301 ? -13.594 11.039 8.242 1 98.44 301 GLY B C 1
ATOM 4749 O O . GLY B 1 301 ? -14.734 11.383 7.938 1 98.44 301 GLY B O 1
ATOM 4750 N N . LEU B 1 302 ? -12.836 11.75 9.039 1 98.75 302 LEU B N 1
ATOM 4751 C CA . LEU B 1 302 ? -13.289 13.055 9.523 1 98.75 302 LEU B CA 1
ATOM 4752 C C . LEU B 1 302 ? -13.539 14.008 8.359 1 98.75 302 LEU B C 1
ATOM 4754 O O . LEU B 1 302 ? -12.742 14.062 7.418 1 98.75 302 LEU B O 1
ATOM 4758 N N . THR B 1 303 ? -14.641 14.695 8.352 1 98.69 303 THR B N 1
ATOM 4759 C CA . THR B 1 303 ? -14.969 15.695 7.344 1 98.69 303 THR B CA 1
ATOM 4760 C C . THR B 1 303 ? -15.172 17.062 7.988 1 98.69 303 THR B C 1
ATOM 4762 O O . THR B 1 303 ? -15.891 17.188 8.984 1 98.69 303 THR B O 1
ATOM 4765 N N . VAL B 1 304 ? -14.484 18.062 7.434 1 98.69 304 VAL B N 1
ATOM 4766 C CA . VAL B 1 304 ? -14.602 19.438 7.883 1 98.69 304 VAL B CA 1
ATOM 4767 C C . VAL B 1 304 ? -15.203 20.297 6.77 1 98.69 304 VAL B C 1
ATOM 4769 O O . VAL B 1 304 ? -14.742 20.25 5.629 1 98.69 304 VAL B O 1
ATOM 4772 N N . GLN B 1 305 ? -16.219 21.031 7.09 1 98.12 305 GLN B N 1
ATOM 4773 C CA . GLN B 1 305 ? -16.781 22 6.16 1 98.12 305 GLN B CA 1
ATOM 4774 C C . GLN B 1 305 ? -16.156 23.375 6.34 1 98.12 305 GLN B C 1
ATOM 4776 O O . GLN B 1 305 ? -16.172 23.938 7.441 1 98.12 305 GLN B O 1
ATOM 4781 N N . LEU B 1 306 ? -15.625 23.859 5.297 1 96.94 306 LEU B N 1
ATOM 4782 C CA . LEU B 1 306 ? -15.031 25.188 5.324 1 96.94 306 LEU B CA 1
ATOM 4783 C C . LEU B 1 306 ? -15.953 26.203 4.668 1 96.94 306 LEU B C 1
ATOM 4785 O O . LEU B 1 306 ? -16.453 25.984 3.562 1 96.94 306 LEU B O 1
ATOM 4789 N N . GLY B 1 307 ? -16.141 27.375 5.254 1 87.81 307 GLY B N 1
ATOM 4790 C CA . GLY B 1 307 ? -16.984 28.453 4.762 1 87.81 307 GLY B CA 1
ATOM 4791 C C . GLY B 1 307 ? -18.469 28.203 5.012 1 87.81 307 GLY B C 1
ATOM 4792 O O . GLY B 1 307 ? -18.859 27.078 5.34 1 87.81 307 GLY B O 1
#

Foldseek 3Di:
DKKAWLFFAALCWAVRPDLVPDPNNDPLNVCLVPPLPALSGGAQTKMWDDDPNATEIEFFAPCNVVSCVNACVVVVQQAHQAYEFQAADRSGYVRQFVNLRRADWDWDADPPPRDIDTHGPDAHEYEAAPNRCVRNCVVPVVQEDDDDDPPDDDDRTHYHDYDYDDAQDWDDGRRWIKGWFWAAQAPPDITTWIWTQVVPPATETEAAWHDGRDPVRLCVLQVVCVVPAHQEYEHEAAACDDDDRGTHHPVVRVVSCLSRVHQEYEYGNYYSVDRQVPNQVVVQVCCCVPRVGGYGYDGSNDMDDGD/DKKAWLFFAALCWAPRPDLVPDPNNDPLNVCLVPPLPALSGGAQTKMWDDDPNATEIEFFAPCNVVSCVNACVVVVQQAHQAYEFQAADRSGYVRQFVNLRRADWDWDADPPPRDIDTHGPDAHEYEAAPNRCVRNCVVPVVQEDDDDDPPDDDDRTHYHDYDYDDAQDWDDGRRWIKGWFWAAQAPPDITTWIWTQVVPPATETEAAKHDGRDPVRLCVLQVVCVVPAHAEYEHEAAACDDDDRGTHHPVRRVVSCLSRVHQEYEYGNYYSVDRQVPNQVVVQVCCCVPRVGGYGYDGSNDMDDGD

Solvent-accessible surface area (backbone atoms only — not comparable to full-atom values): 30611 Å² total; per-residue (Å²): 76,40,38,34,31,41,12,25,5,27,79,72,27,28,38,33,64,45,44,64,49,38,96,73,56,44,72,33,31,48,43,20,69,74,34,94,82,36,60,41,28,16,30,22,44,24,39,36,40,35,47,95,94,28,31,34,34,34,32,31,8,52,40,36,67,61,28,44,73,68,36,26,63,84,66,71,48,62,55,54,54,24,35,36,42,41,40,50,50,57,35,26,41,54,24,53,68,63,45,40,52,27,46,65,64,46,78,46,66,39,85,88,74,58,25,73,43,66,40,65,76,62,61,38,39,39,30,28,38,66,75,28,46,67,53,39,40,60,54,44,54,87,30,40,73,63,84,80,60,89,88,57,61,83,70,86,60,28,41,29,41,83,40,76,49,55,80,65,34,73,48,72,50,68,87,41,58,37,29,34,33,50,26,26,39,18,71,93,35,75,28,42,26,40,36,31,43,64,93,46,77,36,35,36,37,42,40,58,71,24,49,41,78,36,70,69,38,49,49,56,55,49,61,52,30,74,79,44,62,36,46,34,34,35,35,18,22,37,30,74,75,58,54,52,74,39,33,19,18,37,62,59,38,48,53,53,45,66,72,66,56,35,62,29,36,33,39,22,22,35,38,66,83,53,36,53,77,65,46,29,54,51,46,28,51,49,33,34,75,75,66,70,32,49,38,40,66,55,34,46,57,42,74,47,76,42,97,74,41,39,36,29,42,12,26,5,27,77,72,25,28,39,34,65,45,42,64,48,39,98,73,56,46,71,33,32,48,42,21,67,75,33,94,80,35,59,42,28,15,30,23,44,24,40,37,40,36,48,97,92,27,30,33,32,34,31,32,7,50,42,37,66,61,30,44,74,68,36,26,60,84,66,73,48,61,56,54,53,24,35,36,42,41,40,49,50,56,33,26,41,55,24,52,69,63,44,39,54,28,46,64,64,46,79,46,66,38,85,88,74,58,26,74,42,65,40,64,78,63,62,38,41,38,32,27,36,65,75,28,46,66,52,38,41,59,53,45,56,87,29,41,74,63,84,80,60,90,87,57,61,83,70,83,61,27,40,29,41,82,39,76,50,55,82,65,35,73,48,72,51,70,88,41,58,35,30,35,34,50,26,26,39,20,70,94,35,77,29,42,27,40,36,31,43,65,94,47,77,33,36,37,38,41,40,58,70,24,50,42,77,34,69,69,39,50,50,58,54,50,62,50,28,75,80,44,61,36,48,34,36,34,36,18,23,37,30,72,77,58,54,52,74,38,35,19,18,37,62,60,36,48,53,53,46,67,70,66,56,34,63,28,37,32,39,22,20,34,37,68,81,53,36,52,77,65,45,29,54,51,47,28,52,50,34,34,75,75,67,71,33,50,38,38,64,55,33,46,60,41,72,45,78,44,97